Protein AF-A0A257ANI4-F1 (afdb_monomer_lite)

Secondary structure (DSSP, 8-state):
-EEEEEEESHHHHHTTHHHHHHHHHHSTTT--EEEEEE-SHHHHHHHHHTT-TTTSB--S---HHHHHHHHHHTT--EEEEEE--SSHHHHHHHHHHHHHHHHHTTSS-----------------------S-EEEEEETTTTEEEEEE--TT-HHHHHHHHHHTTTSEEEE----HHHHHHS-SEEEETTTTEEEEEEEEE-TT-EEEETTEEEEEE-SSEEEEEEEETTEEEEEETEEE-SGGGGG--S--TTT--EEEESSS--S--S--PPP-------PPEEEEEESSSTTHHHHHH-GGGS-PPP--S-----------------PPEEEEEEEESHHHHHHHHHHHTTTT-EEEEEE-S-----STT-SS--HHHHTTTSPTT-EEEEESTT-HHHHHHHHHHHTSTTSSEEEES--SHHHHHHHHHHHHHHHHHHHGGGEEEEEEPPPPP-

Structure (mmCIF, N/CA/C/O backbone):
data_AF-A0A257ANI4-F1
#
_entry.id   AF-A0A257ANI4-F1
#
loop_
_atom_site.group_PDB
_atom_site.id
_atom_site.type_symbol
_atom_site.label_atom_id
_atom_site.label_alt_id
_atom_site.label_comp_id
_atom_site.label_asym_id
_atom_site.label_entity_id
_atom_site.label_seq_id
_atom_site.pdbx_PDB_ins_code
_atom_site.Cartn_x
_atom_site.Cartn_y
_atom_site.Cartn_z
_atom_site.occupancy
_atom_site.B_iso_or_equiv
_atom_site.auth_seq_id
_atom_site.auth_comp_id
_atom_site.auth_asym_id
_atom_site.auth_atom_id
_atom_site.pdbx_PDB_model_num
ATOM 1 N N . MET A 1 1 ? -2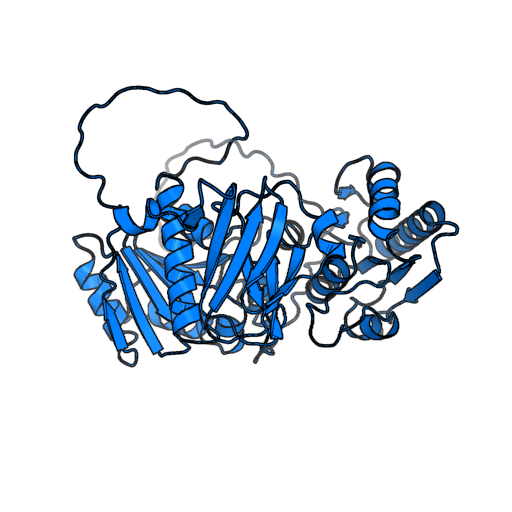5.212 0.833 18.156 1.00 87.12 1 MET A N 1
ATOM 2 C CA . MET A 1 1 ? -24.152 1.699 17.596 1.00 87.12 1 MET A CA 1
ATOM 3 C C . MET A 1 1 ? -23.435 0.948 16.481 1.00 87.12 1 MET A C 1
ATOM 5 O O . MET A 1 1 ? -23.117 -0.224 16.690 1.00 87.12 1 MET A O 1
ATOM 9 N N . LYS A 1 2 ? -23.215 1.581 15.323 1.00 94.19 2 LYS A N 1
ATOM 10 C CA . LYS A 1 2 ? -22.312 1.065 14.283 1.00 94.19 2 LYS A CA 1
ATOM 11 C C . LYS A 1 2 ? -20.918 1.662 14.488 1.00 94.19 2 LYS A C 1
ATOM 13 O O . LYS A 1 2 ? -20.825 2.837 14.819 1.00 94.19 2 LYS A O 1
ATOM 18 N N . ILE A 1 3 ? -19.869 0.866 14.307 1.00 96.38 3 ILE A N 1
ATOM 19 C CA . ILE A 1 3 ? -18.472 1.313 14.362 1.00 96.38 3 ILE A CA 1
ATOM 20 C C . ILE A 1 3 ? -17.779 0.914 13.061 1.00 96.38 3 ILE A C 1
ATOM 22 O O . ILE A 1 3 ? -17.865 -0.242 12.638 1.00 96.38 3 ILE A O 1
ATOM 26 N N . GLY A 1 4 ? -17.082 1.872 12.456 1.00 97.94 4 GLY A N 1
ATOM 27 C CA . GLY A 1 4 ? -16.210 1.649 11.309 1.00 97.94 4 GLY A CA 1
ATOM 28 C C . GLY A 1 4 ? -14.803 1.337 11.797 1.00 97.94 4 GLY A C 1
ATOM 29 O O . GLY A 1 4 ? -14.231 2.103 12.564 1.00 97.94 4 GLY A O 1
ATOM 30 N N . VAL A 1 5 ? -14.232 0.216 11.379 1.00 98.44 5 VAL A N 1
ATOM 31 C CA . VAL A 1 5 ? -12.865 -0.175 11.729 1.00 98.44 5 VAL A CA 1
ATOM 32 C C . VAL A 1 5 ? -11.988 -0.030 10.493 1.00 98.44 5 VAL A C 1
ATOM 34 O O . VAL A 1 5 ? -12.150 -0.754 9.513 1.00 98.44 5 VAL A O 1
ATOM 37 N N . VAL A 1 6 ? -11.050 0.913 10.539 1.00 98.31 6 VAL A N 1
ATOM 38 C CA . VAL A 1 6 ? -10.050 1.104 9.484 1.00 98.31 6 VAL A CA 1
ATOM 39 C C . VAL A 1 6 ? -8.815 0.305 9.866 1.00 98.31 6 VAL A C 1
ATOM 41 O O . VAL A 1 6 ? -8.126 0.652 10.822 1.00 98.31 6 VAL A O 1
ATOM 44 N N . ILE A 1 7 ? -8.521 -0.762 9.131 1.00 97.75 7 ILE A N 1
ATOM 45 C CA . ILE A 1 7 ? -7.279 -1.520 9.308 1.00 97.75 7 ILE A CA 1
ATOM 46 C C . ILE A 1 7 ? -6.177 -0.857 8.480 1.00 97.75 7 ILE A C 1
ATOM 48 O O . ILE A 1 7 ? -6.404 -0.499 7.321 1.00 97.75 7 ILE A O 1
ATOM 52 N N . HIS A 1 8 ? -4.977 -0.714 9.045 1.00 94.50 8 HIS A N 1
ATOM 53 C CA . HIS A 1 8 ? -3.820 -0.214 8.305 1.00 94.50 8 HIS A CA 1
ATOM 54 C C . HIS A 1 8 ? -2.559 -1.056 8.507 1.00 94.50 8 HIS A C 1
ATOM 56 O O . HIS A 1 8 ? -2.099 -1.262 9.632 1.00 94.50 8 HIS A O 1
ATOM 62 N N . GLY A 1 9 ? -1.936 -1.400 7.378 1.00 90.94 9 GLY A N 1
ATOM 63 C CA . GLY A 1 9 ? -0.648 -2.085 7.302 1.00 90.94 9 GLY A CA 1
ATOM 64 C C . GLY A 1 9 ? -0.774 -3.612 7.348 1.00 90.94 9 GLY A C 1
ATOM 65 O O . GLY A 1 9 ? -1.723 -4.139 7.930 1.00 90.94 9 GLY A O 1
ATOM 66 N N . PRO A 1 10 ? 0.159 -4.345 6.719 1.00 93.31 10 PRO A N 1
ATOM 67 C CA . PRO A 1 10 ? 0.179 -5.801 6.786 1.00 93.31 10 PRO A CA 1
ATOM 68 C C . PRO A 1 10 ? 0.513 -6.328 8.186 1.00 93.31 10 PRO A C 1
ATOM 70 O O . PRO A 1 10 ? 0.032 -7.395 8.547 1.00 93.31 10 PRO A O 1
ATOM 73 N N . GLU A 1 11 ? 1.275 -5.592 8.999 1.00 94.25 11 GLU A N 1
ATOM 74 C CA . GLU A 1 11 ? 1.777 -6.073 10.292 1.00 94.25 11 GLU A CA 1
ATOM 75 C C . GLU A 1 11 ? 0.647 -6.409 11.268 1.00 94.25 11 GLU A C 1
ATOM 77 O O . GLU A 1 11 ? 0.645 -7.473 11.878 1.00 94.25 11 GLU A O 1
ATOM 82 N N . VAL A 1 12 ? -0.360 -5.541 11.380 1.00 95.44 12 VAL A N 1
ATOM 83 C CA . VAL A 1 12 ? -1.501 -5.775 12.282 1.00 95.44 12 VAL A CA 1
ATOM 84 C C . VAL A 1 12 ? -2.361 -6.960 11.826 1.00 95.44 12 VAL A C 1
ATOM 86 O O . VAL A 1 12 ? -3.032 -7.603 12.629 1.00 95.44 12 VAL A O 1
ATOM 89 N N . VAL A 1 13 ? -2.337 -7.279 10.531 1.00 96.44 13 VAL A N 1
ATOM 90 C CA . VAL A 1 13 ? -3.031 -8.443 9.975 1.00 96.44 13 VAL A CA 1
ATOM 91 C C . VAL A 1 13 ? -2.219 -9.713 10.219 1.00 96.44 13 VAL A C 1
ATOM 93 O O . VAL A 1 13 ? -2.754 -10.696 10.727 1.00 96.44 13 VAL A O 1
ATOM 96 N N . ASP A 1 14 ? -0.924 -9.677 9.909 1.00 94.62 14 ASP A N 1
ATOM 97 C CA . ASP A 1 14 ? -0.015 -10.819 10.006 1.00 94.62 14 ASP A CA 1
ATOM 98 C C . ASP A 1 14 ? 0.161 -11.312 11.437 1.00 94.62 14 ASP A C 1
ATOM 100 O O . ASP A 1 14 ? 0.230 -12.522 11.657 1.00 94.62 14 ASP A O 1
ATOM 104 N N . GLU A 1 15 ? 0.170 -10.400 12.409 1.00 94.38 15 GLU A N 1
ATOM 105 C CA . GLU A 1 15 ? 0.254 -10.739 13.830 1.00 94.38 15 GLU A CA 1
ATOM 106 C C . GLU A 1 15 ? -1.068 -11.307 14.394 1.00 94.38 15 GLU A C 1
ATOM 108 O O . GLU A 1 15 ? -1.072 -11.897 15.479 1.00 94.38 15 GLU A O 1
ATOM 113 N N . GLY A 1 16 ? -2.174 -11.221 13.641 1.00 94.75 16 GLY A N 1
ATOM 114 C CA . GLY A 1 16 ? -3.516 -11.682 14.033 1.00 94.75 16 GLY A CA 1
ATOM 115 C C . GLY A 1 16 ? -4.348 -10.645 14.800 1.00 94.75 16 GLY A C 1
ATOM 116 O O . GLY A 1 16 ? -5.478 -10.916 15.202 1.00 94.75 16 GLY A O 1
ATOM 117 N N . GLU A 1 17 ? -3.813 -9.443 14.976 1.00 96.62 17 GLU A N 1
ATOM 118 C CA . GLU A 1 17 ? -4.368 -8.388 15.829 1.00 96.62 17 GLU A CA 1
ATOM 119 C C . GLU A 1 17 ? -5.583 -7.703 15.208 1.00 96.62 17 GLU A C 1
ATOM 121 O O . GLU A 1 17 ? -6.531 -7.361 15.909 1.00 96.62 17 GLU A O 1
ATOM 126 N N . ALA A 1 18 ? -5.599 -7.547 13.883 1.00 97.06 18 ALA A N 1
ATOM 127 C CA . ALA A 1 18 ? -6.754 -7.021 13.162 1.00 97.06 18 ALA A CA 1
ATOM 128 C C . ALA A 1 18 ? -7.984 -7.924 13.347 1.00 97.06 18 ALA A C 1
ATOM 130 O O . ALA A 1 18 ? -9.082 -7.439 13.621 1.00 97.06 18 ALA A O 1
ATOM 131 N N . GLU A 1 19 ? -7.799 -9.244 13.234 1.00 96.00 19 GLU A N 1
ATOM 132 C CA . GLU A 1 19 ? -8.868 -10.219 13.461 1.00 96.00 19 GLU A CA 1
ATOM 133 C C . GLU A 1 19 ? -9.328 -10.199 14.924 1.00 96.00 19 GLU A C 1
ATOM 135 O O . GLU A 1 19 ? -10.533 -10.160 15.188 1.00 96.00 19 GLU A O 1
ATOM 140 N N . GLU A 1 20 ? -8.381 -10.191 15.867 1.00 96.12 20 GLU A N 1
ATOM 141 C CA . GLU A 1 20 ? -8.670 -10.098 17.299 1.00 96.12 20 GLU A CA 1
ATOM 142 C C . GLU A 1 20 ? -9.489 -8.843 17.624 1.00 96.12 20 GLU A C 1
ATOM 144 O O . GLU A 1 20 ? -10.546 -8.944 18.252 1.00 96.12 20 GLU A O 1
ATOM 149 N N . ALA A 1 21 ? -9.050 -7.673 17.154 1.00 97.00 21 ALA A N 1
ATOM 150 C CA . ALA A 1 21 ? -9.703 -6.399 17.423 1.00 97.00 21 ALA A CA 1
ATOM 151 C C . ALA A 1 21 ? -11.147 -6.382 16.906 1.00 97.00 21 ALA A C 1
ATOM 153 O O . ALA A 1 21 ? -12.070 -6.039 17.649 1.00 97.00 21 ALA A O 1
ATOM 154 N N . VAL A 1 22 ? -11.368 -6.812 15.657 1.00 97.00 22 VAL A N 1
ATOM 155 C CA . VAL A 1 22 ? -12.717 -6.867 15.076 1.00 97.00 22 VAL A CA 1
ATOM 156 C C . VAL A 1 22 ? -13.600 -7.861 15.836 1.00 97.00 22 VAL A C 1
ATOM 158 O O . VAL A 1 22 ? -14.755 -7.545 16.124 1.00 97.00 22 VAL A O 1
ATOM 161 N N . LYS A 1 23 ? -13.084 -9.040 16.215 1.00 95.19 23 LYS A N 1
ATOM 162 C CA . LYS A 1 23 ? -13.849 -10.029 16.998 1.00 95.19 23 LYS A CA 1
ATOM 163 C C . LYS A 1 23 ? -14.215 -9.514 18.387 1.00 95.19 23 LYS A C 1
ATOM 165 O O . LYS A 1 23 ? -15.366 -9.662 18.789 1.00 95.19 23 LYS A O 1
ATOM 170 N N . ARG A 1 24 ? -13.277 -8.886 19.101 1.00 96.06 24 ARG A N 1
ATOM 171 C CA . ARG A 1 24 ? -13.524 -8.307 20.433 1.00 96.06 24 ARG A CA 1
ATOM 172 C C . ARG A 1 24 ? -14.559 -7.188 20.374 1.00 96.06 24 ARG A C 1
ATOM 174 O O . ARG A 1 24 ? -15.433 -7.143 21.230 1.00 96.06 24 ARG A O 1
ATOM 181 N N . LEU A 1 25 ? -14.527 -6.346 19.339 1.00 95.31 25 LEU A N 1
ATOM 182 C CA . LEU A 1 25 ? -15.537 -5.302 19.132 1.00 95.31 25 LEU A CA 1
ATOM 183 C C . LEU A 1 25 ? -16.918 -5.864 18.744 1.00 95.31 25 LEU A C 1
ATOM 185 O O . LEU A 1 25 ? -17.931 -5.297 19.146 1.00 95.31 25 LEU A O 1
ATOM 189 N N . LYS A 1 26 ? -16.980 -6.976 17.996 1.00 94.00 26 LYS A N 1
ATOM 190 C CA . LYS A 1 26 ? -18.242 -7.658 17.639 1.00 94.00 26 LYS A CA 1
ATOM 191 C C . LYS A 1 26 ? -18.825 -8.516 18.764 1.00 94.00 26 LYS A C 1
ATOM 193 O O . LYS A 1 26 ? -19.991 -8.896 18.678 1.00 94.00 26 LYS A O 1
ATOM 198 N N . ALA A 1 27 ? -18.033 -8.872 19.776 1.00 90.75 27 ALA A N 1
ATOM 199 C CA . ALA A 1 27 ? -18.471 -9.758 20.847 1.00 90.75 27 ALA A CA 1
ATOM 200 C C . ALA A 1 27 ? -19.735 -9.218 21.540 1.00 90.75 27 ALA A C 1
ATOM 202 O O . ALA A 1 27 ? -19.917 -8.009 21.688 1.00 90.75 27 ALA A O 1
ATOM 203 N N . ALA A 1 28 ? -20.622 -10.117 21.976 1.00 70.12 28 ALA A N 1
ATOM 204 C CA . ALA A 1 28 ? -21.934 -9.741 22.512 1.00 70.12 28 ALA A CA 1
ATOM 205 C C . ALA A 1 28 ? -21.840 -8.769 23.705 1.00 70.12 28 ALA A C 1
ATOM 207 O O . ALA A 1 28 ? -22.649 -7.853 23.830 1.00 70.12 28 ALA A O 1
ATOM 208 N N . ASN A 1 29 ? -20.807 -8.918 24.538 1.00 76.31 29 ASN A N 1
ATOM 209 C CA . ASN A 1 29 ? -20.515 -8.019 25.656 1.00 76.31 29 ASN A CA 1
ATOM 210 C C . ASN A 1 29 ? -20.021 -6.625 25.218 1.00 76.31 29 ASN A C 1
ATOM 212 O O . ASN A 1 29 ? -20.180 -5.661 25.965 1.00 76.31 29 ASN A O 1
ATOM 216 N N . ALA A 1 30 ? -19.438 -6.506 24.025 1.00 76.06 30 ALA A N 1
ATOM 217 C CA . ALA A 1 30 ? -19.028 -5.241 23.433 1.00 76.06 30 ALA A CA 1
ATOM 218 C C . ALA A 1 30 ? -20.204 -4.530 22.757 1.00 76.06 30 ALA A C 1
ATOM 220 O O . ALA A 1 30 ? -20.251 -3.305 22.792 1.00 76.06 30 ALA A O 1
ATOM 221 N N . GLY A 1 31 ? -21.183 -5.269 22.218 1.00 82.69 31 GLY A N 1
ATOM 222 C CA . GLY A 1 31 ? -22.485 -4.757 21.766 1.00 82.69 31 GLY A CA 1
ATOM 223 C C . GLY A 1 31 ? -22.423 -3.745 20.613 1.00 82.69 31 GLY A C 1
ATOM 224 O O . GLY A 1 31 ? -23.260 -2.837 20.549 1.00 82.69 31 GLY A O 1
ATOM 225 N N . PHE A 1 32 ? -21.426 -3.866 19.731 1.00 92.00 32 PHE A N 1
ATOM 226 C CA . PHE A 1 32 ? -21.254 -3.015 18.552 1.00 92.00 32 PHE A CA 1
ATOM 227 C C . PHE A 1 32 ? -21.567 -3.772 17.259 1.00 92.00 32 PHE A C 1
ATOM 229 O O . PHE A 1 32 ? -21.210 -4.937 17.099 1.00 92.00 32 PHE A O 1
ATOM 236 N N . LYS A 1 33 ? -22.181 -3.080 16.292 1.00 94.38 33 LYS A N 1
ATOM 237 C CA . LYS A 1 33 ? -22.231 -3.542 14.898 1.00 94.38 33 LYS A CA 1
ATOM 238 C C . LYS A 1 33 ? -20.976 -3.025 14.196 1.00 94.38 33 LYS A C 1
ATOM 240 O O . LYS A 1 33 ? -20.804 -1.815 14.099 1.00 94.38 33 LYS A O 1
ATOM 245 N N . VAL A 1 34 ? -20.091 -3.916 13.757 1.00 96.62 34 VAL A N 1
ATOM 246 C CA . VAL A 1 34 ? -18.763 -3.536 13.246 1.00 96.62 34 VAL A CA 1
ATOM 247 C C . VAL A 1 34 ? -18.651 -3.804 11.754 1.00 96.62 34 VAL A C 1
ATOM 249 O O . VAL A 1 34 ? -18.843 -4.940 11.312 1.00 96.62 34 VAL A O 1
ATOM 252 N N . GLU A 1 35 ? -18.245 -2.779 11.016 1.00 97.69 35 GLU A N 1
ATOM 253 C CA . GLU A 1 35 ? -17.817 -2.883 9.625 1.00 97.69 35 GLU A CA 1
ATOM 254 C C . GLU A 1 35 ? -16.323 -2.578 9.551 1.00 97.69 35 GLU A C 1
ATOM 256 O O . GLU A 1 35 ? -15.892 -1.525 10.008 1.00 97.69 35 GLU A O 1
ATOM 261 N N . ALA A 1 36 ? -15.525 -3.497 9.009 1.00 97.88 36 ALA A N 1
ATOM 262 C CA . ALA A 1 36 ? -14.082 -3.325 8.897 1.00 97.88 36 ALA A CA 1
ATOM 263 C C . ALA A 1 36 ? -13.671 -3.231 7.430 1.00 97.88 36 ALA A C 1
ATOM 265 O O . ALA A 1 36 ? -14.131 -4.023 6.611 1.00 97.88 36 ALA A O 1
ATOM 266 N N . ALA A 1 37 ? -12.787 -2.291 7.116 1.00 96.88 37 ALA A N 1
ATOM 267 C CA . ALA A 1 37 ? -12.239 -2.101 5.782 1.00 96.88 37 ALA A CA 1
ATOM 268 C C . ALA A 1 37 ? -10.753 -1.745 5.866 1.00 96.88 37 ALA A C 1
ATOM 270 O O . ALA A 1 37 ? -10.290 -1.182 6.863 1.00 96.88 37 ALA A O 1
ATOM 271 N N . LEU A 1 38 ? -9.998 -2.079 4.823 1.00 93.94 38 LEU A N 1
ATOM 272 C CA . LEU A 1 38 ? -8.565 -1.809 4.754 1.00 93.94 38 LEU A CA 1
ATOM 273 C C . LEU A 1 38 ? -8.223 -0.965 3.527 1.00 93.94 38 LEU A C 1
ATOM 275 O O . LEU A 1 38 ? -8.583 -1.304 2.399 1.00 93.94 38 LEU A O 1
ATOM 279 N N . GLY A 1 39 ? -7.457 0.103 3.763 1.00 85.06 39 GLY A N 1
ATOM 280 C CA . GLY A 1 39 ? -6.842 0.913 2.714 1.00 85.06 39 GLY A CA 1
ATOM 281 C C . GLY A 1 39 ? -5.362 0.573 2.512 1.00 85.06 39 GLY A C 1
ATOM 282 O O . GLY A 1 39 ? -4.628 0.390 3.483 1.00 85.06 39 GLY A O 1
ATOM 283 N N . GLY A 1 40 ? -4.915 0.527 1.254 1.00 85.19 40 GLY A N 1
ATOM 284 C CA . GLY A 1 40 ? -3.520 0.262 0.874 1.00 85.19 40 GLY A CA 1
ATOM 285 C C . GLY A 1 40 ? -3.219 -1.183 0.452 1.00 85.19 40 GLY A C 1
ATOM 286 O O . GLY A 1 40 ? -3.647 -2.149 1.075 1.00 85.19 40 GLY A O 1
ATOM 287 N N . ILE A 1 41 ? -2.433 -1.326 -0.614 1.00 85.81 41 ILE A N 1
ATOM 288 C CA . ILE A 1 41 ? -2.205 -2.588 -1.338 1.00 85.81 41 ILE A CA 1
ATOM 289 C C . ILE A 1 41 ? -1.588 -3.681 -0.453 1.00 85.81 41 ILE A C 1
ATOM 291 O O . ILE A 1 41 ? -2.069 -4.810 -0.430 1.00 85.81 41 ILE A O 1
ATOM 295 N N . THR A 1 42 ? -0.553 -3.355 0.318 1.00 88.25 42 THR A N 1
ATOM 296 C CA . THR A 1 42 ? 0.216 -4.348 1.088 1.00 88.25 42 THR A CA 1
ATOM 297 C C . THR A 1 42 ? -0.605 -4.984 2.208 1.00 88.25 42 THR A C 1
ATOM 299 O O . THR A 1 42 ? -0.533 -6.194 2.426 1.00 88.25 42 THR A O 1
ATOM 302 N N . GLY A 1 43 ? -1.449 -4.196 2.876 1.00 91.81 43 GLY A N 1
ATOM 303 C CA . GLY A 1 43 ? -2.393 -4.707 3.865 1.00 91.81 43 GLY A CA 1
ATOM 304 C C . GLY A 1 43 ? -3.481 -5.580 3.233 1.00 91.81 43 GLY A C 1
ATOM 305 O O . GLY A 1 43 ? -3.833 -6.611 3.804 1.00 91.81 43 GLY A O 1
ATOM 306 N N . LYS A 1 44 ? -3.964 -5.249 2.024 1.00 91.44 44 LYS A N 1
ATOM 307 C CA . LYS A 1 44 ? -4.945 -6.089 1.312 1.00 91.44 44 LYS A CA 1
ATOM 308 C C . LYS A 1 44 ? -4.354 -7.460 0.992 1.00 91.44 44 LYS A C 1
ATOM 310 O O . LYS A 1 44 ? -5.020 -8.475 1.183 1.00 91.44 44 LYS A O 1
ATOM 315 N N . THR A 1 45 ? -3.083 -7.501 0.592 1.00 90.25 45 THR A N 1
ATOM 316 C CA . THR A 1 45 ? -2.337 -8.750 0.392 1.00 90.25 45 THR A CA 1
ATOM 317 C C . THR A 1 45 ? -2.278 -9.583 1.669 1.00 90.25 45 THR A C 1
ATOM 319 O O . THR A 1 45 ? -2.522 -10.788 1.622 1.00 90.25 45 THR A O 1
ATOM 322 N N . ALA A 1 46 ? -2.031 -8.954 2.822 1.00 93.06 46 ALA A N 1
ATOM 323 C CA . ALA A 1 46 ? -2.051 -9.649 4.107 1.00 93.06 46 ALA A CA 1
ATOM 324 C C . ALA A 1 46 ? -3.447 -10.186 4.470 1.00 93.06 46 ALA A C 1
ATOM 326 O O . ALA A 1 46 ? -3.559 -11.300 4.973 1.00 93.06 46 ALA A O 1
ATOM 327 N N . VAL A 1 47 ? -4.523 -9.455 4.153 1.00 93.06 47 VAL A N 1
ATOM 328 C CA . VAL A 1 47 ? -5.909 -9.923 4.361 1.00 93.06 47 VAL A CA 1
ATOM 329 C C . VAL A 1 47 ? -6.223 -11.157 3.513 1.00 93.06 47 VAL A C 1
ATOM 331 O O . VAL A 1 47 ? -6.859 -12.089 4.012 1.00 93.06 47 VAL A O 1
ATOM 334 N N . VAL A 1 48 ? -5.772 -11.187 2.254 1.00 90.31 48 VAL A N 1
ATOM 335 C CA . VAL A 1 48 ? -5.899 -12.366 1.379 1.00 90.31 48 VAL A CA 1
ATOM 336 C C . VAL A 1 48 ? -5.125 -13.541 1.965 1.00 90.31 48 VAL A C 1
ATOM 338 O O . VAL A 1 48 ? -5.697 -14.617 2.135 1.00 90.31 48 VAL A O 1
ATOM 341 N N . ASP A 1 49 ? -3.864 -13.322 2.346 1.00 89.62 49 ASP A N 1
ATOM 342 C CA . ASP A 1 49 ? -3.035 -14.360 2.960 1.00 89.62 49 ASP A CA 1
ATOM 343 C C . ASP A 1 49 ? -3.649 -14.906 4.241 1.00 89.62 49 ASP A C 1
ATOM 345 O O . ASP A 1 49 ? -3.607 -16.108 4.448 1.00 89.62 49 ASP A O 1
ATOM 349 N N . ALA A 1 50 ? -4.248 -14.067 5.082 1.00 91.19 50 ALA A N 1
ATOM 350 C CA . ALA A 1 50 ? -4.864 -14.495 6.333 1.00 91.19 50 ALA A CA 1
ATOM 351 C C . ALA A 1 50 ? -6.268 -15.110 6.148 1.00 91.19 50 ALA A C 1
ATOM 353 O O . ALA A 1 50 ? -6.847 -15.615 7.108 1.00 91.19 50 ALA A O 1
ATOM 354 N N . GLY A 1 51 ? -6.837 -15.081 4.935 1.00 90.06 51 GLY A N 1
ATOM 355 C CA . GLY A 1 51 ? -8.207 -15.538 4.674 1.00 90.06 51 GLY A CA 1
ATOM 356 C C . GLY A 1 51 ? -9.285 -14.656 5.319 1.00 90.06 51 GLY A C 1
ATOM 357 O O . GLY A 1 51 ? -10.391 -15.123 5.588 1.00 90.06 51 GLY A O 1
ATOM 358 N N . LEU A 1 52 ? -8.985 -13.379 5.573 1.00 92.56 52 LEU A N 1
ATOM 359 C CA . LEU A 1 52 ? -9.844 -12.459 6.332 1.00 92.56 52 LEU A CA 1
ATOM 360 C C . LEU A 1 52 ? -10.786 -11.619 5.459 1.00 92.56 52 LEU A C 1
ATOM 362 O O . LEU A 1 52 ? -11.451 -10.723 5.969 1.00 92.56 52 LEU A O 1
ATOM 366 N N . ARG A 1 53 ? -10.902 -11.917 4.161 1.00 90.00 53 ARG A N 1
ATOM 367 C CA . ARG A 1 53 ? -11.718 -11.142 3.199 1.00 90.00 53 ARG A CA 1
ATOM 368 C C . ARG A 1 53 ? -13.209 -11.077 3.554 1.00 90.00 53 ARG A C 1
ATOM 370 O O . ARG A 1 53 ? -13.892 -10.145 3.161 1.00 90.00 53 ARG A O 1
ATOM 377 N N . ARG A 1 54 ? -13.718 -12.058 4.311 1.00 89.56 54 ARG A N 1
ATOM 378 C CA . ARG A 1 54 ? -15.101 -12.058 4.833 1.00 89.56 54 ARG A CA 1
ATOM 379 C C . ARG A 1 54 ? -15.285 -11.167 6.062 1.00 89.56 54 ARG A C 1
ATOM 381 O O . ARG A 1 54 ? -16.411 -10.854 6.429 1.00 89.56 54 ARG A O 1
ATOM 388 N N . LEU A 1 55 ? -14.189 -10.827 6.735 1.00 92.88 55 LEU A N 1
ATOM 389 C CA . LEU A 1 55 ? -14.184 -10.018 7.949 1.00 92.88 55 LEU A CA 1
ATOM 390 C C . LEU A 1 55 ? -13.804 -8.562 7.665 1.00 92.88 55 LEU A C 1
ATOM 392 O O . LEU A 1 55 ? -14.347 -7.673 8.316 1.00 92.88 55 LEU A O 1
ATOM 396 N N . ILE A 1 56 ? -12.876 -8.344 6.730 1.00 95.06 56 ILE A N 1
ATOM 397 C CA . ILE A 1 56 ? -12.292 -7.049 6.373 1.00 95.06 56 ILE A CA 1
ATOM 398 C C . ILE A 1 56 ? -12.519 -6.814 4.877 1.00 95.06 56 ILE A C 1
ATOM 400 O O . ILE A 1 56 ? -11.998 -7.560 4.045 1.00 95.06 56 ILE A O 1
ATOM 404 N N . ASP A 1 57 ? -13.269 -5.766 4.542 1.00 92.62 57 ASP A N 1
ATOM 405 C CA . ASP A 1 57 ? -13.516 -5.358 3.161 1.00 92.62 57 ASP A CA 1
ATOM 406 C C . ASP A 1 57 ? -12.240 -4.786 2.524 1.00 92.62 57 ASP A C 1
ATOM 408 O O . ASP A 1 57 ? -11.606 -3.862 3.042 1.00 92.62 57 ASP A O 1
ATOM 412 N N . ILE A 1 58 ? -11.868 -5.360 1.381 1.00 90.88 58 ILE A N 1
ATOM 413 C CA . ILE A 1 58 ? -10.716 -4.964 0.561 1.00 90.88 58 ILE A CA 1
ATOM 414 C C . ILE A 1 58 ? -11.103 -4.699 -0.901 1.00 90.88 58 ILE A C 1
ATOM 416 O O . ILE A 1 58 ? -10.225 -4.610 -1.761 1.00 90.88 58 ILE A O 1
ATOM 420 N N . SER A 1 59 ? -12.404 -4.615 -1.194 1.00 84.19 59 SER A N 1
ATOM 421 C CA . SER A 1 59 ? -12.936 -4.495 -2.558 1.00 84.19 59 SER A CA 1
ATOM 422 C C . SER A 1 59 ? -12.664 -3.132 -3.200 1.00 84.19 59 SER A C 1
ATOM 424 O O . SER A 1 59 ? -12.510 -3.044 -4.416 1.00 84.19 59 SER A O 1
ATOM 426 N N . LYS A 1 60 ? -12.563 -2.066 -2.397 1.00 84.38 60 LYS A N 1
ATOM 427 C CA . LYS A 1 60 ? -12.357 -0.690 -2.875 1.00 84.38 60 LYS A CA 1
ATOM 428 C C . LYS A 1 60 ? -10.879 -0.308 -2.874 1.00 84.38 60 LYS A C 1
ATOM 430 O O . LYS A 1 60 ? -10.153 -0.667 -1.946 1.00 84.38 60 LYS A O 1
ATOM 435 N N . ASP A 1 61 ? -10.420 0.464 -3.861 1.00 84.12 61 ASP A N 1
ATOM 436 C CA . ASP A 1 61 ? -9.122 1.157 -3.787 1.00 84.12 61 ASP A CA 1
ATOM 437 C C . ASP A 1 61 ? -9.275 2.504 -3.113 1.00 84.12 61 ASP A C 1
ATOM 439 O O . ASP A 1 61 ? -9.575 3.507 -3.745 1.00 84.12 61 ASP A O 1
ATOM 443 N N . LEU A 1 62 ? -9.119 2.500 -1.795 1.00 88.06 62 LEU A N 1
ATOM 444 C CA . LEU A 1 62 ? -9.187 3.705 -0.992 1.00 88.06 62 LEU A CA 1
ATOM 445 C C . LEU A 1 62 ? -7.917 3.815 -0.158 1.00 88.06 62 LEU A C 1
ATOM 447 O O . LEU A 1 62 ? -7.425 2.835 0.416 1.00 88.06 62 LEU A O 1
ATOM 451 N N . ARG A 1 63 ? -7.403 5.035 -0.045 1.00 89.38 63 ARG A N 1
ATOM 452 C CA . ARG A 1 63 ? -6.443 5.413 0.989 1.00 89.38 63 ARG A CA 1
ATOM 453 C C . ARG A 1 63 ? -7.132 5.323 2.355 1.00 89.38 63 ARG A C 1
ATOM 455 O O . ARG A 1 63 ? -8.350 5.464 2.447 1.00 89.38 63 ARG A O 1
ATOM 462 N N . PRO A 1 64 ? -6.396 5.159 3.462 1.00 92.75 64 PRO A N 1
ATOM 463 C CA . PRO A 1 64 ? -7.019 5.008 4.779 1.00 92.75 64 PRO A CA 1
ATOM 464 C C . PRO A 1 64 ? -7.938 6.180 5.164 1.00 92.75 64 PRO A C 1
ATOM 466 O O . PRO A 1 64 ? -9.017 5.957 5.699 1.00 92.75 64 PRO A O 1
ATOM 469 N N . SER A 1 65 ? -7.576 7.421 4.818 1.00 92.69 65 SER A N 1
ATOM 470 C CA . SER A 1 65 ? -8.437 8.598 5.027 1.00 92.69 65 SER A CA 1
ATOM 471 C C . SER A 1 65 ? -9.688 8.610 4.141 1.00 92.69 65 SER A C 1
ATOM 473 O O . SER A 1 65 ? -10.689 9.228 4.494 1.00 92.69 65 SER A O 1
ATOM 475 N N . GLU A 1 66 ? -9.659 7.939 2.993 1.00 93.25 66 GLU A N 1
ATOM 476 C CA . GLU A 1 66 ? -10.821 7.749 2.119 1.00 93.25 66 GLU A CA 1
ATOM 477 C C . GLU A 1 66 ? -11.734 6.643 2.639 1.00 93.25 66 GLU A C 1
ATOM 479 O O . GLU A 1 66 ? -12.946 6.786 2.550 1.00 93.25 66 GLU A O 1
ATOM 484 N N . VAL A 1 67 ? -11.184 5.602 3.274 1.00 95.12 67 VAL A N 1
ATOM 485 C CA . VAL A 1 67 ? -11.987 4.611 4.008 1.00 95.12 67 VAL A CA 1
ATOM 486 C C . VAL A 1 67 ? -12.756 5.284 5.151 1.00 95.12 67 VAL A C 1
ATOM 488 O O . VAL A 1 67 ? -13.947 5.034 5.316 1.00 95.12 67 VAL A O 1
ATOM 491 N N . VAL A 1 68 ? -12.116 6.196 5.900 1.00 95.62 68 VAL A N 1
ATOM 492 C CA . VAL A 1 68 ? -12.813 7.012 6.917 1.00 95.62 68 VAL A CA 1
ATOM 493 C C . VAL A 1 68 ? -13.958 7.809 6.278 1.00 95.62 68 VAL A C 1
ATOM 495 O O . VAL A 1 68 ? -15.069 7.805 6.801 1.00 95.62 68 VAL A O 1
ATOM 498 N N . ARG A 1 69 ? -13.721 8.463 5.130 1.00 93.00 69 ARG A N 1
ATOM 499 C CA . ARG A 1 69 ? -14.762 9.219 4.408 1.00 93.00 69 ARG A CA 1
ATOM 500 C C . ARG A 1 69 ? -15.909 8.332 3.933 1.00 93.00 69 ARG A C 1
ATOM 502 O O . ARG A 1 69 ? -17.060 8.724 4.089 1.00 93.00 69 ARG A O 1
ATOM 509 N N . ASP A 1 70 ? -15.609 7.150 3.405 1.00 93.88 70 ASP A N 1
ATOM 510 C CA . ASP A 1 70 ? -16.615 6.178 2.975 1.00 93.88 70 ASP A CA 1
ATOM 511 C C . ASP A 1 70 ? -17.506 5.734 4.141 1.00 93.88 70 ASP A C 1
ATOM 513 O O . ASP A 1 70 ? -18.727 5.708 4.001 1.00 93.88 70 ASP A O 1
ATOM 517 N N . PHE A 1 71 ? -16.927 5.460 5.315 1.00 95.31 71 PHE A N 1
ATOM 518 C CA . PHE A 1 71 ? -17.708 5.156 6.517 1.00 95.31 71 PHE A CA 1
ATOM 519 C C . PHE A 1 71 ? -18.651 6.303 6.889 1.00 95.31 71 PHE A C 1
ATOM 521 O O . PHE A 1 71 ? -19.853 6.083 7.057 1.00 95.31 71 PHE A O 1
ATOM 528 N N . VAL A 1 72 ? -18.134 7.531 6.947 1.00 93.44 72 VAL A N 1
ATOM 529 C CA . VAL A 1 72 ? -18.920 8.716 7.317 1.00 93.44 72 VAL A CA 1
ATOM 530 C C . VAL A 1 72 ? -20.044 8.976 6.313 1.00 93.44 72 VAL A C 1
ATOM 532 O O . VAL A 1 72 ? -21.175 9.236 6.720 1.00 93.44 72 VAL A O 1
ATOM 535 N N . ALA A 1 73 ? -19.772 8.842 5.012 1.00 91.62 73 ALA A N 1
ATOM 536 C CA . ALA A 1 73 ? -20.775 8.984 3.956 1.00 91.62 73 ALA A CA 1
ATOM 537 C C . ALA A 1 73 ? -21.910 7.951 4.077 1.00 91.62 73 ALA A C 1
ATOM 539 O O . ALA A 1 73 ? -23.047 8.235 3.712 1.00 91.62 73 ALA A O 1
ATOM 540 N N . ARG A 1 74 ? -21.625 6.774 4.647 1.00 92.62 74 ARG A N 1
ATOM 541 C CA . ARG A 1 74 ? -22.605 5.708 4.921 1.00 92.62 74 ARG A CA 1
ATOM 542 C C . ARG A 1 74 ? -23.246 5.805 6.313 1.00 92.62 74 ARG A C 1
ATOM 544 O O . ARG A 1 74 ? -23.926 4.871 6.739 1.00 92.62 74 ARG A O 1
ATOM 551 N N . GLY A 1 75 ? -23.039 6.914 7.027 1.00 92.38 75 GLY A N 1
ATOM 552 C CA . GLY A 1 75 ? -23.614 7.162 8.353 1.00 92.38 75 GLY A CA 1
ATOM 553 C C . GLY A 1 75 ? -22.901 6.443 9.502 1.00 92.38 75 GLY A C 1
ATOM 554 O O . GLY A 1 75 ? -23.497 6.245 10.558 1.00 92.38 75 GLY A O 1
ATOM 555 N N . ILE A 1 76 ? -21.650 6.021 9.306 1.00 95.12 76 ILE A N 1
ATOM 556 C CA . ILE A 1 76 ? -20.803 5.419 10.341 1.00 95.12 76 ILE A CA 1
ATOM 557 C C . ILE A 1 76 ? -19.776 6.467 10.767 1.00 95.12 76 ILE A C 1
ATOM 559 O O . ILE A 1 76 ? -18.719 6.617 10.159 1.00 95.12 76 ILE A O 1
ATOM 563 N N . ASP A 1 77 ? -20.122 7.225 11.801 1.00 92.75 77 ASP A N 1
ATOM 564 C CA . ASP A 1 77 ? -19.364 8.385 12.262 1.00 92.75 77 ASP A CA 1
ATOM 565 C C . ASP A 1 77 ? -18.464 8.107 13.480 1.00 92.75 77 ASP A C 1
ATOM 567 O O . ASP A 1 77 ? -17.623 8.940 13.817 1.00 92.75 77 ASP A O 1
ATOM 571 N N . PHE A 1 78 ? -18.558 6.920 14.087 1.00 96.69 78 PHE A N 1
ATOM 572 C CA . PHE A 1 78 ? -17.589 6.423 15.066 1.00 96.69 78 PHE A CA 1
ATOM 573 C C . PHE A 1 78 ? -16.591 5.478 14.389 1.00 96.69 78 PHE A C 1
ATOM 575 O O . PHE A 1 78 ? -16.933 4.351 14.014 1.00 96.69 78 PHE A O 1
ATOM 582 N N . VAL A 1 79 ? -15.349 5.935 14.237 1.00 97.62 79 VAL A N 1
ATOM 583 C CA . VAL A 1 79 ? -14.293 5.234 13.505 1.00 97.62 79 VAL A CA 1
ATOM 584 C C . VAL A 1 79 ? -13.127 4.874 14.424 1.00 97.62 79 VAL A C 1
ATOM 586 O O . VAL A 1 79 ? -12.657 5.682 15.224 1.00 97.62 79 VAL A O 1
ATOM 589 N N . VAL A 1 80 ? -12.638 3.644 14.285 1.00 98.19 80 VAL A N 1
ATOM 590 C CA . VAL A 1 80 ? -11.489 3.111 15.016 1.00 98.19 80 VAL A CA 1
ATOM 591 C C . VAL A 1 80 ? -10.418 2.699 14.014 1.00 98.19 80 VAL A C 1
ATOM 593 O O . VAL A 1 80 ? -10.599 1.751 13.251 1.00 98.19 80 VAL A O 1
ATOM 596 N N . LEU A 1 81 ? -9.290 3.400 14.012 1.00 98.38 81 LEU A N 1
ATOM 597 C CA . LEU A 1 81 ? -8.082 2.974 13.316 1.00 98.38 81 LEU A CA 1
ATOM 598 C C . LEU A 1 81 ? -7.419 1.842 14.106 1.00 98.38 81 LEU A C 1
ATOM 600 O O . LEU A 1 81 ? -7.188 1.974 15.301 1.00 98.38 81 LEU A O 1
ATOM 604 N N . VAL A 1 82 ? -7.088 0.742 13.441 1.00 98.38 82 VAL A N 1
ATOM 605 C CA . VAL A 1 82 ? -6.376 -0.400 14.022 1.00 98.38 82 VAL A CA 1
ATOM 606 C C . VAL A 1 82 ? -5.092 -0.608 13.235 1.00 98.38 82 VAL A C 1
ATOM 608 O O . VAL A 1 82 ? -5.125 -0.886 12.033 1.00 98.38 82 VAL A O 1
ATOM 611 N N . ASN A 1 83 ? -3.952 -0.452 13.903 1.00 97.06 83 ASN A N 1
ATOM 612 C CA . ASN A 1 83 ? -2.649 -0.571 13.261 1.00 97.06 83 ASN A CA 1
ATOM 613 C C . ASN A 1 83 ? -1.569 -1.076 14.228 1.00 97.06 83 ASN A C 1
ATOM 615 O O . ASN A 1 83 ? -1.663 -0.916 15.444 1.00 97.06 83 ASN A O 1
ATOM 619 N N . ARG A 1 84 ? -0.490 -1.606 13.650 1.00 95.31 84 ARG A N 1
ATOM 620 C CA . ARG A 1 84 ? 0.772 -1.918 14.326 1.00 95.31 84 ARG A CA 1
ATOM 621 C C . ARG A 1 84 ? 1.889 -1.215 13.580 1.00 95.31 84 ARG A C 1
ATOM 623 O O . ARG A 1 84 ? 2.247 -1.606 12.472 1.00 95.31 84 ARG A O 1
ATOM 630 N N . ALA A 1 85 ? 2.412 -0.147 14.165 1.00 92.06 85 ALA A N 1
ATOM 631 C CA . ALA A 1 85 ? 3.515 0.576 13.556 1.00 92.06 85 ALA A CA 1
ATOM 632 C C . ALA A 1 85 ? 4.879 -0.027 13.930 1.00 92.06 85 ALA A C 1
ATOM 634 O O . ALA A 1 85 ? 4.989 -0.961 14.721 1.00 92.06 85 ALA A O 1
ATOM 635 N N . LYS A 1 86 ? 5.937 0.517 13.324 1.00 89.19 86 LYS A N 1
ATOM 636 C CA . LYS A 1 86 ? 7.343 0.185 13.627 1.00 89.19 86 LYS A CA 1
ATOM 637 C C . LYS A 1 86 ? 7.711 0.633 15.039 1.00 89.19 86 LYS A C 1
ATOM 639 O O . LYS A 1 86 ? 8.440 -0.040 15.753 1.00 89.19 86 LYS A O 1
ATOM 644 N N . THR A 1 87 ? 7.217 1.814 15.382 1.00 90.38 87 THR A N 1
ATOM 645 C CA . THR A 1 87 ? 7.473 2.533 16.621 1.00 90.38 87 THR A CA 1
ATOM 646 C C . THR A 1 87 ? 6.207 3.274 17.021 1.00 90.38 87 THR A C 1
ATOM 648 O O . THR A 1 87 ? 5.397 3.640 16.164 1.00 90.38 87 THR A O 1
ATOM 651 N N . SER A 1 88 ? 6.077 3.588 18.307 1.00 90.31 88 SER A N 1
ATOM 652 C CA . SER A 1 88 ? 4.998 4.434 18.819 1.00 90.31 88 SER A CA 1
ATOM 653 C C . SER A 1 88 ? 4.887 5.779 18.085 1.00 90.31 88 SER A C 1
ATOM 655 O O . SER A 1 88 ? 3.776 6.234 17.811 1.00 90.31 88 SER A O 1
ATOM 657 N N . GLU A 1 89 ? 6.017 6.396 17.724 1.00 90.69 89 GLU A N 1
ATOM 658 C CA . GLU A 1 89 ? 6.042 7.665 16.986 1.00 90.69 89 GLU A CA 1
ATOM 659 C C . GLU A 1 89 ? 5.459 7.505 15.578 1.00 90.69 89 GLU A C 1
ATOM 661 O O . GLU A 1 89 ? 4.537 8.221 15.205 1.00 90.69 89 GLU A O 1
ATOM 666 N N . SER A 1 90 ? 5.929 6.520 14.803 1.00 90.88 90 SER A N 1
ATOM 667 C CA . SER A 1 90 ? 5.391 6.275 13.454 1.00 90.88 90 SER A CA 1
ATOM 668 C C . SER A 1 90 ? 3.899 5.912 13.473 1.00 90.88 90 SER A C 1
ATOM 670 O O . SER A 1 90 ? 3.157 6.310 12.574 1.00 90.88 90 SER A O 1
ATOM 672 N N . GLY A 1 91 ? 3.435 5.218 14.519 1.00 93.25 91 GLY A N 1
ATOM 673 C CA . GLY A 1 91 ? 2.015 4.934 14.730 1.00 93.25 91 GLY A CA 1
ATOM 674 C C . GLY A 1 91 ? 1.195 6.192 14.998 1.00 93.25 91 GLY A C 1
ATOM 675 O O . GLY A 1 91 ? 0.137 6.361 14.396 1.00 93.25 91 GLY A O 1
ATOM 676 N N . PHE A 1 92 ? 1.702 7.102 15.832 1.00 93.31 92 PHE A N 1
ATOM 677 C CA . PHE A 1 92 ? 1.068 8.399 16.068 1.00 93.31 92 PHE A CA 1
ATOM 678 C C . PHE A 1 92 ? 0.975 9.222 14.769 1.00 93.31 92 PHE A C 1
ATOM 680 O O . PHE A 1 92 ? -0.104 9.689 14.412 1.00 93.31 92 PHE A O 1
ATOM 687 N N . ARG A 1 93 ? 2.068 9.312 13.995 1.00 91.69 93 ARG A N 1
ATOM 688 C CA . ARG A 1 93 ? 2.108 10.043 12.709 1.00 91.69 93 ARG A CA 1
ATOM 689 C C . ARG A 1 93 ? 1.133 9.513 11.671 1.00 91.69 93 ARG A C 1
ATOM 691 O O . ARG A 1 93 ? 0.584 10.289 10.891 1.00 91.69 93 ARG A O 1
ATOM 698 N N . LEU A 1 94 ? 0.912 8.201 11.650 1.00 92.56 94 LEU A N 1
ATOM 699 C CA . LEU A 1 94 ? -0.086 7.593 10.779 1.00 92.56 94 LEU A CA 1
ATOM 700 C C . LEU A 1 94 ? -1.495 8.102 11.116 1.00 92.56 94 LEU A C 1
ATOM 702 O O . LEU A 1 94 ? -2.206 8.542 10.213 1.00 92.56 94 LEU A O 1
ATOM 706 N N . GLY A 1 95 ? -1.885 8.064 12.395 1.00 94.00 95 GLY A N 1
ATOM 707 C CA . GLY A 1 95 ? -3.179 8.578 12.853 1.00 94.00 95 GLY A CA 1
ATOM 708 C C . GLY A 1 95 ? -3.352 10.064 12.537 1.00 94.00 95 GLY A C 1
ATOM 709 O O . GLY A 1 95 ? -4.351 10.442 11.921 1.00 94.00 95 GLY A O 1
ATOM 710 N N . GLU A 1 96 ? -2.328 10.869 12.848 1.00 91.44 96 GLU A N 1
ATOM 711 C CA . GLU A 1 96 ? -2.274 12.306 12.548 1.00 91.44 96 GLU A CA 1
ATOM 712 C C . GLU A 1 96 ? -2.507 12.561 11.052 1.00 91.44 96 GLU A C 1
ATOM 714 O O . GLU A 1 96 ? -3.377 13.341 10.666 1.00 91.44 96 GLU A O 1
ATOM 719 N N . GLY A 1 97 ? -1.756 11.868 10.190 1.00 90.25 97 GLY A N 1
ATOM 720 C CA . GLY A 1 97 ? -1.818 12.041 8.742 1.00 90.25 97 GLY A CA 1
ATOM 721 C C . GLY A 1 97 ? -3.163 11.629 8.142 1.00 90.25 97 GLY A C 1
ATOM 722 O O . GLY A 1 97 ? -3.686 12.327 7.270 1.00 90.25 97 GLY A O 1
ATOM 723 N N . ILE A 1 98 ? -3.751 10.525 8.614 1.00 91.81 98 ILE A N 1
ATOM 724 C CA . ILE A 1 98 ? -5.079 10.067 8.177 1.00 91.81 98 ILE A CA 1
ATOM 725 C C . ILE A 1 98 ? -6.134 11.119 8.516 1.00 91.81 98 ILE A C 1
ATOM 727 O O . ILE A 1 98 ? -6.905 11.521 7.640 1.00 91.81 98 ILE A O 1
ATOM 731 N N . LEU A 1 99 ? -6.139 11.584 9.764 1.00 90.50 99 LEU A N 1
ATOM 732 C CA . LEU A 1 99 ? -7.137 12.523 10.253 1.00 90.50 99 LEU A CA 1
ATOM 733 C C . LEU A 1 99 ? -6.958 13.923 9.639 1.00 90.50 99 LEU A C 1
ATOM 735 O O . LEU A 1 99 ? -7.937 14.551 9.235 1.00 90.50 99 LEU A O 1
ATOM 739 N N . ARG A 1 100 ? -5.712 14.374 9.450 1.00 88.50 100 ARG A N 1
ATOM 740 C CA . ARG A 1 100 ? -5.385 15.616 8.730 1.00 88.50 100 ARG A CA 1
ATOM 741 C C . ARG A 1 100 ? -5.932 15.584 7.307 1.00 88.50 100 ARG A C 1
ATOM 743 O O . ARG A 1 100 ? -6.607 16.519 6.889 1.00 88.50 100 ARG A O 1
ATOM 750 N N . ASN A 1 101 ? -5.678 14.501 6.570 1.00 87.69 101 ASN A N 1
ATOM 751 C CA . ASN A 1 101 ? -6.170 14.343 5.197 1.00 87.69 101 ASN A CA 1
ATOM 752 C C . ASN A 1 101 ? -7.706 14.286 5.129 1.00 87.69 101 ASN A C 1
ATOM 754 O O . ASN A 1 101 ? -8.303 14.790 4.176 1.00 87.69 101 ASN A O 1
ATOM 758 N N . PHE A 1 102 ? -8.346 13.681 6.134 1.00 88.25 102 PHE A N 1
ATOM 759 C CA . PHE A 1 102 ? -9.802 13.666 6.258 1.00 88.25 102 PHE A CA 1
ATOM 760 C C . PHE A 1 102 ? -10.374 15.088 6.417 1.00 88.25 102 PHE A C 1
ATOM 762 O O . PHE A 1 102 ? -11.329 15.441 5.725 1.00 88.25 102 PHE A O 1
ATOM 769 N N . PHE A 1 103 ? -9.772 15.933 7.262 1.00 85.56 103 PHE A N 1
ATOM 770 C CA . PHE A 1 103 ? -10.248 17.307 7.476 1.00 85.56 103 PHE A CA 1
ATOM 771 C C . PHE A 1 103 ? -9.893 18.276 6.346 1.00 85.56 103 PHE A C 1
ATOM 773 O O . PHE A 1 103 ? -10.731 19.093 5.970 1.00 85.56 103 PHE A O 1
ATOM 780 N N . ALA A 1 104 ? -8.696 18.169 5.764 1.00 79.19 104 ALA A N 1
ATOM 781 C CA . ALA A 1 104 ? -8.238 19.067 4.700 1.00 79.19 104 ALA A CA 1
ATOM 782 C C . ALA A 1 104 ? -9.106 19.001 3.429 1.00 79.19 104 ALA A C 1
ATOM 784 O O . ALA A 1 104 ? -9.165 19.960 2.668 1.00 79.19 104 ALA A O 1
ATOM 785 N N . THR A 1 105 ? -9.799 17.881 3.201 1.00 67.81 105 THR A N 1
ATOM 786 C CA . THR A 1 105 ? -10.679 17.673 2.038 1.00 67.81 105 THR A CA 1
ATOM 787 C C . THR A 1 105 ? -12.147 18.028 2.308 1.00 67.81 105 THR A C 1
ATOM 789 O O . THR A 1 105 ? -13.022 17.674 1.525 1.00 67.81 105 THR A O 1
ATOM 792 N N . GLY A 1 106 ? -12.435 18.750 3.398 1.00 60.88 106 GLY A N 1
ATOM 793 C CA . GLY A 1 106 ? -13.748 19.354 3.635 1.00 60.88 106 GLY A CA 1
ATOM 794 C C . GLY A 1 106 ? -14.797 18.453 4.287 1.00 60.88 106 GLY A C 1
ATOM 795 O O . GLY A 1 106 ? -15.968 18.818 4.258 1.00 60.88 106 GLY A O 1
ATOM 796 N N . GLY A 1 107 ? -14.425 17.308 4.882 1.00 52.66 107 GLY A N 1
ATOM 797 C CA . GLY A 1 107 ? -15.266 16.529 5.815 1.00 52.66 107 GLY A CA 1
ATOM 798 C C . GLY A 1 107 ? -16.697 16.183 5.361 1.00 52.66 107 GLY A C 1
ATOM 799 O O . GLY A 1 107 ? -17.533 15.828 6.192 1.00 52.66 107 GLY A O 1
ATOM 800 N N . THR A 1 108 ? -16.999 16.299 4.070 1.00 40.31 108 THR A N 1
ATOM 801 C CA . THR A 1 108 ? -18.330 16.152 3.478 1.00 40.31 108 THR A CA 1
ATOM 802 C C . THR A 1 108 ? -18.197 15.283 2.232 1.00 40.31 108 THR A C 1
ATOM 804 O O . THR A 1 108 ? -17.257 15.426 1.453 1.00 40.31 108 THR A O 1
ATOM 807 N N . GLY A 1 109 ? -19.074 14.286 2.108 1.00 35.16 109 GLY A N 1
ATOM 808 C CA . GLY A 1 109 ? -19.002 13.219 1.107 1.00 35.16 109 GLY A CA 1
ATOM 809 C C . GLY A 1 109 ? -19.312 13.674 -0.319 1.00 35.16 109 GLY A C 1
ATOM 810 O O . GLY A 1 109 ? -20.345 13.301 -0.861 1.00 35.16 109 GLY A O 1
ATOM 811 N N . GLY A 1 110 ? -18.418 14.450 -0.930 1.00 28.47 110 GLY A N 1
ATOM 812 C CA . GLY A 1 110 ? -18.430 14.745 -2.361 1.00 28.47 110 GLY A CA 1
ATOM 813 C C . GLY A 1 110 ? -17.445 13.850 -3.111 1.00 28.47 110 GLY A C 1
ATOM 814 O O . GLY A 1 110 ? -16.249 13.855 -2.823 1.00 28.47 110 GLY A O 1
ATOM 815 N N . THR A 1 111 ? -17.946 13.072 -4.066 1.00 31.23 111 THR A N 1
ATOM 816 C CA . THR A 1 111 ? -17.148 12.324 -5.045 1.00 31.23 111 THR A CA 1
ATOM 817 C C . THR A 1 111 ? -16.237 13.273 -5.824 1.00 31.23 111 THR A C 1
ATOM 819 O O . THR A 1 111 ? -16.698 14.295 -6.329 1.00 31.23 111 THR A O 1
ATOM 822 N N . GLY A 1 112 ? -14.949 12.935 -5.922 1.00 29.78 112 GLY A N 1
ATOM 823 C CA . GLY A 1 112 ? -13.966 13.709 -6.674 1.00 29.78 112 GLY A CA 1
ATOM 824 C C . GLY A 1 112 ? -14.320 13.789 -8.159 1.00 29.78 112 GLY A C 1
ATOM 825 O O . GLY A 1 112 ? -14.307 12.778 -8.854 1.00 29.78 112 GLY A O 1
ATOM 826 N N . GLY A 1 113 ? -14.614 15.002 -8.624 1.00 27.56 113 GLY A N 1
ATOM 827 C CA . GLY A 1 113 ? -14.573 15.390 -10.028 1.00 27.56 113 GLY A CA 1
ATOM 828 C C . GLY A 1 113 ? -13.302 16.195 -10.290 1.00 27.56 113 GLY A C 1
ATOM 829 O O . GLY A 1 113 ? -12.931 17.072 -9.511 1.00 27.56 113 GLY A O 1
ATOM 830 N N . THR A 1 114 ? -12.613 15.855 -11.369 1.00 32.53 114 THR A N 1
ATOM 831 C CA . THR A 1 114 ? -11.408 16.512 -11.882 1.00 32.53 114 THR A CA 1
ATOM 832 C C . THR A 1 114 ? -11.643 17.980 -12.254 1.00 32.53 114 THR A C 1
ATOM 834 O O . THR A 1 114 ? -12.580 18.263 -12.990 1.00 32.53 114 THR A O 1
ATOM 837 N N . GLY A 1 115 ? -10.713 18.856 -11.851 1.00 29.70 115 GLY A N 1
ATOM 838 C CA . GLY A 1 115 ? -10.342 20.099 -12.549 1.00 29.70 115 GLY A CA 1
ATOM 839 C C . GLY A 1 115 ? -11.329 21.274 -12.507 1.00 29.70 115 GLY A C 1
ATOM 840 O O . GLY A 1 115 ? -12.430 21.201 -13.034 1.00 29.70 115 GLY A O 1
ATOM 841 N N . GLY A 1 116 ? -10.891 22.419 -11.976 1.00 24.92 116 GLY A N 1
ATOM 842 C CA . GLY A 1 116 ? -11.614 23.685 -12.129 1.00 24.92 116 GLY A CA 1
ATOM 843 C C . GLY A 1 116 ? -11.069 24.802 -11.245 1.00 24.92 116 GLY A C 1
ATOM 844 O O . GLY A 1 116 ? -10.870 24.618 -10.053 1.00 24.92 116 GLY A O 1
ATOM 845 N N . THR A 1 117 ? -10.779 25.937 -11.865 1.00 28.45 117 THR A N 1
ATOM 846 C CA . THR A 1 117 ? -9.987 27.081 -11.396 1.00 28.45 117 THR A CA 1
ATOM 847 C C . THR A 1 117 ? -10.629 27.948 -10.309 1.00 28.45 117 THR A C 1
ATOM 849 O O . THR A 1 117 ? -11.835 27.926 -10.093 1.00 28.45 117 THR A O 1
ATOM 852 N N . GLY A 1 118 ? -9.768 28.743 -9.661 1.00 31.97 118 GLY A N 1
ATOM 853 C CA . GLY A 1 118 ? -10.040 29.636 -8.534 1.00 31.97 118 GLY A CA 1
ATOM 854 C C . GLY A 1 118 ? -11.242 30.579 -8.648 1.00 31.97 118 GLY A C 1
ATOM 855 O O . GLY A 1 118 ? -11.601 31.056 -9.720 1.00 31.97 118 GLY A O 1
ATOM 856 N N . GLY A 1 119 ? -11.778 30.911 -7.474 1.00 25.14 119 GLY A N 1
ATOM 857 C CA . GLY A 1 119 ? -12.729 31.992 -7.249 1.00 25.14 119 GLY A CA 1
ATOM 858 C C . GLY A 1 119 ? -12.652 32.446 -5.792 1.00 25.14 119 GLY A C 1
ATOM 859 O O . GLY A 1 119 ? -12.924 31.674 -4.877 1.00 25.14 119 GLY A O 1
ATOM 860 N N . THR A 1 120 ? -12.228 33.688 -5.577 1.00 35.38 120 THR A N 1
ATOM 861 C CA . THR A 1 120 ? -12.271 34.391 -4.290 1.00 35.38 120 THR A CA 1
ATOM 862 C C . THR A 1 120 ? -13.690 34.879 -4.011 1.00 35.38 120 THR A C 1
ATOM 864 O O . THR A 1 120 ? -14.259 35.571 -4.853 1.00 35.38 120 THR A O 1
ATOM 867 N N . GLY A 1 121 ? -14.232 34.606 -2.822 1.00 27.86 121 GLY A N 1
ATOM 868 C CA . GLY A 1 121 ? -15.500 35.192 -2.391 1.00 27.86 121 GLY A CA 1
ATOM 869 C C . GLY A 1 121 ? -15.809 34.975 -0.910 1.00 27.86 121 GLY A C 1
ATOM 870 O O . GLY A 1 121 ? -16.050 33.851 -0.497 1.00 27.86 121 GLY A O 1
ATOM 871 N N . GLY A 1 122 ? -15.804 36.079 -0.154 1.00 25.48 122 GLY A N 1
ATOM 872 C CA . GLY A 1 122 ? -16.876 36.466 0.774 1.00 25.48 122 GLY A CA 1
ATOM 873 C C . GLY A 1 122 ? -17.161 35.615 2.015 1.00 25.48 122 GLY A C 1
ATOM 874 O O . GLY A 1 122 ? -17.729 34.537 1.941 1.00 25.48 122 GLY A O 1
ATOM 875 N N . THR A 1 123 ? -16.868 36.209 3.169 1.00 40.41 123 THR A N 1
ATOM 876 C CA . THR A 1 123 ? -17.335 35.879 4.523 1.00 40.41 123 THR A CA 1
ATOM 877 C C . THR A 1 123 ? -18.858 35.833 4.665 1.00 40.41 123 THR A C 1
ATOM 879 O O . THR A 1 123 ? -19.483 36.840 4.360 1.00 40.41 123 THR A O 1
ATOM 882 N N . GLU A 1 124 ? -19.409 34.792 5.301 1.00 28.48 124 GLU A N 1
ATOM 883 C CA . GLU A 1 124 ? -20.581 34.891 6.193 1.00 28.48 124 GLU A CA 1
ATOM 884 C C . GLU A 1 124 ? -20.487 33.843 7.318 1.00 28.48 124 GLU A C 1
ATOM 886 O O . GLU A 1 124 ? -20.029 32.717 7.119 1.00 28.48 124 GLU A O 1
ATOM 891 N N . GLY A 1 125 ? -20.853 34.256 8.534 1.00 33.28 125 GLY A N 1
ATOM 892 C CA . GLY A 1 125 ? -20.758 33.455 9.749 1.00 33.28 125 GLY A CA 1
ATOM 893 C C . GLY A 1 125 ? -21.790 32.328 9.823 1.00 33.28 125 GLY A C 1
ATOM 894 O O . GLY A 1 125 ? -22.945 32.482 9.444 1.00 33.28 125 GLY A O 1
ATOM 895 N N . GLY A 1 126 ? -21.375 31.203 10.398 1.00 25.77 126 GLY A N 1
ATOM 896 C CA . GLY A 1 126 ? -22.234 30.072 10.727 1.00 25.77 126 GLY A CA 1
ATOM 897 C C . GLY A 1 126 ? -21.490 29.144 11.679 1.00 25.77 126 GLY A C 1
ATOM 898 O O . GLY A 1 126 ? -20.292 28.933 11.516 1.00 25.77 126 GLY A O 1
ATOM 899 N N . ALA A 1 127 ? -22.184 28.667 12.711 1.00 30.03 127 ALA A N 1
ATOM 900 C CA . ALA A 1 127 ? -21.677 27.860 13.817 1.00 30.03 127 ALA A CA 1
ATOM 901 C C . ALA A 1 127 ? -20.526 26.909 13.442 1.00 30.03 127 ALA A C 1
ATOM 903 O O . ALA A 1 127 ? -20.598 26.177 12.455 1.00 30.03 127 ALA A O 1
ATOM 904 N N . THR A 1 128 ? -19.484 26.901 14.276 1.00 36.06 128 THR A N 1
ATOM 905 C CA . THR A 1 128 ? -18.342 25.986 14.210 1.00 36.06 128 THR A CA 1
ATOM 906 C C . THR A 1 128 ? -18.811 24.570 13.883 1.00 36.06 128 THR A C 1
ATOM 908 O O . THR A 1 128 ? -19.426 23.893 14.708 1.00 36.06 128 THR A O 1
ATOM 911 N N . ALA A 1 129 ? -18.533 24.118 12.656 1.00 37.91 129 ALA A N 1
ATOM 912 C CA . ALA A 1 129 ? -18.786 22.757 12.208 1.00 37.91 129 ALA A CA 1
ATOM 913 C C . ALA A 1 129 ? -17.879 21.806 13.004 1.00 37.91 129 ALA A C 1
ATOM 915 O O . ALA A 1 129 ? -16.794 21.410 12.580 1.00 37.91 129 ALA A O 1
ATOM 916 N N . THR A 1 130 ? -18.305 21.488 14.222 1.00 47.66 130 THR A N 1
ATOM 917 C CA . THR A 1 130 ? -17.731 20.446 15.062 1.00 47.66 130 THR A CA 1
ATOM 918 C C . THR A 1 130 ? -17.672 19.180 14.218 1.00 47.66 130 THR A C 1
ATOM 920 O O . THR A 1 130 ? -18.692 18.751 13.681 1.00 47.66 130 THR A O 1
ATOM 923 N N . ALA A 1 131 ? -16.476 18.604 14.009 1.00 56.09 131 ALA A N 1
ATOM 924 C CA . ALA A 1 131 ? -16.403 17.432 13.136 1.00 56.09 131 ALA A CA 1
ATOM 925 C C . ALA A 1 131 ? -17.372 16.369 13.641 1.00 56.09 131 ALA A C 1
ATOM 927 O O . ALA A 1 131 ? -17.310 15.999 14.817 1.00 56.09 131 ALA A O 1
ATOM 928 N N . LYS A 1 132 ? -18.242 15.916 12.741 1.00 77.62 132 LYS A N 1
ATOM 929 C CA . LYS A 1 132 ? -19.351 15.000 13.005 1.00 77.62 132 LYS A CA 1
ATOM 930 C C . LYS A 1 132 ? -18.893 13.581 13.344 1.00 77.62 132 LYS A C 1
ATOM 932 O O . LYS A 1 132 ? -19.715 12.687 13.290 1.00 77.62 132 LYS A O 1
ATOM 937 N N . ILE A 1 133 ? -17.614 13.376 13.658 1.00 91.06 133 ILE A N 1
ATOM 938 C CA . ILE A 1 133 ? -17.000 12.061 13.816 1.00 91.06 133 ILE A CA 1
ATOM 939 C C . ILE A 1 133 ? -16.346 11.913 15.185 1.00 91.06 133 ILE A C 1
ATOM 941 O O . ILE A 1 133 ? -15.829 12.890 15.735 1.00 91.06 133 ILE A O 1
ATOM 945 N N . SER A 1 134 ? -16.302 10.677 15.663 1.00 94.44 134 SER A N 1
ATOM 946 C CA . SER A 1 134 ? -15.370 10.202 16.682 1.00 94.44 134 SER A CA 1
ATOM 947 C C . SER A 1 134 ? -14.297 9.357 15.999 1.00 94.44 134 SER A C 1
ATOM 949 O O . SER A 1 134 ? -14.614 8.483 15.195 1.00 94.44 134 SER A O 1
ATOM 951 N N . PHE A 1 135 ? -13.028 9.625 16.292 1.00 95.38 135 PHE A N 1
ATOM 952 C CA . PHE A 1 135 ? -11.886 8.919 15.722 1.00 95.38 135 PHE A CA 1
ATOM 953 C C . PHE A 1 135 ? -10.928 8.496 16.835 1.00 95.38 135 PHE A C 1
ATOM 955 O O . PHE A 1 135 ? -10.289 9.329 17.487 1.00 95.38 135 PHE A O 1
ATOM 962 N N . LEU A 1 136 ? -10.839 7.188 17.053 1.00 96.81 136 LEU A N 1
ATOM 963 C CA . LEU A 1 136 ? -9.907 6.564 17.988 1.00 96.81 136 LEU A CA 1
ATOM 964 C C . LEU A 1 136 ? -8.898 5.722 17.213 1.00 96.81 136 LEU A C 1
ATOM 966 O O . LEU A 1 136 ? -9.186 5.233 16.125 1.00 96.81 136 LEU A O 1
ATOM 970 N N . GLN A 1 137 ? -7.727 5.505 17.796 1.00 97.94 137 GLN A N 1
ATOM 971 C CA . GLN A 1 137 ? -6.712 4.628 17.232 1.00 97.94 137 GLN A CA 1
ATOM 972 C C . GLN A 1 137 ? -6.255 3.599 18.264 1.00 97.94 137 GLN A C 1
ATOM 974 O O . GLN A 1 137 ? -5.767 3.963 19.330 1.00 97.94 137 GLN A O 1
ATOM 979 N N . LEU A 1 138 ? -6.383 2.321 17.916 1.00 98.06 138 LEU A N 1
ATOM 980 C CA . LEU A 1 138 ? -5.785 1.183 18.604 1.00 98.06 138 LEU A CA 1
ATOM 981 C C . LEU A 1 138 ? -4.414 0.904 17.979 1.00 98.06 138 LEU A C 1
ATOM 983 O O . LEU A 1 138 ? -4.311 0.281 16.919 1.00 98.06 138 LEU A O 1
ATOM 987 N N . GLU A 1 139 ? -3.365 1.396 18.634 1.00 97.44 139 GLU A N 1
ATOM 988 C CA . GLU A 1 139 ? -1.978 1.245 18.197 1.00 97.44 139 GLU A CA 1
ATOM 989 C C . GLU A 1 139 ? -1.330 0.084 18.966 1.00 97.44 139 GLU A C 1
ATOM 991 O O . GLU A 1 139 ? -1.039 0.181 20.162 1.00 97.44 139 GLU A O 1
ATOM 996 N N . PHE A 1 140 ? -1.140 -1.044 18.283 1.00 96.88 140 PHE A N 1
ATOM 997 C CA . PHE A 1 140 ? -0.706 -2.304 18.890 1.00 96.88 140 PHE A CA 1
ATOM 998 C C . PHE A 1 140 ? 0.798 -2.362 19.203 1.00 96.88 140 PHE A C 1
ATOM 1000 O O . PHE A 1 140 ? 1.198 -3.177 20.040 1.00 96.88 140 PHE A O 1
ATOM 1007 N N . CYS A 1 141 ? 1.644 -1.524 18.584 1.00 94.38 141 CYS A N 1
ATOM 1008 C CA . CYS A 1 141 ? 3.080 -1.487 18.894 1.00 94.38 141 CYS A CA 1
ATOM 1009 C C . CYS A 1 141 ? 3.312 -1.073 20.352 1.00 94.38 141 CYS A C 1
ATOM 1011 O O . CYS A 1 141 ? 3.970 -1.794 21.100 1.00 94.38 141 CYS A O 1
ATOM 1013 N N . GLY A 1 142 ? 2.711 0.044 20.766 1.00 94.31 142 GLY A N 1
ATOM 1014 C CA . GLY A 1 142 ? 2.782 0.552 22.135 1.00 94.31 142 GLY A CA 1
ATOM 1015 C C . GLY A 1 142 ? 1.633 0.113 23.048 1.00 94.31 142 GLY A C 1
ATOM 1016 O O . GLY A 1 142 ? 1.623 0.519 24.207 1.00 94.31 142 GLY A O 1
ATOM 1017 N N . ARG A 1 143 ? 0.656 -0.657 22.540 1.00 96.25 143 ARG A N 1
ATOM 1018 C CA . ARG A 1 143 ? -0.625 -0.962 23.213 1.00 96.25 143 ARG A CA 1
ATOM 1019 C C . ARG A 1 143 ? -1.311 0.297 23.744 1.00 96.25 143 ARG A C 1
ATOM 1021 O O . ARG A 1 143 ? -1.552 0.445 24.943 1.00 96.25 143 ARG A O 1
ATOM 1028 N N . ARG A 1 144 ? -1.607 1.229 22.839 1.00 96.81 144 ARG A N 1
ATOM 1029 C CA . ARG A 1 144 ? -2.217 2.524 23.169 1.00 96.81 144 ARG A CA 1
ATOM 1030 C C . ARG A 1 144 ? -3.562 2.719 22.489 1.00 96.81 144 ARG A C 1
ATOM 1032 O O . ARG A 1 144 ? -3.742 2.321 21.341 1.00 96.81 144 ARG A O 1
ATOM 1039 N N . ILE A 1 145 ? -4.476 3.376 23.193 1.00 97.81 145 ILE A N 1
ATOM 1040 C CA . ILE A 1 145 ? -5.705 3.939 22.638 1.00 97.81 145 ILE A CA 1
ATOM 1041 C C . ILE A 1 145 ? -5.495 5.446 22.534 1.00 97.81 145 ILE A C 1
ATOM 1043 O O . ILE A 1 145 ? -5.578 6.142 23.545 1.00 97.81 145 ILE A O 1
ATOM 1047 N N . LEU A 1 146 ? -5.221 5.944 21.330 1.00 96.75 146 LEU A N 1
ATOM 1048 C CA . LEU A 1 146 ? -5.133 7.381 21.079 1.00 96.75 146 LEU A CA 1
ATOM 1049 C C . LEU A 1 146 ? -6.533 7.907 20.764 1.00 96.75 146 LEU A C 1
ATOM 1051 O O . LEU A 1 146 ? -7.155 7.505 19.775 1.00 96.75 146 LEU A O 1
ATOM 1055 N N . ARG A 1 147 ? -7.040 8.796 21.613 1.00 94.62 147 ARG A N 1
ATOM 1056 C CA . ARG A 1 147 ? -8.300 9.506 21.384 1.00 94.62 147 ARG A CA 1
ATOM 1057 C C . ARG A 1 147 ? -7.987 10.806 20.667 1.00 94.62 147 ARG A C 1
ATOM 1059 O O . ARG A 1 147 ? -7.623 11.797 21.288 1.00 94.62 147 ARG A O 1
ATOM 1066 N N . TRP A 1 148 ? -8.086 10.765 19.343 1.00 93.25 148 TRP A N 1
ATOM 1067 C CA . TRP A 1 148 ? -7.835 11.939 18.513 1.00 93.25 148 TRP A CA 1
ATOM 1068 C C . TRP A 1 148 ? -8.984 12.929 18.598 1.00 93.25 148 TRP A C 1
ATOM 1070 O O . TRP A 1 148 ? -8.788 14.126 18.760 1.00 93.25 148 TRP A O 1
ATOM 1080 N N . VAL A 1 149 ? -10.201 12.416 18.440 1.00 91.44 149 VAL A N 1
ATOM 1081 C CA . VAL A 1 149 ? -11.422 13.208 18.444 1.00 91.44 149 VAL A CA 1
ATOM 1082 C C . VAL A 1 149 ? -12.539 12.359 19.020 1.00 91.44 149 VAL A C 1
ATOM 1084 O O . VAL A 1 149 ? -12.768 11.245 18.556 1.00 91.44 149 VAL A O 1
ATOM 1087 N N . VAL A 1 150 ? -13.302 12.925 19.950 1.00 90.94 150 VAL A N 1
ATOM 1088 C CA . VAL A 1 150 ? -14.565 12.348 20.417 1.00 90.94 150 VAL A CA 1
ATOM 1089 C C . VAL A 1 150 ? -15.668 13.381 20.202 1.00 90.94 150 VAL A C 1
ATOM 1091 O O . VAL A 1 150 ? -15.540 14.540 20.600 1.00 90.94 150 VAL A O 1
ATOM 1094 N N . LYS A 1 151 ? -16.722 12.987 19.492 1.00 89.56 151 LYS A N 1
ATOM 1095 C CA . LYS A 1 151 ? -17.930 13.791 19.296 1.00 89.56 151 LYS A CA 1
ATOM 1096 C C . LYS A 1 151 ? -18.755 13.786 20.595 1.00 89.56 151 LYS A C 1
ATOM 1098 O O . LYS A 1 151 ? -18.845 12.737 21.232 1.00 89.56 151 LYS A O 1
ATOM 1103 N N . PRO A 1 152 ? -19.394 14.911 20.969 1.00 88.38 152 PRO A N 1
ATOM 1104 C CA . PRO A 1 152 ? -20.294 14.937 22.119 1.00 88.38 152 PRO A CA 1
ATOM 1105 C C . PRO A 1 152 ? -21.371 13.850 22.023 1.00 88.38 152 PRO A C 1
ATOM 1107 O O . PRO A 1 152 ? -22.032 13.726 20.988 1.00 88.38 152 PRO A O 1
ATOM 1110 N N . GLY A 1 153 ? -21.551 13.081 23.096 1.00 89.06 153 GLY A N 1
ATOM 1111 C CA . GLY A 1 153 ? -22.498 11.965 23.176 1.00 89.06 153 GLY A CA 1
ATOM 1112 C C . GLY A 1 153 ? -21.873 10.583 22.956 1.00 89.06 153 GLY A C 1
ATOM 1113 O O . GLY A 1 153 ? -22.508 9.577 23.276 1.00 89.06 153 GLY A O 1
ATOM 1114 N N . ASP A 1 154 ? -20.630 10.507 22.470 1.00 93.38 154 ASP A N 1
ATOM 1115 C CA . ASP A 1 154 ? -19.922 9.239 22.250 1.00 93.38 154 ASP A CA 1
ATOM 1116 C C . ASP A 1 154 ? -19.060 8.801 23.454 1.00 93.38 154 ASP A C 1
ATOM 1118 O O . ASP A 1 154 ? -18.355 7.788 23.391 1.00 93.38 154 ASP A O 1
ATOM 1122 N N . GLU A 1 155 ? -19.115 9.508 24.586 1.00 92.81 155 GLU A N 1
ATOM 1123 C CA . GLU A 1 155 ? -18.276 9.236 25.761 1.00 92.81 155 GLU A CA 1
ATOM 1124 C C . GLU A 1 155 ? -18.489 7.818 26.312 1.00 92.81 155 GLU A C 1
ATOM 1126 O O . GLU A 1 155 ? -17.533 7.145 26.704 1.00 92.81 155 GLU A O 1
ATOM 1131 N N . GLU A 1 156 ? -19.732 7.330 26.309 1.00 92.62 156 GLU A N 1
ATOM 1132 C CA . GLU A 1 156 ? -20.047 5.971 26.760 1.00 92.62 156 GLU A CA 1
ATOM 1133 C C . GLU A 1 156 ? -19.553 4.905 25.769 1.00 92.62 156 GLU A C 1
ATOM 1135 O O . GLU A 1 156 ? -19.091 3.835 26.172 1.00 92.62 156 GLU A O 1
ATOM 1140 N N . VAL A 1 157 ? -19.563 5.209 24.467 1.00 93.25 157 VAL A N 1
ATOM 1141 C CA . VAL A 1 157 ? -18.987 4.336 23.432 1.00 93.25 157 VAL A CA 1
ATOM 1142 C C . VAL A 1 157 ? -17.476 4.215 23.641 1.00 93.25 157 VAL A C 1
ATOM 1144 O O . VAL A 1 157 ? -16.945 3.101 23.658 1.00 93.25 157 VAL A O 1
ATOM 1147 N N . CYS A 1 158 ? -16.798 5.335 23.906 1.00 93.12 158 CYS A N 1
ATOM 1148 C CA . CYS A 1 158 ? -15.375 5.372 24.240 1.00 93.12 158 CYS A CA 1
ATOM 1149 C C . CYS A 1 158 ? -15.050 4.567 25.505 1.00 93.12 158 CYS A C 1
ATOM 1151 O O . CYS A 1 158 ? -14.102 3.781 25.493 1.00 93.12 158 CYS A O 1
ATOM 1153 N N . LYS A 1 159 ? -15.834 4.707 26.584 1.00 93.25 159 LYS A N 1
ATOM 1154 C CA . LYS A 1 159 ? -15.645 3.921 27.821 1.00 93.25 159 LYS A CA 1
ATOM 1155 C C . LYS A 1 159 ? -15.791 2.424 27.573 1.00 93.25 159 LYS A C 1
ATOM 1157 O O . LYS A 1 159 ? -14.950 1.646 28.024 1.00 93.25 159 LYS A O 1
ATOM 1162 N N . ARG A 1 160 ? -16.822 2.016 26.828 1.00 94.00 160 ARG A N 1
ATOM 1163 C CA . ARG A 1 160 ? -17.035 0.612 26.451 1.00 94.00 160 ARG A CA 1
ATOM 1164 C C . ARG A 1 160 ? -15.873 0.072 25.626 1.00 94.00 160 ARG A C 1
ATOM 1166 O O . ARG A 1 160 ? -15.363 -0.993 25.955 1.00 94.00 160 ARG A O 1
ATOM 1173 N N . LEU A 1 161 ? -15.410 0.811 24.617 1.00 94.69 161 LEU A N 1
ATOM 1174 C CA . LEU A 1 161 ? -14.253 0.422 23.806 1.00 94.69 161 LEU A CA 1
ATOM 1175 C C . LEU A 1 161 ? -12.983 0.304 24.659 1.00 94.69 161 LEU A C 1
ATOM 1177 O O . LEU A 1 161 ? -12.284 -0.702 24.574 1.00 94.69 161 LEU A O 1
ATOM 1181 N N . THR A 1 162 ? -12.715 1.271 25.540 1.00 94.94 162 THR A N 1
ATOM 1182 C CA . THR A 1 162 ? -11.588 1.200 26.481 1.00 94.94 162 THR A CA 1
ATOM 1183 C C . THR A 1 162 ? -11.696 -0.007 27.415 1.00 94.94 162 THR A C 1
ATOM 1185 O O . THR A 1 162 ? -10.687 -0.640 27.689 1.00 94.94 162 THR A O 1
ATOM 1188 N N . ARG A 1 163 ? -12.898 -0.384 27.869 1.00 94.81 163 ARG A N 1
ATOM 1189 C CA . ARG A 1 163 ? -13.094 -1.605 28.667 1.00 94.81 163 ARG A CA 1
ATOM 1190 C C . ARG A 1 163 ? -12.829 -2.874 27.858 1.00 94.81 163 ARG A C 1
ATOM 1192 O O . ARG A 1 163 ? -12.275 -3.823 28.402 1.00 94.81 163 ARG A O 1
ATOM 1199 N N . VAL A 1 164 ? -13.223 -2.899 26.582 1.00 95.88 164 VAL A N 1
ATOM 1200 C CA . VAL A 1 164 ? -12.937 -4.026 25.679 1.00 95.88 164 VAL A CA 1
ATOM 1201 C C . VAL A 1 164 ? -11.432 -4.231 25.539 1.00 95.88 164 VAL A C 1
ATOM 1203 O O . VAL A 1 164 ? -11.014 -5.382 25.520 1.00 95.88 164 VAL A O 1
ATOM 1206 N N . PHE A 1 165 ? -10.643 -3.155 25.503 1.00 96.69 165 PHE A N 1
ATOM 1207 C CA . PHE A 1 165 ? -9.177 -3.164 25.406 1.00 96.69 165 PHE A CA 1
ATOM 1208 C C . PHE A 1 165 ? -8.521 -2.600 26.676 1.00 96.69 165 PHE A C 1
ATOM 1210 O O . PHE A 1 165 ? -7.672 -1.713 26.606 1.00 96.69 165 PHE A O 1
ATOM 1217 N N . SER A 1 166 ? -8.934 -3.080 27.854 1.00 96.00 166 SER A N 1
ATOM 1218 C CA . SER A 1 166 ? -8.482 -2.545 29.151 1.00 96.00 166 SER A CA 1
ATOM 1219 C C . SER A 1 166 ? -6.975 -2.669 29.390 1.00 96.00 166 SER A C 1
ATOM 1221 O O . SER A 1 166 ? -6.420 -1.986 30.244 1.00 96.00 166 SER A O 1
ATOM 1223 N N . GLU A 1 167 ? -6.312 -3.553 28.648 1.00 96.75 167 GLU A N 1
ATOM 1224 C CA . GLU A 1 167 ? -4.864 -3.733 28.665 1.00 96.75 167 GLU A CA 1
ATOM 1225 C C . GLU A 1 167 ? -4.093 -2.664 27.872 1.00 96.75 167 GLU A C 1
ATOM 1227 O O . GLU A 1 167 ? -2.861 -2.662 27.897 1.00 96.75 167 GLU A O 1
ATOM 1232 N N . PHE A 1 168 ? -4.789 -1.770 27.161 1.00 97.56 168 PHE A N 1
ATOM 1233 C CA . PHE A 1 168 ? -4.183 -0.671 26.417 1.00 97.56 168 PHE A CA 1
ATOM 1234 C C . PHE A 1 168 ? -4.185 0.612 27.251 1.00 97.56 168 PHE A C 1
ATOM 1236 O O . PHE A 1 168 ? -5.173 0.968 27.896 1.00 97.56 168 PHE A O 1
ATOM 1243 N N . ARG A 1 169 ? -3.086 1.366 27.180 1.00 97.06 169 ARG A N 1
ATOM 1244 C CA . ARG A 1 169 ? -2.989 2.691 27.798 1.00 97.06 169 ARG A CA 1
ATOM 1245 C C . ARG A 1 169 ? -3.801 3.701 26.992 1.00 97.06 169 ARG A C 1
ATOM 1247 O O . ARG A 1 169 ? -3.579 3.855 25.796 1.00 97.06 169 ARG A O 1
ATOM 1254 N N . VAL A 1 170 ? -4.700 4.428 27.644 1.00 96.75 170 VAL A N 1
ATOM 1255 C CA . VAL A 1 170 ? -5.442 5.526 27.009 1.00 96.75 170 VAL A CA 1
ATOM 1256 C C . VAL A 1 170 ? -4.605 6.803 27.024 1.00 96.75 170 VAL A C 1
ATOM 1258 O O . VAL A 1 170 ? -4.056 7.169 28.064 1.00 96.75 170 VAL A O 1
ATOM 1261 N N . GLU A 1 171 ? -4.530 7.486 25.884 1.00 94.50 171 GLU A N 1
ATOM 1262 C CA . GLU A 1 171 ? -3.883 8.791 25.731 1.00 94.50 171 GLU A CA 1
ATOM 1263 C C . GLU A 1 171 ? -4.841 9.743 25.000 1.00 94.50 171 GLU A C 1
ATOM 1265 O O . GLU A 1 171 ? -5.379 9.415 23.939 1.00 94.50 171 GLU A O 1
ATOM 1270 N N . GLU A 1 172 ? -5.063 10.919 25.583 1.00 89.88 172 GLU A N 1
ATOM 1271 C CA . GLU A 1 172 ? -5.824 12.001 24.954 1.00 89.88 172 GLU A CA 1
ATOM 1272 C C . GLU A 1 172 ? -4.881 12.819 24.066 1.00 89.88 172 GLU A C 1
ATOM 1274 O O . GLU A 1 172 ? -3.800 13.222 24.508 1.00 89.88 172 GLU A O 1
ATOM 1279 N N . VAL A 1 173 ? -5.272 13.065 22.815 1.00 87.38 173 VAL A N 1
ATOM 1280 C CA . VAL A 1 173 ? -4.483 13.891 21.894 1.00 87.38 173 VAL A CA 1
ATOM 1281 C C . VAL A 1 173 ? -4.989 15.328 21.982 1.00 87.38 173 VAL A C 1
ATOM 1283 O O . VAL A 1 173 ? -6.142 15.608 21.677 1.00 87.38 173 VAL A O 1
ATOM 1286 N N . ALA A 1 174 ? -4.123 16.245 22.416 1.00 72.12 174 ALA A N 1
ATOM 1287 C CA . ALA A 1 174 ? -4.496 17.630 22.716 1.00 72.12 174 ALA A CA 1
ATOM 1288 C C . ALA A 1 174 ? -4.760 18.517 21.478 1.00 72.12 174 ALA A C 1
ATOM 1290 O O . ALA A 1 174 ? -5.131 19.677 21.636 1.00 72.12 174 ALA A O 1
ATOM 1291 N N . GLU A 1 175 ? -4.550 18.013 20.260 1.00 68.44 175 GLU A N 1
ATOM 1292 C CA . GLU A 1 175 ? -4.653 18.810 19.033 1.00 68.44 175 GLU A CA 1
ATOM 1293 C C . GLU A 1 175 ? -6.109 18.970 18.577 1.00 68.44 175 GLU A C 1
ATOM 1295 O O . GLU A 1 175 ? -6.867 18.003 18.465 1.00 68.44 175 GLU A O 1
ATOM 1300 N N . SER A 1 176 ? -6.514 20.204 18.268 1.00 62.41 176 SER A N 1
ATOM 1301 C CA . SER A 1 176 ? -7.864 20.466 17.776 1.00 62.41 176 SER A CA 1
ATOM 1302 C C . SER A 1 176 ? -8.023 20.096 16.294 1.00 62.41 176 SER A C 1
ATOM 1304 O O . SER A 1 176 ? -7.093 20.150 15.488 1.00 62.41 176 SER A O 1
ATOM 1306 N N . LYS A 1 177 ? -9.262 19.779 15.896 1.00 65.06 177 LYS A N 1
ATOM 1307 C CA . LYS A 1 177 ? -9.651 19.464 14.504 1.00 65.06 177 LYS A CA 1
ATOM 1308 C C . LYS A 1 177 ? -9.176 20.523 13.500 1.00 65.06 177 LYS A C 1
ATOM 1310 O O . LYS A 1 177 ? -8.714 20.185 12.412 1.00 65.06 177 LYS A O 1
ATOM 1315 N N . HIS A 1 178 ? -9.319 21.798 13.874 1.00 62.59 178 HIS A N 1
ATOM 1316 C CA . HIS A 1 178 ? -8.948 22.939 13.039 1.00 62.59 178 HIS A CA 1
ATOM 1317 C C . HIS A 1 178 ? -7.428 23.038 12.880 1.00 62.59 178 HIS A C 1
ATOM 1319 O O . HIS A 1 178 ? -6.946 23.257 11.771 1.00 62.59 178 HIS A O 1
ATOM 1325 N N . GLU A 1 179 ? -6.666 22.822 13.954 1.00 68.56 179 GLU A N 1
ATOM 1326 C CA . GLU A 1 179 ? -5.198 22.821 13.909 1.00 68.56 179 GLU A CA 1
ATOM 1327 C C . GLU A 1 179 ? -4.657 21.690 13.034 1.00 68.56 179 GLU A C 1
ATOM 1329 O O . GLU A 1 179 ? -3.761 21.925 12.225 1.00 68.56 179 GLU A O 1
ATOM 1334 N N . LEU A 1 180 ? -5.237 20.488 13.119 1.00 73.00 180 LEU A N 1
ATOM 1335 C CA . LEU A 1 180 ? -4.767 19.345 12.335 1.00 73.00 180 LEU A CA 1
ATOM 1336 C C . LEU A 1 180 ? -4.896 19.576 10.823 1.00 73.00 180 LEU A C 1
ATOM 1338 O O . LEU A 1 180 ? -3.966 19.277 10.079 1.00 73.00 180 LEU A O 1
ATOM 1342 N N . GLY A 1 181 ? -6.046 20.087 10.369 1.00 66.31 181 GLY A N 1
ATOM 1343 C CA . GLY A 1 181 ? -6.360 20.255 8.945 1.00 66.31 181 GLY A CA 1
ATOM 1344 C C . GLY A 1 181 ? -5.756 21.504 8.290 1.00 66.31 181 GLY A C 1
ATOM 1345 O O . GLY A 1 181 ? -5.524 21.488 7.084 1.00 66.31 181 GLY A O 1
ATOM 1346 N N . SER A 1 182 ? -5.498 22.568 9.061 1.00 68.31 182 SER A N 1
ATOM 1347 C CA . SER A 1 182 ? -5.010 23.861 8.545 1.00 68.31 182 SER A CA 1
ATOM 1348 C C . SER A 1 182 ? -3.495 24.059 8.663 1.00 68.31 182 SER A C 1
ATOM 1350 O O . SER A 1 182 ? -2.930 24.926 7.995 1.00 68.31 182 SER A O 1
ATOM 1352 N N . ARG A 1 183 ? -2.810 23.266 9.497 1.00 78.00 183 ARG A N 1
ATOM 1353 C CA . ARG A 1 183 ? -1.366 23.398 9.703 1.00 78.00 183 ARG A CA 1
ATOM 1354 C C . ARG A 1 183 ? -0.596 22.938 8.468 1.00 78.00 183 ARG A C 1
ATOM 1356 O O . ARG A 1 183 ? -0.675 21.774 8.075 1.00 78.00 183 ARG A O 1
ATOM 1363 N N . SER A 1 184 ? 0.221 23.840 7.931 1.00 82.69 184 SER A N 1
ATOM 1364 C CA . SER A 1 184 ? 1.170 23.536 6.857 1.00 82.69 184 SER A CA 1
ATOM 1365 C C . SER A 1 184 ? 2.067 22.353 7.239 1.00 82.69 184 SER A C 1
ATOM 1367 O O . SER A 1 184 ? 2.587 22.293 8.359 1.00 82.69 184 SER A O 1
ATOM 1369 N N . ARG A 1 185 ? 2.253 21.401 6.321 1.00 86.56 185 ARG A N 1
ATOM 1370 C CA . ARG A 1 185 ? 3.272 20.338 6.424 1.00 86.56 185 ARG A CA 1
ATOM 1371 C C . ARG A 1 185 ? 4.655 20.871 6.102 1.00 86.56 185 ARG A C 1
ATOM 1373 O O . ARG A 1 185 ? 5.647 20.278 6.525 1.00 86.56 185 ARG A O 1
ATOM 1380 N N . CYS A 1 186 ? 4.709 21.967 5.352 1.00 91.50 186 CYS A N 1
ATOM 1381 C CA . CYS A 1 186 ? 5.952 22.538 4.888 1.00 91.50 186 CYS A CA 1
ATOM 1382 C C . CYS A 1 186 ? 6.325 23.821 5.627 1.00 91.50 186 CYS A C 1
ATOM 1384 O O . CYS A 1 186 ? 5.483 24.675 5.916 1.00 91.50 186 CYS A O 1
ATOM 1386 N N . ARG A 1 187 ? 7.628 24.006 5.833 1.00 93.81 187 ARG A N 1
ATOM 1387 C CA . ARG A 1 187 ? 8.235 25.316 6.078 1.00 93.81 187 ARG A CA 1
ATOM 1388 C C . ARG A 1 187 ? 8.756 25.849 4.746 1.00 93.81 187 ARG A C 1
ATOM 1390 O O . ARG A 1 187 ? 9.415 25.112 4.022 1.00 93.81 187 ARG A O 1
ATOM 1397 N N . ARG A 1 188 ? 8.493 27.115 4.426 1.00 94.44 188 ARG A N 1
ATOM 1398 C CA . ARG A 1 188 ? 8.993 27.766 3.204 1.00 94.44 188 ARG A CA 1
ATOM 1399 C C . ARG A 1 188 ? 9.965 28.877 3.568 1.00 94.44 188 ARG A C 1
ATOM 1401 O O . ARG A 1 188 ? 9.669 29.674 4.455 1.00 94.44 188 ARG A O 1
ATOM 1408 N N . ASP A 1 189 ? 11.102 28.927 2.889 1.00 93.06 189 ASP A N 1
ATOM 1409 C CA . ASP A 1 189 ? 12.031 30.050 2.961 1.00 93.06 189 ASP A CA 1
ATOM 1410 C C . ASP A 1 189 ? 11.816 30.958 1.746 1.00 93.06 189 ASP A C 1
ATOM 1412 O O . ASP A 1 189 ? 12.140 30.606 0.613 1.00 93.06 189 ASP A O 1
ATOM 1416 N N . ALA A 1 190 ? 11.257 32.143 1.994 1.00 87.75 190 ALA A N 1
ATOM 1417 C CA . ALA A 1 190 ? 10.934 33.111 0.951 1.00 87.75 190 ALA A CA 1
ATOM 1418 C C . ALA A 1 190 ? 12.173 33.678 0.236 1.00 87.75 190 ALA A C 1
ATOM 1420 O O . ALA A 1 190 ? 12.049 34.142 -0.893 1.00 87.75 190 ALA A O 1
ATOM 1421 N N . ARG A 1 191 ? 13.359 33.661 0.867 1.00 89.56 191 ARG A N 1
ATOM 1422 C CA . ARG A 1 191 ? 14.584 34.213 0.264 1.00 89.56 191 ARG A CA 1
ATOM 1423 C C . ARG A 1 191 ? 15.230 33.239 -0.712 1.00 89.56 191 ARG A C 1
ATOM 1425 O O . ARG A 1 191 ? 15.695 33.654 -1.766 1.00 89.56 191 ARG A O 1
ATOM 1432 N N . SER A 1 192 ? 15.274 31.959 -0.350 1.00 90.69 192 SER A N 1
ATOM 1433 C CA . SER A 1 192 ? 15.890 30.911 -1.170 1.00 90.69 192 SER A CA 1
ATOM 1434 C C . SER A 1 192 ? 14.905 30.205 -2.109 1.00 90.69 192 SER A C 1
ATOM 1436 O O . SER A 1 192 ? 15.334 29.518 -3.034 1.00 90.69 192 SER A O 1
ATOM 1438 N N . GLY A 1 193 ? 13.595 30.356 -1.882 1.00 93.00 193 GLY A N 1
ATOM 1439 C CA . GLY A 1 193 ? 12.552 29.615 -2.596 1.00 93.00 193 GLY A CA 1
ATOM 1440 C C . GLY A 1 193 ? 12.456 28.142 -2.183 1.00 93.00 193 GLY A C 1
ATOM 1441 O O . GLY A 1 193 ? 11.763 27.367 -2.843 1.00 93.00 193 GLY A O 1
ATOM 1442 N N . LEU A 1 194 ? 13.153 27.740 -1.113 1.00 96.56 194 LEU A N 1
ATOM 1443 C CA . LEU A 1 194 ? 13.190 26.359 -0.644 1.00 96.56 194 LEU A CA 1
ATOM 1444 C C . LEU A 1 194 ? 11.952 26.009 0.185 1.00 96.56 194 LEU A C 1
ATOM 1446 O O . LEU A 1 194 ? 11.494 26.770 1.043 1.00 96.56 194 LEU A O 1
ATOM 1450 N N . VAL A 1 195 ? 11.438 24.807 -0.049 1.00 97.00 195 VAL A N 1
ATOM 1451 C CA . VAL A 1 195 ? 10.317 24.202 0.667 1.00 97.00 195 VAL A CA 1
ATOM 1452 C C . VAL A 1 195 ? 10.830 22.980 1.417 1.00 97.00 195 VAL A C 1
ATOM 1454 O O . VAL A 1 195 ? 11.451 22.104 0.825 1.00 97.00 195 VAL A O 1
ATOM 1457 N N . TYR A 1 196 ? 10.557 22.915 2.716 1.00 96.94 196 TYR A N 1
ATOM 1458 C CA . TYR A 1 196 ? 11.023 21.865 3.615 1.00 96.94 196 TYR A CA 1
ATOM 1459 C C . TYR A 1 196 ? 9.835 21.090 4.171 1.00 96.94 196 TYR A C 1
ATOM 1461 O O . TYR A 1 196 ? 8.987 21.700 4.825 1.00 96.94 196 TYR A O 1
ATOM 1469 N N . ARG A 1 197 ? 9.801 19.767 3.998 1.00 95.69 197 ARG A N 1
ATOM 1470 C CA . ARG A 1 197 ? 8.826 18.883 4.655 1.00 95.69 197 ARG A CA 1
ATOM 1471 C C . ARG A 1 197 ? 9.545 17.863 5.523 1.00 95.69 197 ARG A C 1
ATOM 1473 O O . ARG A 1 197 ? 10.237 16.982 5.018 1.00 95.69 197 ARG A O 1
ATOM 1480 N N . GLU A 1 198 ? 9.363 17.984 6.832 1.00 94.62 198 GLU A N 1
ATOM 1481 C CA . GLU A 1 198 ? 9.900 17.029 7.798 1.00 94.62 198 GLU A CA 1
ATOM 1482 C C . GLU A 1 198 ? 9.043 15.755 7.815 1.00 94.62 198 GLU A C 1
ATOM 1484 O O . GLU A 1 198 ? 7.811 15.803 7.854 1.00 94.62 198 GLU A O 1
ATOM 1489 N N . ILE A 1 199 ? 9.707 14.604 7.798 1.00 92.88 199 ILE A N 1
ATOM 1490 C CA . ILE A 1 199 ? 9.114 13.278 7.935 1.00 92.88 199 ILE A CA 1
ATOM 1491 C C . ILE A 1 199 ? 9.635 12.692 9.241 1.00 92.88 199 ILE A C 1
ATOM 1493 O O . ILE A 1 199 ? 10.844 12.606 9.436 1.00 92.88 199 ILE A O 1
ATOM 1497 N N . ARG A 1 200 ? 8.732 12.266 10.125 1.00 91.19 200 ARG A N 1
ATOM 1498 C CA . ARG A 1 200 ? 9.069 11.704 11.440 1.00 91.19 200 ARG A CA 1
ATOM 1499 C C . ARG A 1 200 ? 8.680 10.237 11.570 1.00 91.19 200 ARG A C 1
ATOM 1501 O O . ARG A 1 200 ? 7.867 9.728 10.804 1.00 91.19 200 ARG A O 1
ATOM 1508 N N . GLY A 1 201 ? 9.246 9.570 12.574 1.00 88.19 201 GLY A N 1
ATOM 1509 C CA . GLY A 1 201 ? 9.084 8.131 12.791 1.00 88.19 201 GLY A CA 1
ATOM 1510 C C . GLY A 1 201 ? 9.879 7.285 11.792 1.00 88.19 201 GLY A C 1
ATOM 1511 O O . GLY A 1 201 ? 9.510 6.139 11.537 1.00 88.19 201 GLY A O 1
ATOM 1512 N N . VAL A 1 202 ? 10.938 7.859 11.216 1.00 90.69 202 VAL A N 1
ATOM 1513 C CA . VAL A 1 202 ? 11.799 7.219 10.213 1.00 90.69 202 VAL A CA 1
ATOM 1514 C C . VAL A 1 202 ? 12.925 6.446 10.900 1.00 90.69 202 VAL A C 1
ATOM 1516 O O . VAL A 1 202 ? 13.390 6.836 11.972 1.00 90.69 202 VAL A O 1
ATOM 1519 N N . SER A 1 203 ? 13.347 5.329 10.311 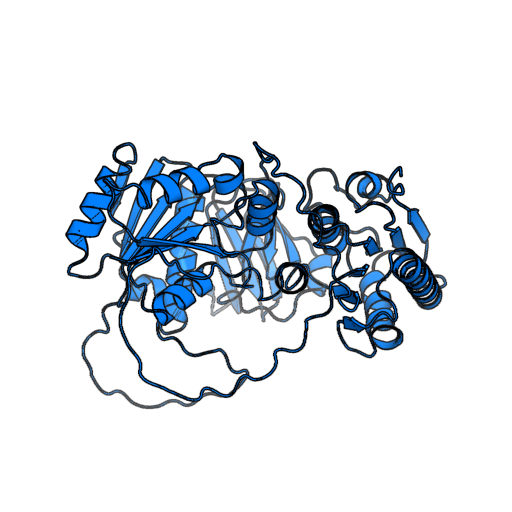1.00 91.38 203 SER A N 1
ATOM 1520 C CA . SER A 1 203 ? 14.508 4.552 10.771 1.00 91.38 203 SER A CA 1
ATOM 1521 C C . SER A 1 203 ? 15.637 4.575 9.732 1.00 91.38 203 SER A C 1
ATOM 1523 O O . SER A 1 203 ? 15.342 4.663 8.539 1.00 91.38 203 SER A O 1
ATOM 1525 N N . PRO A 1 204 ? 16.915 4.472 10.143 1.00 92.50 204 PRO A N 1
ATOM 1526 C CA . PRO A 1 204 ? 18.025 4.371 9.199 1.00 92.50 204 PRO A CA 1
ATOM 1527 C C . PRO A 1 204 ? 17.857 3.174 8.254 1.00 92.50 204 PRO A C 1
ATOM 1529 O O . PRO A 1 204 ? 17.402 2.106 8.668 1.00 92.50 204 PRO A O 1
ATOM 1532 N N . GLY A 1 205 ? 18.225 3.357 6.988 1.00 90.81 205 GLY A N 1
ATOM 1533 C CA . GLY A 1 205 ? 18.080 2.363 5.924 1.00 90.81 205 GLY A CA 1
ATOM 1534 C C . GLY A 1 205 ? 16.676 2.275 5.318 1.00 90.81 205 GLY A C 1
ATOM 1535 O O . GLY A 1 205 ? 16.467 1.499 4.389 1.00 90.81 205 GLY A O 1
ATOM 1536 N N . GLU A 1 206 ? 15.695 3.041 5.805 1.00 92.50 206 GLU A N 1
ATOM 1537 C CA . GLU A 1 206 ? 14.380 3.096 5.163 1.00 92.50 206 GLU A CA 1
ATOM 1538 C C . GLU A 1 206 ? 14.421 3.887 3.866 1.00 92.50 206 GLU A C 1
ATOM 1540 O O . GLU A 1 206 ? 14.941 4.998 3.817 1.00 92.50 206 GLU A O 1
ATOM 1545 N N . LYS A 1 207 ? 13.781 3.354 2.831 1.00 92.94 207 LYS A N 1
ATOM 1546 C CA . LYS A 1 207 ? 13.527 4.089 1.599 1.00 92.94 207 LYS A CA 1
ATOM 1547 C C . LYS A 1 207 ? 12.499 5.163 1.846 1.00 92.94 207 LYS A C 1
ATOM 1549 O O . LYS A 1 207 ? 11.537 4.957 2.589 1.00 92.94 207 LYS A O 1
ATOM 1554 N N . ILE A 1 208 ? 12.702 6.288 1.189 1.00 93.94 208 ILE A N 1
ATOM 1555 C CA . ILE A 1 208 ? 11.816 7.436 1.188 1.00 93.94 208 ILE A CA 1
ATOM 1556 C C . ILE A 1 208 ? 11.114 7.423 -0.161 1.00 93.94 208 ILE A C 1
ATOM 1558 O O . ILE A 1 208 ? 11.759 7.520 -1.201 1.00 93.94 208 ILE A O 1
ATOM 1562 N N . VAL A 1 209 ? 9.796 7.258 -0.131 1.00 91.19 209 VAL A N 1
ATOM 1563 C CA . VAL A 1 209 ? 8.963 7.102 -1.322 1.00 91.19 209 VAL A CA 1
ATOM 1564 C C . VAL A 1 209 ? 8.043 8.309 -1.439 1.00 91.19 209 VAL A C 1
ATOM 1566 O O . VAL A 1 209 ? 7.295 8.591 -0.498 1.00 91.19 209 VAL A O 1
ATOM 1569 N N . VAL A 1 210 ? 8.091 9.001 -2.575 1.00 90.50 210 VAL A N 1
ATOM 1570 C CA . VAL A 1 210 ? 7.243 10.155 -2.912 1.00 90.50 210 VAL A CA 1
ATOM 1571 C C . VAL A 1 210 ? 6.394 9.771 -4.118 1.00 90.50 210 VAL A C 1
ATOM 1573 O O . VAL A 1 210 ? 6.937 9.405 -5.152 1.00 90.50 210 VAL A O 1
ATOM 1576 N N . ASP A 1 211 ? 5.071 9.750 -3.941 1.00 84.38 211 ASP A N 1
ATOM 1577 C CA . ASP A 1 211 ? 4.075 9.380 -4.966 1.00 84.38 211 ASP A CA 1
ATOM 1578 C C . ASP A 1 211 ? 4.396 8.099 -5.752 1.00 84.38 211 ASP A C 1
ATOM 1580 O O . ASP A 1 211 ? 4.097 7.964 -6.932 1.00 84.38 211 ASP A O 1
ATOM 1584 N N . GLY A 1 212 ? 4.982 7.123 -5.056 1.00 80.44 212 GLY A N 1
ATOM 1585 C CA . GLY A 1 212 ? 5.325 5.813 -5.613 1.00 80.44 212 GLY A CA 1
ATOM 1586 C C . GLY A 1 212 ? 6.775 5.672 -6.074 1.00 80.44 212 GLY A C 1
ATOM 1587 O O . GLY A 1 212 ? 7.217 4.543 -6.242 1.00 80.44 212 GLY A O 1
ATOM 1588 N N . VAL A 1 213 ? 7.535 6.765 -6.177 1.00 85.38 213 VAL A N 1
ATOM 1589 C CA . VAL A 1 213 ? 8.944 6.755 -6.601 1.00 85.38 213 VAL A CA 1
ATOM 1590 C C . VAL A 1 213 ? 9.874 6.774 -5.391 1.00 85.38 213 VAL A C 1
ATOM 1592 O O . VAL A 1 213 ? 9.688 7.575 -4.469 1.00 85.38 213 VAL A O 1
ATOM 1595 N N . VAL A 1 214 ? 10.893 5.912 -5.372 1.00 90.56 214 VAL A N 1
ATOM 1596 C CA . VAL A 1 214 ? 11.925 5.931 -4.328 1.00 90.56 214 VAL A CA 1
ATOM 1597 C C . VAL A 1 214 ? 12.906 7.068 -4.608 1.00 90.56 214 VAL A C 1
ATOM 1599 O O . VAL A 1 214 ? 13.701 7.021 -5.539 1.00 90.56 214 VAL A O 1
ATOM 1602 N N . VAL A 1 215 ? 12.867 8.105 -3.775 1.00 93.44 215 VAL A N 1
ATOM 1603 C CA . VAL A 1 215 ? 13.687 9.317 -3.957 1.00 93.44 215 VAL A CA 1
ATOM 1604 C C . VAL A 1 215 ? 14.961 9.316 -3.128 1.00 93.44 215 VAL A C 1
ATOM 1606 O O . VAL A 1 215 ? 15.811 10.193 -3.274 1.00 93.44 215 VAL A O 1
ATOM 1609 N N . GLY A 1 216 ? 15.094 8.371 -2.204 1.00 93.94 216 GLY A N 1
ATOM 1610 C CA . GLY A 1 216 ? 16.243 8.324 -1.322 1.00 93.94 216 GLY A CA 1
ATOM 1611 C C . GLY A 1 216 ? 16.135 7.298 -0.215 1.00 93.94 216 GLY A C 1
ATOM 1612 O O . GLY A 1 216 ? 15.156 6.562 -0.103 1.00 93.94 216 GLY A O 1
ATOM 1613 N N . VAL A 1 217 ? 17.152 7.291 0.637 1.00 94.75 217 VAL A N 1
ATOM 1614 C CA . VAL A 1 217 ? 17.261 6.409 1.799 1.00 94.75 217 VAL A CA 1
ATOM 1615 C C . VAL A 1 217 ? 17.548 7.252 3.032 1.00 94.75 217 VAL A C 1
ATOM 1617 O O . VAL A 1 217 ? 18.383 8.152 3.005 1.00 94.75 217 VAL A O 1
ATOM 1620 N N . ALA A 1 218 ? 16.846 6.988 4.125 1.00 95.50 218 ALA A N 1
ATOM 1621 C CA . ALA A 1 218 ? 17.088 7.636 5.399 1.00 95.50 218 ALA A CA 1
ATOM 1622 C C . ALA A 1 218 ? 18.418 7.165 5.996 1.00 95.50 218 ALA A C 1
ATOM 1624 O O . ALA A 1 218 ? 18.661 5.968 6.140 1.00 95.50 218 ALA A O 1
ATOM 1625 N N . SER A 1 219 ? 19.256 8.110 6.401 1.00 93.88 219 SER A N 1
ATOM 1626 C CA . SER A 1 219 ? 20.559 7.843 7.021 1.00 93.88 219 SER A CA 1
ATOM 1627 C C . SER A 1 219 ? 20.514 8.056 8.534 1.00 93.88 219 SER A C 1
ATOM 1629 O O . SER A 1 219 ? 21.368 7.556 9.260 1.00 93.88 219 SER A O 1
ATOM 1631 N N . GLN A 1 220 ? 19.508 8.785 9.021 1.00 90.06 220 GLN A N 1
ATOM 1632 C CA . GLN A 1 220 ? 19.308 9.109 10.429 1.00 90.06 220 GLN A CA 1
ATOM 1633 C C . GLN A 1 220 ? 18.010 8.511 10.976 1.00 90.06 220 GLN A C 1
ATOM 1635 O O . GLN A 1 220 ? 17.065 8.210 10.247 1.00 90.06 220 GLN A O 1
ATOM 1640 N N . ALA A 1 221 ? 17.984 8.327 12.295 1.00 86.50 221 ALA A N 1
ATOM 1641 C CA . ALA A 1 221 ? 16.800 7.889 13.013 1.00 86.50 221 ALA A CA 1
ATOM 1642 C C . ALA A 1 221 ? 15.880 9.070 13.345 1.00 86.50 221 ALA A C 1
ATOM 1644 O O . ALA A 1 221 ? 16.311 10.217 13.451 1.00 86.50 221 ALA A O 1
ATOM 1645 N N . ASN A 1 222 ? 14.616 8.748 13.605 1.00 86.19 222 ASN A N 1
ATOM 1646 C CA . ASN A 1 222 ? 13.535 9.626 14.046 1.00 86.19 222 ASN A CA 1
ATOM 1647 C C . ASN A 1 222 ? 13.007 10.596 12.994 1.00 86.19 222 ASN A C 1
ATOM 1649 O O . ASN A 1 222 ? 11.787 10.651 12.840 1.00 86.19 222 ASN A O 1
ATOM 1653 N N . ALA A 1 223 ? 13.857 11.342 12.288 1.00 92.75 223 ALA A N 1
ATOM 1654 C CA . ALA A 1 223 ? 13.396 12.325 11.314 1.00 92.75 223 ALA A CA 1
ATOM 1655 C C . ALA A 1 223 ? 14.351 12.515 10.132 1.00 92.75 223 ALA A C 1
ATOM 1657 O O . ALA A 1 223 ? 15.567 12.442 10.280 1.00 92.75 223 ALA A O 1
ATOM 1658 N N . VAL A 1 224 ? 13.771 12.819 8.973 1.00 96.00 224 VAL A N 1
ATOM 1659 C CA . VAL A 1 224 ? 14.464 13.300 7.768 1.00 96.00 224 VAL A CA 1
ATOM 1660 C C . VAL A 1 224 ? 13.660 14.456 7.175 1.00 96.00 224 VAL A C 1
ATOM 1662 O O . VAL A 1 224 ? 12.460 14.563 7.426 1.00 96.00 224 VAL A O 1
ATOM 1665 N N . THR A 1 225 ? 14.281 15.336 6.392 1.00 97.12 225 THR A N 1
ATOM 1666 C CA . THR A 1 225 ? 13.575 16.470 5.769 1.00 97.12 225 THR A CA 1
ATOM 1667 C C . THR A 1 225 ? 13.771 16.475 4.265 1.00 97.12 225 THR A C 1
ATOM 1669 O O . THR A 1 225 ? 14.901 16.556 3.792 1.00 97.12 225 THR A O 1
ATOM 1672 N N . LEU A 1 226 ? 12.665 16.438 3.522 1.00 97.25 226 LEU A N 1
ATOM 1673 C CA . LEU A 1 226 ? 12.664 16.681 2.083 1.00 97.25 226 LEU A CA 1
ATOM 1674 C C . LEU A 1 226 ? 12.829 18.171 1.822 1.00 97.25 226 LEU A C 1
ATOM 1676 O O . LEU A 1 226 ? 12.115 18.977 2.425 1.00 97.25 226 LEU A O 1
ATOM 1680 N N . VAL A 1 227 ? 13.726 18.520 0.907 1.00 97.31 227 VAL A N 1
ATOM 1681 C CA . VAL A 1 227 ? 13.951 19.895 0.469 1.00 97.31 227 VAL A CA 1
ATOM 1682 C C . VAL A 1 227 ? 13.665 19.979 -1.020 1.00 97.31 227 VAL A C 1
ATOM 1684 O O . VAL A 1 227 ? 14.306 19.293 -1.816 1.00 97.31 227 VAL A O 1
ATOM 1687 N N . ALA A 1 228 ? 12.711 20.823 -1.403 1.00 96.50 228 ALA A N 1
ATOM 1688 C CA . ALA A 1 228 ? 12.378 21.079 -2.797 1.00 96.50 228 ALA A CA 1
ATOM 1689 C C . ALA A 1 228 ? 12.561 22.550 -3.170 1.00 96.50 228 ALA A C 1
ATOM 1691 O O . ALA A 1 228 ? 12.386 23.447 -2.343 1.00 96.50 228 ALA A O 1
ATOM 1692 N N . ARG A 1 229 ? 12.869 22.789 -4.443 1.00 95.19 229 ARG A N 1
ATOM 1693 C CA . ARG A 1 229 ? 12.938 24.107 -5.073 1.00 95.19 229 ARG A CA 1
ATOM 1694 C C . ARG A 1 229 ? 12.207 24.051 -6.403 1.00 95.19 229 ARG A C 1
ATOM 1696 O O . ARG A 1 229 ? 12.454 23.133 -7.175 1.00 95.19 229 ARG A O 1
ATOM 1703 N N . GLU A 1 230 ? 11.328 25.017 -6.668 1.00 92.69 230 GLU A N 1
ATOM 1704 C CA . GLU A 1 230 ? 10.628 25.129 -7.965 1.00 92.69 230 GL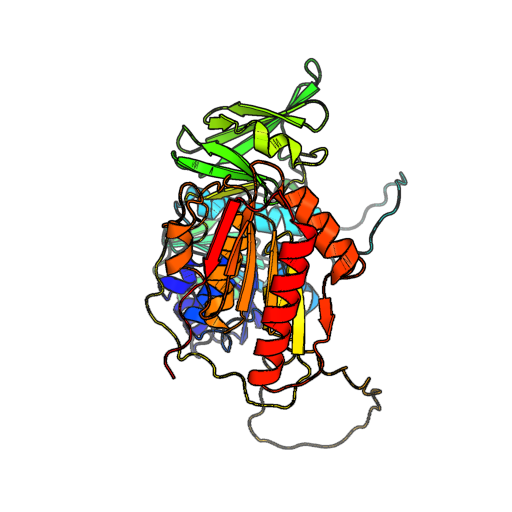U A CA 1
ATOM 1705 C C . GLU A 1 230 ? 9.946 23.807 -8.385 1.00 92.69 230 GLU A C 1
ATOM 1707 O O . GLU A 1 230 ? 9.987 23.385 -9.537 1.00 92.69 230 GLU A O 1
ATOM 1712 N N . GLY A 1 231 ? 9.357 23.113 -7.406 1.00 91.00 231 GLY A N 1
ATOM 1713 C CA . GLY A 1 231 ? 8.692 21.827 -7.607 1.00 91.00 231 GLY A CA 1
ATOM 1714 C C . GLY A 1 231 ? 9.626 20.653 -7.915 1.00 91.00 231 GLY A C 1
ATOM 1715 O O . GLY A 1 231 ? 9.171 19.631 -8.408 1.00 91.00 231 GLY A O 1
ATOM 1716 N N . ARG A 1 232 ? 10.927 20.753 -7.642 1.00 94.06 232 ARG A N 1
ATOM 1717 C CA . ARG A 1 232 ? 11.872 19.634 -7.761 1.00 94.06 232 ARG A CA 1
ATOM 1718 C C . ARG A 1 232 ? 12.509 19.328 -6.423 1.00 94.06 232 ARG A C 1
ATOM 1720 O O . ARG A 1 232 ? 12.923 20.246 -5.718 1.00 94.06 232 ARG A O 1
ATOM 1727 N N . LEU A 1 233 ? 12.609 18.049 -6.079 1.00 95.88 233 LEU A N 1
ATOM 1728 C CA . LEU A 1 233 ? 13.357 17.617 -4.905 1.00 95.88 233 LEU A CA 1
ATOM 1729 C C . LEU A 1 233 ? 14.853 17.832 -5.166 1.00 95.88 233 LEU A C 1
ATOM 1731 O O . LEU A 1 233 ? 15.381 17.359 -6.168 1.00 95.88 233 LEU A O 1
ATOM 1735 N N . VAL A 1 234 ? 15.524 18.567 -4.282 1.00 95.56 234 VAL A N 1
ATOM 1736 C CA . VAL A 1 234 ? 16.945 18.923 -4.433 1.00 95.56 234 VAL A CA 1
ATOM 1737 C C . VAL A 1 234 ? 17.828 18.281 -3.370 1.00 95.56 234 VAL A C 1
ATOM 1739 O O . VAL A 1 234 ? 19.014 18.073 -3.611 1.00 95.56 234 VAL A O 1
ATOM 1742 N N . GLU A 1 235 ? 17.269 17.950 -2.204 1.00 96.38 235 GLU A N 1
ATOM 1743 C CA . GLU A 1 235 ? 18.027 17.394 -1.083 1.00 96.38 235 GLU A CA 1
ATOM 1744 C C . GLU A 1 235 ? 17.122 16.611 -0.119 1.00 96.38 235 GLU A C 1
ATOM 1746 O O . GLU A 1 235 ? 15.917 16.862 -0.011 1.00 96.38 235 GLU A O 1
ATOM 1751 N N . ILE A 1 236 ? 17.727 15.671 0.612 1.00 97.31 236 ILE A N 1
ATOM 1752 C CA . ILE A 1 236 ? 17.127 15.002 1.768 1.00 97.31 236 ILE A CA 1
ATOM 1753 C C . ILE A 1 236 ? 18.066 15.187 2.962 1.00 97.31 236 ILE A C 1
ATOM 1755 O O . ILE A 1 236 ? 19.099 14.528 3.060 1.00 97.31 236 ILE A O 1
ATOM 1759 N N . LEU A 1 237 ? 17.698 16.057 3.901 1.00 97.06 237 LEU A N 1
ATOM 1760 C CA . LEU A 1 237 ? 18.457 16.230 5.139 1.00 97.06 237 LEU A CA 1
ATOM 1761 C C . LEU A 1 237 ? 18.238 15.015 6.045 1.00 97.06 237 LEU A C 1
ATOM 1763 O O . LEU A 1 237 ? 17.097 14.612 6.284 1.00 97.06 237 LEU A O 1
ATOM 1767 N N . GLY A 1 238 ? 19.329 14.443 6.556 1.00 95.50 238 GLY A N 1
ATOM 1768 C CA . GLY A 1 238 ? 19.291 13.196 7.325 1.00 95.50 238 GLY A CA 1
ATOM 1769 C C . GLY A 1 238 ? 19.119 11.940 6.461 1.00 95.50 238 GLY A C 1
ATOM 1770 O O . GLY A 1 238 ? 18.859 10.863 6.997 1.00 95.50 238 GLY A O 1
ATOM 1771 N N . GLY A 1 239 ? 19.276 12.056 5.139 1.00 95.62 239 GLY A N 1
ATOM 1772 C CA . GLY A 1 239 ? 19.207 10.946 4.193 1.00 95.62 239 GLY A CA 1
ATOM 1773 C C . GLY A 1 239 ? 20.139 11.119 2.997 1.00 95.62 239 GLY A C 1
ATOM 1774 O O . GLY A 1 239 ? 20.914 12.068 2.908 1.00 95.62 239 GLY A O 1
ATOM 1775 N N . THR A 1 240 ? 20.054 10.175 2.071 1.00 95.31 240 THR A N 1
ATOM 1776 C CA . THR A 1 240 ? 20.769 10.176 0.797 1.00 95.31 240 THR A CA 1
ATOM 1777 C C . THR A 1 240 ? 19.751 10.209 -0.332 1.00 95.31 240 THR A C 1
ATOM 1779 O O . THR A 1 240 ? 18.852 9.376 -0.380 1.00 95.31 240 THR A O 1
ATOM 1782 N N . LEU A 1 241 ? 19.889 11.187 -1.225 1.00 94.69 241 LEU A N 1
ATOM 1783 C CA . LEU A 1 241 ? 19.037 11.375 -2.399 1.00 94.69 241 LEU A CA 1
ATOM 1784 C C . LEU A 1 241 ? 19.456 10.415 -3.527 1.00 94.69 241 LEU A C 1
ATOM 1786 O O . LEU A 1 241 ? 20.644 10.322 -3.840 1.00 94.69 241 LEU A O 1
ATOM 1790 N N . ILE A 1 242 ? 18.489 9.756 -4.165 1.00 90.81 242 ILE A N 1
ATOM 1791 C CA . ILE A 1 242 ? 18.692 8.933 -5.366 1.00 90.81 242 ILE A CA 1
ATOM 1792 C C . ILE A 1 242 ? 18.341 9.790 -6.580 1.00 90.81 242 ILE A C 1
ATOM 1794 O O . ILE A 1 242 ? 17.178 10.103 -6.807 1.00 90.81 242 ILE A O 1
ATOM 1798 N N . LYS A 1 243 ? 19.360 10.225 -7.329 1.00 88.00 243 LYS A N 1
ATOM 1799 C CA . LYS A 1 243 ? 19.203 11.264 -8.360 1.00 88.00 243 LYS A CA 1
ATOM 1800 C C . LYS A 1 243 ? 18.476 10.796 -9.621 1.00 88.00 243 LYS A C 1
ATOM 1802 O O . LYS A 1 243 ? 17.641 11.544 -10.109 1.00 88.00 243 LYS A O 1
ATOM 1807 N N . HIS A 1 244 ? 18.780 9.601 -10.131 1.00 82.12 244 HIS A N 1
ATOM 1808 C CA . HIS A 1 244 ? 18.209 9.113 -11.396 1.00 82.12 244 HIS A CA 1
ATOM 1809 C C . HIS A 1 244 ? 16.683 8.941 -11.304 1.00 82.12 244 HIS A C 1
ATOM 1811 O O . HIS A 1 244 ? 15.956 9.332 -12.207 1.00 82.12 244 HIS A O 1
ATOM 1817 N N . ASN A 1 245 ? 16.166 8.504 -10.150 1.00 83.12 245 ASN A N 1
ATOM 1818 C CA . ASN A 1 245 ? 14.724 8.380 -9.926 1.00 83.12 245 ASN A CA 1
ATOM 1819 C C . ASN A 1 245 ? 13.973 9.721 -9.899 1.00 83.12 245 ASN A C 1
ATOM 1821 O O . ASN A 1 245 ? 12.753 9.741 -10.035 1.00 83.12 245 ASN A O 1
ATOM 1825 N N . LEU A 1 246 ? 14.659 10.859 -9.743 1.00 86.06 246 LEU A N 1
ATOM 1826 C CA . LEU A 1 246 ? 13.994 12.166 -9.734 1.00 86.06 246 LEU A CA 1
ATOM 1827 C C . LEU A 1 246 ? 13.468 12.564 -11.114 1.00 86.06 246 LEU A C 1
ATOM 1829 O O . LEU A 1 246 ? 12.559 13.384 -11.191 1.00 86.06 246 LEU A O 1
ATOM 1833 N N . GLU A 1 247 ? 14.010 11.983 -12.185 1.00 81.69 247 GLU A N 1
ATOM 1834 C CA . GLU A 1 247 ? 13.539 12.212 -13.555 1.00 81.69 247 GLU A CA 1
ATOM 1835 C C . GLU A 1 247 ? 12.147 11.607 -13.784 1.00 81.69 247 GLU A C 1
ATOM 1837 O O . GLU A 1 247 ? 11.370 12.129 -14.583 1.00 81.69 247 GLU A O 1
ATOM 1842 N N . LYS A 1 248 ? 11.796 10.573 -13.006 1.00 78.88 248 LYS A N 1
ATOM 1843 C CA . LYS A 1 248 ? 10.481 9.915 -13.012 1.00 78.88 248 LYS A CA 1
ATOM 1844 C C . LYS A 1 248 ? 9.400 10.756 -12.315 1.00 78.88 248 LYS A C 1
ATOM 1846 O O . LYS A 1 248 ? 8.212 10.455 -12.433 1.00 78.88 248 LYS A O 1
ATOM 1851 N N . LEU A 1 249 ? 9.781 11.798 -11.568 1.00 82.94 249 LEU A N 1
ATOM 1852 C CA . LEU A 1 249 ? 8.841 12.612 -10.801 1.00 82.94 249 LEU A CA 1
ATOM 1853 C C . LEU A 1 249 ? 8.327 13.824 -11.591 1.00 82.94 249 LEU A C 1
ATOM 1855 O O . LEU A 1 249 ? 9.119 14.592 -12.145 1.00 82.94 249 LEU A O 1
ATOM 1859 N N . PRO A 1 250 ? 7.003 14.075 -11.579 1.00 85.94 250 PRO A N 1
ATOM 1860 C CA . PRO A 1 250 ? 6.461 15.342 -12.046 1.00 85.94 250 PRO A CA 1
ATOM 1861 C C . PRO A 1 250 ? 6.864 16.491 -11.104 1.00 85.94 250 PRO A C 1
ATOM 1863 O O . PRO A 1 250 ? 7.509 16.301 -10.072 1.00 85.94 250 PRO A O 1
ATOM 1866 N N . SER A 1 251 ? 6.457 17.715 -11.451 1.00 91.62 251 SER A N 1
ATOM 1867 C CA . SER A 1 251 ? 6.616 18.858 -10.548 1.00 91.62 251 SER A CA 1
ATOM 1868 C C . SER A 1 251 ? 5.871 18.611 -9.231 1.00 91.62 251 SER A C 1
ATOM 1870 O O . SER A 1 251 ? 4.675 18.330 -9.241 1.00 91.62 251 SER A O 1
ATOM 1872 N N . LEU A 1 252 ? 6.594 18.723 -8.119 1.00 91.25 252 LEU A N 1
ATOM 1873 C CA . LEU A 1 252 ? 6.152 18.379 -6.774 1.00 91.25 252 LEU A CA 1
ATOM 1874 C C . LEU A 1 252 ? 5.532 19.572 -6.043 1.00 91.25 252 LEU A C 1
ATOM 1876 O O . LEU A 1 252 ? 6.152 20.632 -5.907 1.00 91.25 252 LEU A O 1
ATOM 1880 N N . ASP A 1 253 ? 4.382 19.350 -5.420 1.00 92.00 253 ASP A N 1
ATOM 1881 C CA . ASP A 1 253 ? 3.901 20.142 -4.292 1.00 92.00 253 ASP A CA 1
ATOM 1882 C C . ASP A 1 253 ? 4.092 19.345 -3.000 1.00 92.00 253 ASP A C 1
ATOM 1884 O O . ASP A 1 253 ? 3.209 18.602 -2.558 1.00 92.00 253 ASP A O 1
ATOM 1888 N N . LEU A 1 254 ? 5.246 19.538 -2.344 1.00 91.50 254 LEU A N 1
ATOM 1889 C CA . LEU A 1 254 ? 5.564 18.853 -1.087 1.00 91.50 254 LEU A CA 1
ATOM 1890 C C . LEU A 1 254 ? 4.490 19.036 -0.005 1.00 91.50 254 LEU A C 1
ATOM 1892 O O . LEU A 1 254 ? 4.465 18.245 0.931 1.00 91.50 254 LEU A O 1
ATOM 1896 N N . GLU A 1 255 ? 3.596 20.022 -0.087 1.00 89.19 255 GLU A N 1
ATOM 1897 C CA . GLU A 1 255 ? 2.485 20.154 0.861 1.00 89.19 255 GLU A CA 1
ATOM 1898 C C . GLU A 1 255 ? 1.459 19.017 0.724 1.00 89.19 255 GLU A C 1
ATOM 1900 O O . GLU A 1 255 ? 0.842 18.597 1.711 1.00 89.19 255 GLU A O 1
ATOM 1905 N N . ARG A 1 256 ? 1.296 18.497 -0.494 1.00 87.06 256 ARG A N 1
ATOM 1906 C CA . ARG A 1 256 ? 0.243 17.552 -0.878 1.00 87.06 256 ARG A CA 1
ATOM 1907 C C . ARG A 1 256 ? 0.758 16.151 -1.156 1.00 87.06 256 ARG A C 1
ATOM 1909 O O . ARG A 1 256 ? 0.006 15.207 -0.910 1.00 87.06 256 ARG A O 1
ATOM 1916 N N . GLU A 1 257 ? 2.021 16.016 -1.556 1.00 88.38 257 GLU A N 1
ATOM 1917 C CA . GLU A 1 257 ? 2.545 14.721 -1.989 1.00 88.38 257 GLU A CA 1
ATOM 1918 C C . GLU A 1 257 ? 2.429 13.624 -0.933 1.00 88.38 257 GLU A C 1
ATOM 1920 O O . GLU A 1 257 ? 2.555 13.834 0.291 1.00 88.38 257 GLU A O 1
ATOM 1925 N N . MET A 1 258 ? 2.177 12.410 -1.411 1.00 85.69 258 MET A N 1
ATOM 1926 C CA . MET A 1 258 ? 2.160 11.232 -0.571 1.00 85.69 258 MET A CA 1
ATOM 1927 C C . MET A 1 258 ? 3.597 10.816 -0.294 1.00 85.69 258 MET A C 1
ATOM 1929 O O . MET A 1 258 ? 4.315 10.360 -1.175 1.00 85.69 258 MET A O 1
ATOM 1933 N N . VAL A 1 259 ? 3.989 10.910 0.972 1.00 89.19 259 VAL A N 1
ATOM 1934 C CA . VAL A 1 259 ? 5.333 10.545 1.411 1.00 89.19 259 VAL A CA 1
ATOM 1935 C C . VAL A 1 259 ? 5.247 9.365 2.365 1.00 89.19 259 VAL A C 1
ATOM 1937 O O . VAL A 1 259 ? 4.531 9.425 3.369 1.00 89.19 259 VAL A O 1
ATOM 1940 N N . LYS A 1 260 ? 5.966 8.288 2.048 1.00 87.56 260 LYS A N 1
ATOM 1941 C CA . LYS A 1 260 ? 6.051 7.064 2.853 1.00 87.56 260 LYS A CA 1
ATOM 1942 C C . LYS A 1 260 ? 7.511 6.747 3.150 1.00 87.56 260 LYS A C 1
ATOM 1944 O O . LYS A 1 260 ? 8.385 7.058 2.347 1.00 87.56 260 LYS A O 1
ATOM 1949 N N . THR A 1 261 ? 7.762 6.076 4.273 1.00 88.56 261 THR A N 1
ATOM 1950 C CA . THR A 1 261 ? 9.063 5.447 4.524 1.00 88.56 261 THR A CA 1
ATOM 1951 C C . THR A 1 261 ? 8.910 3.968 4.828 1.00 88.56 261 THR A C 1
ATOM 1953 O O . THR A 1 261 ? 8.025 3.574 5.598 1.00 88.56 261 THR A O 1
ATOM 1956 N N . ALA A 1 262 ? 9.763 3.141 4.230 1.00 82.69 262 ALA A N 1
ATOM 1957 C CA . ALA A 1 262 ? 9.745 1.695 4.422 1.00 82.69 262 ALA A CA 1
ATOM 1958 C C . ALA A 1 262 ? 11.099 1.073 4.063 1.00 82.69 262 ALA A C 1
ATOM 1960 O O . ALA A 1 262 ? 11.703 1.450 3.068 1.00 82.69 262 ALA A O 1
ATOM 1961 N N . SER A 1 263 ? 11.568 0.087 4.828 1.00 78.62 263 SER A N 1
ATOM 1962 C CA . SER A 1 263 ? 12.709 -0.745 4.402 1.00 78.62 263 SER A CA 1
ATOM 1963 C C . SER A 1 263 ? 12.300 -1.717 3.289 1.00 78.62 263 SER A C 1
ATOM 1965 O O . SER A 1 263 ? 13.020 -1.896 2.315 1.00 78.62 263 SER A O 1
ATOM 1967 N N . VAL A 1 264 ? 11.110 -2.304 3.433 1.00 80.31 264 VAL A N 1
ATOM 1968 C CA . VAL A 1 264 ? 10.439 -3.195 2.477 1.00 80.31 264 VAL A CA 1
ATOM 1969 C C . VAL A 1 264 ? 8.930 -2.977 2.580 1.00 80.31 264 VAL A C 1
ATOM 1971 O O . VAL A 1 264 ? 8.437 -2.525 3.619 1.00 80.31 264 VAL A O 1
ATOM 1974 N N . ILE A 1 265 ? 8.176 -3.328 1.540 1.00 78.81 265 ILE A N 1
ATOM 1975 C CA . ILE A 1 265 ? 6.721 -3.103 1.487 1.00 78.81 265 ILE A CA 1
ATOM 1976 C C . ILE A 1 265 ? 5.917 -3.935 2.504 1.00 78.81 265 ILE A C 1
ATOM 1978 O O . ILE A 1 265 ? 4.786 -3.578 2.844 1.00 78.81 265 ILE A O 1
ATOM 1982 N N . ARG A 1 266 ? 6.492 -5.033 3.013 1.00 83.69 266 ARG A N 1
ATOM 1983 C CA . ARG A 1 266 ? 5.916 -5.883 4.063 1.00 83.69 266 ARG A CA 1
ATOM 1984 C C . ARG A 1 266 ? 7.034 -6.523 4.881 1.00 83.69 266 ARG A C 1
ATOM 1986 O O . ARG A 1 266 ? 7.808 -7.313 4.358 1.00 83.69 266 ARG A O 1
ATOM 1993 N N . ARG A 1 267 ? 7.119 -6.163 6.163 1.00 80.94 267 ARG A N 1
ATOM 1994 C CA . ARG A 1 267 ? 8.203 -6.583 7.075 1.00 80.94 267 ARG A CA 1
ATOM 1995 C C . ARG A 1 267 ? 7.909 -7.883 7.821 1.00 80.94 267 ARG A C 1
ATOM 1997 O O . ARG A 1 267 ? 8.799 -8.468 8.427 1.00 80.94 267 ARG A O 1
ATOM 2004 N N . THR A 1 268 ? 6.653 -8.309 7.807 1.00 80.00 268 THR A N 1
ATOM 2005 C CA . THR A 1 268 ? 6.151 -9.479 8.525 1.00 80.00 268 THR A CA 1
ATOM 2006 C C . THR A 1 268 ? 5.879 -10.630 7.571 1.00 80.00 268 THR A C 1
ATOM 2008 O O . THR A 1 268 ? 5.588 -10.440 6.390 1.00 80.00 268 THR A O 1
ATOM 2011 N N . ARG A 1 269 ? 5.956 -11.855 8.096 1.00 81.56 269 ARG A N 1
ATOM 2012 C CA . ARG A 1 269 ? 5.482 -13.049 7.393 1.00 81.56 269 ARG A CA 1
ATOM 2013 C C . ARG A 1 269 ? 4.105 -13.421 7.949 1.00 81.56 269 ARG A C 1
ATOM 2015 O O . ARG A 1 269 ? 3.953 -13.435 9.169 1.00 81.56 269 ARG A O 1
ATOM 2022 N N . PRO A 1 270 ? 3.118 -13.754 7.101 1.00 78.88 270 PRO A N 1
ATOM 2023 C CA . PRO A 1 270 ? 1.789 -14.120 7.580 1.00 78.88 270 PRO A CA 1
ATOM 2024 C C . PRO A 1 270 ? 1.851 -15.347 8.498 1.00 78.88 270 PRO A C 1
ATOM 2026 O O . PRO A 1 270 ? 2.327 -16.407 8.085 1.00 78.88 270 PRO A O 1
ATOM 2029 N N . ARG A 1 271 ? 1.339 -15.219 9.734 1.00 72.12 271 ARG A N 1
ATOM 2030 C CA . ARG A 1 271 ? 1.283 -16.316 10.725 1.00 72.12 271 ARG A CA 1
ATOM 2031 C C . ARG A 1 271 ? 0.396 -17.477 10.285 1.00 72.12 271 ARG A C 1
ATOM 2033 O O . ARG A 1 271 ? 0.582 -18.610 10.722 1.00 72.12 271 ARG A O 1
ATOM 2040 N N . ARG A 1 272 ? -0.604 -17.193 9.452 1.00 67.06 272 ARG A N 1
ATOM 2041 C CA . ARG A 1 272 ? -1.537 -18.171 8.895 1.00 67.06 272 ARG A CA 1
ATOM 2042 C C . ARG A 1 272 ? -1.718 -17.883 7.417 1.00 67.06 272 ARG A C 1
ATOM 2044 O O . ARG A 1 272 ? -1.871 -16.730 7.031 1.00 67.06 272 ARG A O 1
ATOM 2051 N N . ARG A 1 273 ? -1.713 -18.945 6.614 1.00 67.88 273 ARG A N 1
ATOM 2052 C CA . ARG A 1 273 ? -2.142 -18.901 5.218 1.00 67.88 273 ARG A CA 1
ATOM 2053 C C . ARG A 1 273 ? -3.558 -19.457 5.150 1.00 67.88 273 ARG A C 1
ATOM 2055 O O . ARG A 1 273 ? -3.779 -20.623 5.476 1.00 67.88 273 ARG A O 1
ATOM 2062 N N . GLY A 1 274 ? -4.516 -18.627 4.764 1.00 61.62 274 GLY A N 1
ATOM 2063 C CA . GLY A 1 274 ? -5.845 -19.053 4.370 1.00 61.62 274 GLY A CA 1
ATOM 2064 C C . GLY A 1 274 ? -5.745 -20.065 3.230 1.00 61.62 274 GLY A C 1
ATOM 2065 O O . GLY A 1 274 ? -4.763 -20.097 2.481 1.00 61.62 274 GLY A O 1
ATOM 2066 N N . LYS A 1 275 ? -6.760 -20.925 3.092 1.00 56.28 275 LYS A N 1
ATOM 2067 C CA . LYS A 1 275 ? -6.867 -21.768 1.896 1.00 56.28 275 LYS A CA 1
ATOM 2068 C C . LYS A 1 275 ? -6.874 -20.849 0.675 1.00 56.28 275 LYS A C 1
ATOM 2070 O O . LYS A 1 275 ? -7.642 -19.889 0.663 1.00 56.28 275 LYS A O 1
ATOM 2075 N N . LYS A 1 276 ? -6.059 -21.169 -0.342 1.00 53.78 276 LYS A N 1
ATOM 2076 C CA . LYS A 1 276 ? -6.175 -20.539 -1.663 1.00 53.78 276 LYS A CA 1
ATOM 2077 C C . LYS A 1 276 ? -7.640 -20.638 -2.079 1.00 53.78 276 LYS A C 1
ATOM 2079 O O . LYS A 1 276 ? -8.170 -21.747 -2.192 1.00 53.78 276 LYS A O 1
ATOM 2084 N N . GLU A 1 277 ? -8.302 -19.499 -2.238 1.00 50.44 277 GLU A N 1
ATOM 2085 C CA . GLU A 1 277 ? -9.622 -19.480 -2.847 1.00 50.44 277 GLU A CA 1
ATOM 2086 C C . GLU A 1 277 ? -9.416 -19.945 -4.284 1.00 50.44 277 GLU A C 1
ATOM 2088 O O . GLU A 1 277 ? -8.767 -19.268 -5.077 1.00 50.44 277 GLU A O 1
ATOM 2093 N N . LYS A 1 278 ? -9.898 -21.149 -4.608 1.00 43.75 278 LYS A N 1
ATOM 2094 C CA . LYS A 1 278 ? -10.020 -21.538 -6.009 1.00 43.75 278 LYS A CA 1
ATOM 2095 C C . LYS A 1 278 ? -10.973 -20.528 -6.638 1.00 43.75 278 LYS A C 1
ATOM 2097 O O . LYS A 1 278 ? -12.070 -20.332 -6.102 1.00 43.75 278 LYS A O 1
ATOM 2102 N N . SER A 1 279 ? -10.560 -19.889 -7.732 1.00 47.88 279 SER A N 1
ATOM 2103 C CA . SER A 1 279 ? -11.496 -19.154 -8.574 1.00 47.88 279 SER A CA 1
ATOM 2104 C C . SER A 1 279 ? -12.665 -20.099 -8.847 1.00 47.88 279 SER A C 1
ATOM 2106 O O . SER A 1 279 ? -12.483 -21.262 -9.222 1.00 47.88 279 SER A O 1
ATOM 2108 N N . LYS A 1 280 ? -13.885 -19.665 -8.516 1.00 43.59 280 LYS A N 1
ATOM 2109 C CA . LYS A 1 280 ? -15.069 -20.430 -8.902 1.00 43.59 280 LYS A CA 1
ATOM 2110 C C . LYS A 1 280 ? -15.013 -20.490 -10.424 1.00 43.59 280 LYS A C 1
ATOM 2112 O O . LYS A 1 280 ? -15.060 -19.435 -11.048 1.00 43.59 280 LYS A O 1
ATOM 2117 N N . GLY A 1 281 ? -14.853 -21.690 -10.984 1.00 41.78 281 GLY A N 1
ATOM 2118 C CA . GLY A 1 281 ? -14.781 -21.948 -12.422 1.00 41.78 281 GLY A CA 1
ATOM 2119 C C . GLY A 1 281 ? -16.096 -21.609 -13.119 1.00 41.78 281 GLY A C 1
ATOM 2120 O O . GLY A 1 281 ? -16.849 -22.494 -13.509 1.00 41.78 281 GLY A O 1
ATOM 2121 N N . GLY A 1 282 ? -16.404 -20.319 -13.201 1.00 51.38 282 GLY A N 1
ATOM 2122 C CA . GLY A 1 282 ? -17.436 -19.763 -14.056 1.00 51.38 282 GLY A CA 1
ATOM 2123 C C . GLY A 1 282 ? -16.833 -19.406 -15.409 1.00 51.38 282 GLY A C 1
ATOM 2124 O O . GLY A 1 282 ? -15.646 -19.097 -15.504 1.00 51.38 282 GLY A O 1
ATOM 2125 N N . LYS A 1 283 ? -17.661 -19.421 -16.455 1.00 60.03 283 LYS A N 1
ATOM 2126 C CA . LYS A 1 283 ? -17.321 -18.962 -17.810 1.00 60.03 283 LYS A CA 1
ATOM 2127 C C . LYS A 1 283 ? -17.196 -17.430 -17.862 1.00 60.03 283 LYS A C 1
ATOM 2129 O O . LYS A 1 283 ? -17.882 -16.783 -18.644 1.00 60.03 283 LYS A O 1
ATOM 2134 N N . ARG A 1 284 ? -16.369 -16.835 -17.000 1.00 73.31 284 ARG A N 1
ATOM 2135 C CA . ARG A 1 284 ? -16.096 -15.398 -17.053 1.00 73.31 284 ARG A CA 1
ATOM 2136 C C . ARG A 1 284 ? -15.140 -15.128 -18.201 1.00 73.31 284 ARG A C 1
ATOM 2138 O O . ARG A 1 284 ? -14.142 -15.835 -18.351 1.00 73.31 284 ARG A O 1
ATOM 2145 N N . LYS A 1 285 ? -15.439 -14.083 -18.971 1.00 85.31 285 LYS A N 1
ATOM 2146 C CA . LYS A 1 285 ? -14.507 -13.501 -19.944 1.00 85.31 285 LYS A CA 1
ATOM 2147 C C . LYS A 1 285 ? -13.158 -13.253 -19.273 1.00 85.31 285 LYS A C 1
ATOM 2149 O O . LYS A 1 285 ? -13.115 -12.862 -18.103 1.00 85.31 285 LYS A O 1
ATOM 2154 N N . LYS A 1 286 ? -12.068 -13.486 -19.997 1.00 89.94 286 LYS A N 1
ATOM 2155 C CA . LYS A 1 286 ? -10.707 -13.253 -19.509 1.00 89.94 286 LYS A CA 1
ATOM 2156 C C . LYS A 1 286 ? -10.189 -11.928 -20.052 1.00 89.94 286 LYS A C 1
ATOM 2158 O O . LYS A 1 286 ? -10.606 -11.481 -21.116 1.00 89.94 286 LYS A O 1
ATOM 2163 N N . LYS A 1 287 ? -9.283 -11.285 -19.321 1.00 93.44 287 LYS A N 1
ATOM 2164 C CA . LYS A 1 287 ? -8.602 -10.071 -19.783 1.00 93.44 287 LYS A CA 1
ATOM 2165 C C . LYS A 1 287 ? -7.121 -10.071 -19.434 1.00 93.44 287 LYS A C 1
ATOM 2167 O O . LYS A 1 287 ? -6.710 -10.691 -18.447 1.00 93.44 287 LYS A O 1
ATOM 2172 N N . ALA A 1 288 ? -6.339 -9.347 -20.228 1.00 95.38 288 ALA A N 1
ATOM 2173 C CA . ALA A 1 288 ? -4.997 -8.931 -19.855 1.00 95.38 288 ALA A CA 1
ATOM 2174 C C . ALA A 1 288 ? -5.025 -7.479 -19.372 1.00 95.38 288 ALA A C 1
ATOM 2176 O O . ALA A 1 288 ? -5.723 -6.647 -19.952 1.00 95.38 288 ALA A O 1
ATOM 2177 N N . CYS A 1 289 ? -4.267 -7.174 -18.322 1.00 96.00 289 CYS A N 1
ATOM 2178 C CA . CYS A 1 289 ? -4.160 -5.828 -17.765 1.00 96.00 289 CYS A CA 1
ATOM 2179 C C . CYS A 1 289 ? -2.719 -5.327 -17.830 1.00 96.00 289 CYS A C 1
ATOM 2181 O O . CYS A 1 289 ? -1.786 -6.083 -17.570 1.00 96.00 289 CYS A O 1
ATOM 2183 N N . PHE A 1 290 ? -2.554 -4.049 -18.135 1.00 96.31 290 PHE A N 1
ATOM 2184 C CA . PHE A 1 290 ? -1.275 -3.360 -18.196 1.00 96.31 290 PHE A CA 1
ATOM 2185 C C . PHE A 1 290 ? -1.095 -2.463 -16.964 1.00 96.31 290 PHE A C 1
ATOM 2187 O O . PHE A 1 290 ? -2.027 -1.759 -16.563 1.00 96.31 290 PHE A O 1
ATOM 2194 N N . PHE A 1 291 ? 0.095 -2.481 -16.364 1.00 93.81 291 PHE A N 1
ATOM 2195 C CA . PHE A 1 291 ? 0.395 -1.780 -15.116 1.00 93.81 291 PHE A CA 1
ATOM 2196 C C . PHE A 1 291 ? 1.752 -1.065 -15.179 1.00 93.81 291 PHE A C 1
ATOM 2198 O O . PHE A 1 291 ? 2.798 -1.710 -15.228 1.00 93.81 291 PHE A O 1
ATOM 2205 N N . TYR A 1 292 ? 1.724 0.268 -15.097 1.00 89.69 292 TYR A N 1
ATOM 2206 C CA . TYR A 1 292 ? 2.907 1.089 -14.780 1.00 89.69 292 TYR A CA 1
ATOM 2207 C C . TYR A 1 292 ? 3.144 1.216 -13.277 1.00 89.69 292 TYR A C 1
ATOM 2209 O O . TYR A 1 292 ? 4.262 1.427 -12.822 1.00 89.69 292 TYR A O 1
ATOM 2217 N N . THR A 1 293 ? 2.074 1.099 -12.498 1.00 85.94 293 THR A N 1
ATOM 2218 C CA . THR A 1 293 ? 2.111 1.159 -11.043 1.00 85.94 293 THR A CA 1
ATOM 2219 C C . THR A 1 293 ? 1.290 0.009 -10.483 1.00 85.94 293 THR A C 1
ATOM 2221 O O . THR A 1 293 ? 0.484 -0.618 -11.173 1.00 85.94 293 THR A O 1
ATOM 2224 N N . VAL A 1 294 ? 1.487 -0.277 -9.202 1.00 85.56 294 VAL A N 1
ATOM 2225 C CA . VAL A 1 294 ? 0.737 -1.326 -8.499 1.00 85.56 294 VAL A CA 1
ATOM 2226 C C . VAL A 1 294 ? -0.643 -0.869 -8.021 1.00 85.56 294 VAL A C 1
ATOM 2228 O O . VAL A 1 294 ? -1.433 -1.677 -7.522 1.00 85.56 294 VAL A O 1
ATOM 2231 N N . GLU A 1 295 ? -0.938 0.425 -8.156 1.00 81.19 295 GLU A N 1
ATOM 2232 C CA . GLU A 1 295 ? -2.263 0.977 -7.884 1.00 81.19 295 GLU A CA 1
ATOM 2233 C C . GLU A 1 295 ? -3.284 0.377 -8.867 1.00 81.19 295 GLU A C 1
ATOM 2235 O O . GLU A 1 295 ? -2.960 0.049 -10.007 1.00 81.19 295 GLU A O 1
ATOM 2240 N N . GLY A 1 296 ? -4.513 0.116 -8.417 1.00 80.06 296 GLY A N 1
ATOM 2241 C CA . GLY A 1 296 ? -5.536 -0.505 -9.266 1.00 80.06 296 GLY A CA 1
ATOM 2242 C C . GLY A 1 296 ? -5.442 -2.029 -9.453 1.00 80.06 296 GLY A C 1
ATOM 2243 O O . GLY A 1 296 ? -6.402 -2.621 -9.951 1.00 80.06 296 GLY A O 1
ATOM 2244 N N . ILE A 1 297 ? -4.381 -2.710 -8.986 1.00 86.69 297 ILE A N 1
ATOM 2245 C CA . ILE A 1 297 ? -4.296 -4.187 -9.045 1.00 86.69 297 ILE A CA 1
ATOM 2246 C C . ILE A 1 297 ? -5.470 -4.843 -8.296 1.00 86.69 297 ILE A C 1
ATOM 2248 O O . ILE A 1 297 ? -6.192 -5.669 -8.851 1.00 86.69 297 ILE A O 1
ATOM 2252 N N . PHE A 1 298 ? -5.699 -4.476 -7.030 1.00 84.62 298 PHE A N 1
ATOM 2253 C CA . PHE A 1 298 ? -6.737 -5.112 -6.205 1.00 84.62 298 PHE A CA 1
ATOM 2254 C C . PHE A 1 298 ? -8.165 -4.927 -6.740 1.00 84.62 298 PHE A C 1
ATOM 2256 O O . PHE A 1 298 ? -8.874 -5.928 -6.832 1.00 84.62 298 PHE A O 1
ATOM 2263 N N . PRO A 1 299 ? -8.609 -3.713 -7.112 1.00 81.31 299 PRO A N 1
ATOM 2264 C CA . PRO A 1 299 ? -9.924 -3.518 -7.725 1.00 81.31 299 PRO A CA 1
ATOM 2265 C C . PRO A 1 299 ? -10.188 -4.458 -8.904 1.00 81.31 299 PRO A C 1
ATOM 2267 O O . PRO A 1 299 ? -11.257 -5.060 -8.975 1.00 81.31 299 PRO A O 1
ATOM 2270 N N . ARG A 1 300 ? -9.184 -4.653 -9.771 1.00 83.25 300 ARG A N 1
ATOM 2271 C CA . ARG A 1 300 ? -9.272 -5.539 -10.941 1.00 83.25 300 ARG A CA 1
ATOM 2272 C C . ARG A 1 300 ? -9.333 -7.025 -10.574 1.00 83.25 300 ARG A C 1
ATOM 2274 O O . ARG A 1 300 ? -9.985 -7.792 -11.272 1.00 83.25 300 ARG A O 1
ATOM 2281 N N . LEU A 1 301 ? -8.671 -7.435 -9.490 1.00 80.19 301 LEU A N 1
ATOM 2282 C CA . LEU A 1 301 ? -8.623 -8.837 -9.047 1.00 80.19 301 LEU A CA 1
ATOM 2283 C C . LEU A 1 301 ? -9.831 -9.262 -8.208 1.00 80.19 301 LEU A C 1
ATOM 2285 O O . LEU A 1 301 ? -10.216 -10.429 -8.221 1.00 80.19 301 LEU A O 1
ATOM 2289 N N . VAL A 1 302 ? -10.383 -8.352 -7.403 1.00 68.81 302 VAL A N 1
ATOM 2290 C CA . VAL A 1 302 ? -11.391 -8.707 -6.394 1.00 68.81 302 VAL A CA 1
ATOM 2291 C C . VAL A 1 302 ? -12.817 -8.592 -6.931 1.00 68.81 302 VAL A C 1
ATOM 2293 O O . VAL A 1 302 ? -13.661 -9.371 -6.492 1.00 68.81 302 VAL A O 1
ATOM 2296 N N . GLY A 1 303 ? -13.072 -7.713 -7.908 1.00 56.09 303 GLY A N 1
ATOM 2297 C CA . GLY A 1 303 ? -14.401 -7.452 -8.469 1.00 56.09 303 GLY A CA 1
ATOM 2298 C C . GLY A 1 303 ? -15.413 -6.949 -7.426 1.00 56.09 303 GLY A C 1
ATOM 2299 O O . GLY A 1 303 ? -15.329 -7.237 -6.229 1.00 56.09 303 GLY A O 1
ATOM 2300 N N . ARG A 1 304 ? -16.430 -6.197 -7.852 1.00 42.47 304 ARG A N 1
ATOM 2301 C CA . ARG A 1 304 ? -17.440 -5.632 -6.923 1.00 42.47 304 ARG A CA 1
ATOM 2302 C C . ARG A 1 304 ? -18.357 -6.674 -6.243 1.00 42.47 304 ARG A C 1
ATOM 2304 O O . ARG A 1 304 ? -19.123 -6.320 -5.353 1.00 42.47 304 ARG A O 1
ATOM 2311 N N . GLY A 1 305 ? -18.268 -7.956 -6.609 1.00 37.59 305 GLY A N 1
ATOM 2312 C CA . GLY A 1 305 ? -19.189 -9.023 -6.182 1.00 37.59 305 GLY A CA 1
ATOM 2313 C C . GLY A 1 305 ? -18.862 -9.761 -4.873 1.00 37.59 305 GLY A C 1
ATOM 2314 O O . GLY A 1 305 ? -19.604 -10.666 -4.500 1.00 37.59 305 GLY A O 1
ATOM 2315 N N . ALA A 1 306 ? -17.775 -9.420 -4.173 1.00 35.12 306 ALA A N 1
ATOM 2316 C CA . ALA A 1 306 ? -17.424 -10.021 -2.874 1.00 35.12 306 ALA A CA 1
ATOM 2317 C C . ALA A 1 306 ? -17.655 -9.073 -1.679 1.00 35.12 306 ALA A C 1
ATOM 2319 O O . ALA A 1 306 ? -17.194 -9.350 -0.570 1.00 35.12 306 ALA A O 1
ATOM 2320 N N . GLY A 1 307 ? -18.350 -7.952 -1.903 1.00 30.47 307 GLY A N 1
ATOM 2321 C CA . GLY A 1 307 ? -18.774 -7.041 -0.846 1.00 30.47 307 GLY A CA 1
ATOM 2322 C C . GLY A 1 307 ? -19.774 -7.735 0.072 1.00 30.47 307 GLY A C 1
ATOM 2323 O O . GLY A 1 307 ? -20.772 -8.283 -0.388 1.00 30.47 307 GLY A O 1
ATOM 2324 N N . ALA A 1 308 ? -19.471 -7.740 1.367 1.00 37.75 308 ALA A N 1
ATOM 2325 C CA . ALA A 1 308 ? -20.304 -8.295 2.419 1.00 37.75 308 ALA A CA 1
ATOM 2326 C C . ALA A 1 308 ? -21.765 -7.823 2.286 1.00 37.75 308 ALA A C 1
ATOM 2328 O O . ALA A 1 308 ? -22.100 -6.684 2.609 1.00 37.75 308 ALA A O 1
ATOM 2329 N N . GLY A 1 309 ? -22.628 -8.722 1.815 1.00 29.16 309 GLY A N 1
ATOM 2330 C CA . GLY A 1 309 ? -24.070 -8.587 1.922 1.00 29.16 309 GLY A CA 1
ATOM 2331 C C . GLY A 1 309 ? -24.484 -8.801 3.371 1.00 29.16 309 GLY A C 1
ATOM 2332 O O . GLY A 1 309 ? -24.140 -9.811 3.987 1.00 29.16 309 GLY A O 1
ATOM 2333 N N . ALA A 1 310 ? -25.183 -7.805 3.899 1.00 31.67 310 ALA A N 1
ATOM 2334 C CA . ALA A 1 310 ? -25.850 -7.825 5.184 1.00 31.67 310 ALA A CA 1
ATOM 2335 C C . ALA A 1 310 ? -26.824 -9.018 5.333 1.00 31.67 310 ALA A C 1
ATOM 2337 O O . ALA A 1 310 ? -27.310 -9.586 4.360 1.00 31.67 310 ALA A O 1
ATOM 2338 N N . GLU A 1 311 ? -27.040 -9.370 6.598 1.00 36.69 311 GLU A N 1
ATOM 2339 C CA . GLU A 1 311 ? -27.703 -10.535 7.203 1.00 36.69 311 GLU A CA 1
ATOM 2340 C C . GLU A 1 311 ? -29.155 -10.818 6.764 1.00 36.69 311 GLU A C 1
ATOM 2342 O O . GLU A 1 311 ? -29.879 -9.897 6.403 1.00 36.69 311 GLU A O 1
ATOM 2347 N N . ALA A 1 312 ? -29.633 -12.054 6.992 1.00 32.47 312 ALA A N 1
ATOM 2348 C CA . ALA A 1 312 ? -31.004 -12.274 7.472 1.00 32.47 312 ALA A CA 1
ATOM 2349 C C . ALA A 1 312 ? -31.142 -13.606 8.232 1.00 32.47 312 ALA A C 1
ATOM 2351 O O . ALA A 1 312 ? -31.121 -14.692 7.650 1.00 32.47 312 ALA A O 1
ATOM 2352 N N . GLY A 1 313 ? -31.303 -13.497 9.554 1.00 27.66 313 GLY A N 1
ATOM 2353 C CA . GLY A 1 313 ? -32.080 -14.461 10.320 1.00 27.66 313 GLY A CA 1
ATOM 2354 C C . GLY A 1 313 ? -33.542 -14.396 9.879 1.00 27.66 313 GLY A C 1
ATOM 2355 O O . GLY A 1 313 ? -34.026 -13.356 9.436 1.00 27.66 313 GLY A O 1
ATOM 2356 N N . ALA A 1 314 ? -34.215 -15.534 9.965 1.00 27.55 314 ALA A N 1
ATOM 2357 C CA . ALA A 1 314 ? -35.638 -15.647 9.716 1.00 27.55 314 ALA A CA 1
ATOM 2358 C C . ALA A 1 314 ? -36.428 -14.809 10.733 1.00 27.55 314 ALA A C 1
ATOM 2360 O O . ALA A 1 314 ? -36.253 -15.009 11.930 1.00 27.55 314 ALA A O 1
ATOM 2361 N N . GLU A 1 315 ? -37.278 -13.903 10.251 1.00 27.55 315 GLU A N 1
ATOM 2362 C CA . GLU A 1 315 ? -38.687 -13.767 10.650 1.00 27.55 315 GLU A CA 1
ATOM 2363 C C . GLU A 1 315 ? -39.402 -12.709 9.785 1.00 27.55 315 GLU A C 1
ATOM 2365 O O . GLU A 1 315 ? -38.783 -11.845 9.170 1.00 27.55 315 GLU A O 1
ATOM 2370 N N . ALA A 1 316 ? -40.714 -12.891 9.653 1.00 29.00 316 ALA A N 1
ATOM 2371 C CA . ALA A 1 316 ? -41.584 -12.443 8.568 1.00 29.00 316 ALA A CA 1
ATOM 2372 C C . ALA A 1 316 ? -42.057 -10.975 8.634 1.00 29.00 316 ALA A C 1
ATOM 2374 O O . ALA A 1 316 ? -42.110 -10.382 9.707 1.00 29.00 316 ALA A O 1
ATOM 2375 N N . GLY A 1 317 ? -42.551 -10.454 7.497 1.00 24.70 317 GLY A N 1
ATOM 2376 C CA . GLY A 1 317 ? -43.532 -9.358 7.494 1.00 24.70 317 GLY A CA 1
ATOM 2377 C C . GLY A 1 317 ? -43.544 -8.422 6.277 1.00 24.70 317 GLY A C 1
ATOM 2378 O O . GLY A 1 317 ? -42.834 -7.430 6.285 1.00 24.70 317 GLY A O 1
ATOM 2379 N N . ALA A 1 318 ? -44.444 -8.716 5.331 1.00 27.39 318 ALA A N 1
ATOM 2380 C CA . ALA A 1 318 ? -45.258 -7.807 4.501 1.00 27.39 318 ALA A CA 1
ATOM 2381 C C . ALA A 1 318 ? -44.635 -6.781 3.514 1.00 27.39 318 ALA A C 1
ATOM 2383 O O . ALA A 1 318 ? -43.622 -6.131 3.738 1.00 27.39 318 ALA A O 1
ATOM 2384 N N . GLU A 1 319 ? -45.357 -6.665 2.398 1.00 29.02 319 GLU A N 1
ATOM 2385 C CA . GLU A 1 319 ? -45.123 -5.958 1.135 1.00 29.02 319 GLU A CA 1
ATOM 2386 C C . GLU A 1 319 ? -44.992 -4.426 1.218 1.00 29.02 319 GLU A C 1
ATOM 2388 O O . GLU A 1 319 ? -45.735 -3.770 1.944 1.00 29.02 319 GLU A O 1
ATOM 2393 N N . ALA A 1 320 ? -44.157 -3.855 0.340 1.00 27.84 320 ALA A N 1
ATOM 2394 C CA . ALA A 1 320 ? -44.478 -2.663 -0.459 1.00 27.84 320 ALA A CA 1
ATOM 2395 C C . ALA A 1 320 ? -43.447 -2.503 -1.592 1.00 27.84 320 ALA A C 1
ATOM 2397 O O . ALA A 1 320 ? -42.239 -2.564 -1.365 1.00 27.84 320 ALA A O 1
ATOM 2398 N N . GLY A 1 321 ? -43.941 -2.338 -2.820 1.00 29.56 321 GLY A N 1
ATOM 2399 C CA . GLY A 1 321 ? -43.142 -2.259 -4.039 1.00 29.56 321 GLY A CA 1
ATOM 2400 C C . GLY A 1 321 ? -42.377 -0.946 -4.218 1.00 29.56 321 GLY A C 1
ATOM 2401 O O . GLY A 1 321 ? -42.834 0.125 -3.824 1.00 29.56 321 GLY A O 1
ATOM 2402 N N . ALA A 1 322 ? -41.231 -1.050 -4.887 1.00 28.53 322 ALA A N 1
ATOM 2403 C CA . ALA A 1 322 ? -40.591 0.038 -5.613 1.00 28.53 322 ALA A CA 1
ATOM 2404 C C . ALA A 1 322 ? -39.744 -0.576 -6.738 1.00 28.53 322 ALA A C 1
ATOM 2406 O O . ALA A 1 322 ? -38.802 -1.327 -6.483 1.00 28.53 322 ALA A O 1
ATOM 2407 N N . GLU A 1 323 ? -40.111 -0.279 -7.983 1.00 29.05 323 GLU A N 1
ATOM 2408 C CA . GLU A 1 323 ? -39.307 -0.564 -9.167 1.00 29.05 323 GLU A CA 1
ATOM 2409 C C . GLU A 1 323 ? -38.004 0.242 -9.089 1.00 29.05 323 GLU A C 1
ATOM 2411 O O . GLU A 1 323 ? -37.987 1.456 -9.283 1.00 29.05 323 GLU A O 1
ATOM 2416 N N . ALA A 1 324 ? -36.900 -0.439 -8.794 1.00 28.66 324 ALA A N 1
ATOM 2417 C CA . ALA A 1 324 ? -35.564 0.052 -9.087 1.00 28.66 324 ALA A CA 1
ATOM 2418 C C . ALA A 1 324 ? -35.084 -0.689 -10.334 1.00 28.66 324 ALA A C 1
ATOM 2420 O O . ALA A 1 324 ? -34.929 -1.912 -10.315 1.00 28.66 324 ALA A O 1
ATOM 2421 N N . GLY A 1 325 ? -34.892 0.055 -11.425 1.00 24.84 325 GLY A N 1
ATOM 2422 C CA . GLY A 1 325 ? -34.308 -0.458 -12.656 1.00 24.84 325 GLY A CA 1
ATOM 2423 C C . GLY A 1 325 ? -32.982 -1.147 -12.355 1.00 24.84 325 GLY A C 1
ATOM 2424 O O . GLY A 1 325 ? -32.010 -0.508 -11.957 1.00 24.84 325 GLY A O 1
ATOM 2425 N N . ALA A 1 326 ? -32.963 -2.466 -12.522 1.00 28.64 326 ALA A N 1
ATOM 2426 C CA . ALA A 1 326 ? -31.745 -3.244 -12.532 1.00 28.64 326 ALA A CA 1
ATOM 2427 C C . ALA A 1 326 ? -30.977 -2.879 -13.808 1.00 28.64 326 ALA A C 1
ATOM 2429 O O . ALA A 1 326 ? -31.233 -3.434 -14.876 1.00 28.64 326 ALA A O 1
ATOM 2430 N N . GLU A 1 327 ? -30.038 -1.936 -13.714 1.00 28.39 327 GLU A N 1
ATOM 2431 C CA . GLU A 1 327 ? -28.929 -1.915 -14.662 1.00 28.39 327 GLU A CA 1
ATOM 2432 C C . GLU A 1 327 ? -28.232 -3.271 -14.540 1.00 28.39 327 GLU A C 1
ATOM 2434 O O . GLU A 1 327 ? -27.639 -3.603 -13.510 1.00 28.39 327 GLU A O 1
ATOM 2439 N N . ALA A 1 328 ? -28.387 -4.097 -15.574 1.00 29.70 328 ALA A N 1
ATOM 2440 C CA . ALA A 1 328 ? -27.690 -5.360 -15.714 1.00 29.70 328 ALA A CA 1
ATOM 2441 C C . ALA A 1 328 ? -26.184 -5.080 -15.630 1.00 29.70 328 ALA A C 1
ATOM 2443 O O . ALA A 1 328 ? -25.582 -4.573 -16.574 1.00 29.70 328 ALA A O 1
ATOM 2444 N N . GLY A 1 329 ? -25.588 -5.351 -14.466 1.00 34.25 329 GLY A N 1
ATOM 2445 C CA . GLY A 1 329 ? -24.162 -5.168 -14.250 1.00 34.25 329 GLY A CA 1
ATOM 2446 C C . GLY A 1 329 ? -23.394 -6.001 -15.267 1.00 34.25 329 GLY A C 1
ATOM 2447 O O . GLY A 1 329 ? -23.517 -7.225 -15.274 1.00 34.25 329 GLY A O 1
ATOM 2448 N N . ALA A 1 330 ? -22.630 -5.336 -16.136 1.00 42.75 330 ALA A N 1
ATOM 2449 C CA . ALA A 1 330 ? -21.706 -6.007 -17.034 1.00 42.75 330 ALA A CA 1
ATOM 2450 C C . ALA A 1 330 ? -20.825 -6.952 -16.205 1.00 42.75 330 ALA A C 1
ATOM 2452 O O . ALA A 1 330 ? -20.206 -6.535 -15.223 1.00 42.75 330 ALA A O 1
ATOM 2453 N N . GLU A 1 331 ? -20.812 -8.235 -16.559 1.00 53.78 331 GLU A N 1
ATOM 2454 C CA . GLU A 1 331 ? -19.988 -9.227 -15.881 1.00 53.78 331 GLU A CA 1
ATOM 2455 C C . GLU A 1 331 ? -18.514 -8.844 -16.088 1.00 53.78 331 GLU A C 1
ATOM 2457 O O . GLU A 1 331 ? -17.978 -8.974 -17.188 1.00 53.78 331 GLU A O 1
ATOM 2462 N N . GLU A 1 332 ? -17.866 -8.293 -15.053 1.00 67.00 332 GLU A N 1
ATOM 2463 C CA . GLU A 1 332 ? -16.467 -7.862 -15.145 1.00 67.00 332 GLU A CA 1
ATOM 2464 C C . GLU A 1 332 ? -15.587 -9.054 -15.555 1.00 67.00 332 GLU A C 1
ATOM 2466 O O . GLU A 1 332 ? -15.619 -10.111 -14.913 1.00 67.00 332 GLU A O 1
ATOM 2471 N N . ALA A 1 333 ? -14.786 -8.890 -16.610 1.00 75.88 333 ALA A N 1
ATOM 2472 C CA . ALA A 1 333 ? -13.837 -9.909 -17.047 1.00 75.88 333 ALA A CA 1
ATOM 2473 C C . ALA A 1 333 ? -12.765 -10.162 -15.970 1.00 75.88 333 ALA A C 1
ATOM 2475 O O . ALA A 1 333 ? -12.287 -9.239 -15.306 1.00 75.88 333 ALA A O 1
ATOM 2476 N N . GLU A 1 334 ? -12.391 -11.425 -15.791 1.00 86.31 334 GLU A N 1
ATOM 2477 C CA . GLU A 1 334 ? -11.380 -11.863 -14.831 1.00 86.31 334 GLU A CA 1
ATOM 2478 C C . GLU A 1 334 ? -9.974 -11.630 -15.395 1.00 86.31 334 GLU A C 1
ATOM 2480 O O . GLU A 1 334 ? -9.673 -12.010 -16.530 1.00 86.31 334 GLU A O 1
ATOM 2485 N N . VAL A 1 335 ? -9.095 -11.019 -14.599 1.00 90.31 335 VAL A N 1
ATOM 2486 C CA . VAL A 1 335 ? -7.692 -10.824 -14.986 1.00 90.31 335 VAL A CA 1
ATOM 2487 C C . VAL A 1 335 ? -7.002 -12.183 -15.073 1.00 90.31 335 VAL A C 1
ATOM 2489 O O . VAL A 1 335 ? -6.956 -12.914 -14.088 1.00 90.31 335 VAL A O 1
ATOM 2492 N N . ALA A 1 336 ? -6.453 -12.505 -16.241 1.00 91.56 336 ALA A N 1
ATOM 2493 C CA . ALA A 1 336 ? -5.734 -13.755 -16.495 1.00 91.56 336 ALA A CA 1
ATOM 2494 C C . ALA A 1 336 ? -4.234 -13.536 -16.731 1.00 91.56 336 ALA A C 1
ATOM 2496 O O . ALA A 1 336 ? -3.414 -14.382 -16.368 1.00 91.56 336 ALA A O 1
ATOM 2497 N N . VAL A 1 337 ? -3.882 -12.383 -17.307 1.00 94.81 337 VAL A N 1
ATOM 2498 C CA . VAL A 1 337 ? -2.504 -11.982 -17.606 1.00 94.81 337 VAL A CA 1
ATOM 2499 C C . VAL A 1 337 ? -2.282 -10.542 -17.144 1.00 94.81 337 VAL A C 1
ATOM 2501 O O . VAL A 1 337 ? -3.136 -9.679 -17.343 1.00 94.81 337 VAL A O 1
ATOM 2504 N N . ALA A 1 338 ? -1.136 -10.269 -16.537 1.00 96.94 338 ALA A N 1
ATOM 2505 C CA . ALA A 1 338 ? -0.674 -8.928 -16.216 1.00 96.94 338 ALA A CA 1
ATOM 2506 C C . ALA A 1 338 ? 0.594 -8.615 -17.016 1.00 96.94 338 ALA A C 1
ATOM 2508 O O . ALA A 1 338 ? 1.509 -9.431 -17.061 1.00 96.94 338 ALA A O 1
ATOM 2509 N N . VAL A 1 339 ? 0.664 -7.433 -17.616 1.00 97.88 339 VAL A N 1
ATOM 2510 C CA . VAL A 1 339 ? 1.887 -6.877 -18.200 1.00 97.88 339 VAL A CA 1
ATOM 2511 C C . VAL A 1 339 ? 2.331 -5.727 -17.308 1.00 97.88 339 VAL A C 1
ATOM 2513 O O . VAL A 1 339 ? 1.545 -4.810 -17.066 1.00 97.88 339 VAL A O 1
ATOM 2516 N N . THR A 1 340 ? 3.548 -5.788 -16.779 1.00 97.31 340 THR A N 1
ATOM 2517 C CA . THR A 1 340 ? 4.081 -4.789 -15.842 1.00 97.31 340 THR A CA 1
ATOM 2518 C C . THR A 1 340 ? 5.316 -4.115 -16.416 1.00 97.31 340 THR A C 1
ATOM 2520 O O . THR A 1 340 ? 6.087 -4.757 -17.123 1.00 97.31 340 THR A O 1
ATOM 2523 N N . VAL A 1 341 ? 5.507 -2.836 -16.102 1.00 96.12 341 VAL A N 1
ATOM 2524 C CA . VAL A 1 341 ? 6.701 -2.062 -16.475 1.00 96.12 341 VAL A CA 1
ATOM 2525 C C . VAL A 1 341 ? 7.369 -1.536 -15.211 1.00 96.12 341 VAL A C 1
ATOM 2527 O O . VAL A 1 341 ? 6.667 -1.063 -14.314 1.00 96.12 341 VAL A O 1
ATOM 2530 N N . GLY A 1 342 ? 8.693 -1.648 -15.136 1.00 92.94 342 GLY A N 1
ATOM 2531 C CA . GLY A 1 342 ? 9.497 -1.276 -13.977 1.00 92.94 342 GLY A CA 1
ATOM 2532 C C . GLY A 1 342 ? 9.835 -2.467 -13.090 1.00 92.94 342 GLY A C 1
ATOM 2533 O O . GLY A 1 342 ? 8.991 -3.339 -12.838 1.00 92.94 342 GLY A O 1
ATOM 2534 N N . ASP A 1 343 ? 11.061 -2.493 -12.573 1.00 92.06 343 ASP A N 1
ATOM 2535 C CA . ASP A 1 343 ? 11.559 -3.529 -11.667 1.00 92.06 343 ASP A CA 1
ATOM 2536 C C . ASP A 1 343 ? 10.726 -3.627 -10.367 1.00 92.06 343 ASP A C 1
ATOM 2538 O O . ASP A 1 343 ? 10.215 -4.696 -10.002 1.00 92.06 343 ASP A O 1
ATOM 2542 N N . ASP A 1 344 ? 10.497 -2.505 -9.677 1.00 88.38 344 ASP A N 1
ATOM 2543 C CA . ASP A 1 344 ? 9.721 -2.494 -8.429 1.00 88.38 344 ASP A CA 1
ATOM 2544 C C . ASP A 1 344 ? 8.229 -2.780 -8.649 1.00 88.38 344 ASP A C 1
ATOM 2546 O O . ASP A 1 344 ? 7.614 -3.533 -7.888 1.00 88.38 344 ASP A O 1
ATOM 2550 N N . THR A 1 345 ? 7.635 -2.250 -9.721 1.00 90.62 345 THR A N 1
ATOM 2551 C CA . THR A 1 345 ? 6.248 -2.575 -10.085 1.00 90.62 345 THR A CA 1
ATOM 2552 C C . THR A 1 345 ? 6.112 -4.067 -10.377 1.00 90.62 345 THR A C 1
ATOM 2554 O O . THR A 1 345 ? 5.206 -4.713 -9.847 1.00 90.62 345 THR A O 1
ATOM 2557 N N . THR A 1 346 ? 7.033 -4.636 -11.159 1.00 94.00 346 THR A N 1
ATOM 2558 C CA . THR A 1 346 ? 7.053 -6.062 -11.512 1.00 94.00 346 THR A CA 1
ATOM 2559 C C . THR A 1 346 ? 7.217 -6.948 -10.282 1.00 94.00 346 THR A C 1
ATOM 2561 O O . THR A 1 346 ? 6.475 -7.920 -10.115 1.00 94.00 346 THR A O 1
ATOM 2564 N N . SER A 1 347 ? 8.135 -6.607 -9.379 1.00 91.88 347 SER A N 1
ATOM 2565 C CA . SER A 1 347 ? 8.382 -7.387 -8.164 1.00 91.88 347 SER A CA 1
ATOM 2566 C C . SER A 1 347 ? 7.191 -7.374 -7.196 1.00 91.88 347 SER A C 1
ATOM 2568 O O . SER A 1 347 ? 6.765 -8.430 -6.714 1.00 91.88 347 SER A O 1
ATOM 2570 N N . ILE A 1 348 ? 6.595 -6.204 -6.949 1.00 89.81 348 ILE A N 1
ATOM 2571 C CA . ILE A 1 348 ? 5.432 -6.064 -6.064 1.00 89.81 348 ILE A CA 1
ATOM 2572 C C . ILE A 1 348 ? 4.191 -6.715 -6.690 1.00 89.81 348 ILE A C 1
ATOM 2574 O O . ILE A 1 348 ? 3.466 -7.443 -6.003 1.00 89.81 348 ILE A O 1
ATOM 2578 N N . ALA A 1 349 ? 3.943 -6.491 -7.983 1.00 91.88 349 ALA A N 1
ATOM 2579 C CA . ALA A 1 349 ? 2.835 -7.118 -8.694 1.00 91.88 349 ALA A CA 1
ATOM 2580 C C . ALA A 1 349 ? 2.986 -8.643 -8.713 1.00 91.88 349 ALA A C 1
ATOM 2582 O O . ALA A 1 349 ? 2.029 -9.342 -8.388 1.00 91.88 349 ALA A O 1
ATOM 2583 N N . GLY A 1 350 ? 4.180 -9.164 -9.004 1.00 91.06 350 GLY A N 1
ATOM 2584 C CA . GLY A 1 350 ? 4.473 -10.596 -8.975 1.00 91.06 350 GLY A CA 1
ATOM 2585 C C . GLY A 1 350 ? 4.183 -11.225 -7.612 1.00 91.06 350 GLY A C 1
ATOM 2586 O O . GLY A 1 350 ? 3.492 -12.248 -7.541 1.00 91.06 350 GLY A O 1
ATOM 2587 N N . ASP A 1 351 ? 4.602 -10.567 -6.519 1.00 88.06 351 ASP A N 1
ATOM 2588 C CA . ASP A 1 351 ? 4.255 -11.014 -5.169 1.00 88.06 351 ASP A CA 1
ATOM 2589 C C . ASP A 1 351 ? 2.732 -11.091 -5.000 1.00 88.06 351 ASP A C 1
ATOM 2591 O O . ASP A 1 351 ? 2.219 -12.130 -4.592 1.00 88.06 351 ASP A O 1
ATOM 2595 N N . ILE A 1 352 ? 1.974 -10.057 -5.364 1.00 88.75 352 ILE A N 1
ATOM 2596 C CA . ILE A 1 352 ? 0.509 -10.044 -5.216 1.00 88.75 352 ILE A CA 1
ATOM 2597 C C . ILE A 1 352 ? -0.157 -11.122 -6.085 1.00 88.75 352 ILE A C 1
ATOM 2599 O O . ILE A 1 352 ? -0.934 -11.935 -5.576 1.00 88.75 352 ILE A O 1
ATOM 2603 N N . LEU A 1 353 ? 0.152 -11.149 -7.380 1.00 89.88 353 LEU A N 1
ATOM 2604 C CA . LEU A 1 353 ? -0.562 -11.908 -8.410 1.00 89.88 353 LEU A CA 1
ATOM 2605 C C . LEU A 1 353 ? -0.429 -13.426 -8.252 1.00 89.88 353 LEU A C 1
ATOM 2607 O O . LEU A 1 353 ? -1.376 -14.155 -8.557 1.00 89.88 353 LEU A O 1
ATOM 2611 N N . LYS A 1 354 ? 0.666 -13.925 -7.660 1.00 87.19 354 LYS A N 1
ATOM 2612 C CA . LYS A 1 354 ? 0.846 -15.372 -7.410 1.00 87.19 354 LYS A CA 1
ATOM 2613 C C . LYS A 1 354 ? -0.217 -15.970 -6.483 1.00 87.19 354 LYS A C 1
ATOM 2615 O O . LYS A 1 354 ? -0.452 -17.179 -6.494 1.00 87.19 354 LYS A O 1
ATOM 2620 N N . ARG A 1 355 ? -0.879 -15.129 -5.679 1.00 85.25 355 ARG A N 1
ATOM 2621 C CA . ARG A 1 355 ? -1.999 -15.520 -4.801 1.00 85.25 355 ARG A CA 1
ATOM 2622 C C . ARG A 1 355 ? -3.289 -15.763 -5.579 1.00 85.25 355 ARG A C 1
ATOM 2624 O O . ARG A 1 355 ? -4.126 -16.532 -5.119 1.00 85.25 355 ARG A O 1
ATOM 2631 N N . PHE A 1 356 ? -3.411 -15.134 -6.743 1.00 85.56 356 PHE A N 1
ATOM 2632 C CA . PHE A 1 356 ? -4.580 -15.181 -7.615 1.00 85.56 356 PHE A CA 1
ATOM 2633 C C . PHE A 1 356 ? -4.370 -16.079 -8.840 1.00 85.56 356 PHE A C 1
ATOM 2635 O O . PHE A 1 356 ? -5.313 -16.307 -9.585 1.00 85.56 356 PHE A O 1
ATOM 2642 N N . GLY A 1 357 ? -3.157 -16.607 -9.039 1.00 86.19 357 GLY A N 1
ATOM 2643 C CA . GLY A 1 357 ? -2.829 -17.445 -10.196 1.00 86.19 357 GLY A CA 1
ATOM 2644 C C . GLY A 1 357 ? -2.817 -16.681 -11.519 1.00 86.19 357 GLY A C 1
ATOM 2645 O O . GLY A 1 357 ? -3.025 -17.272 -12.571 1.00 86.19 357 GLY A O 1
ATOM 2646 N N . VAL A 1 358 ? -2.594 -15.366 -11.463 1.00 91.12 358 VAL A N 1
ATOM 2647 C CA . VAL A 1 358 ? -2.499 -14.512 -12.649 1.00 91.12 358 VAL A CA 1
ATOM 2648 C C . VAL A 1 358 ? -1.065 -14.544 -13.159 1.00 91.12 358 VAL A C 1
ATOM 2650 O O . VAL A 1 358 ? -0.140 -14.257 -12.397 1.00 91.12 358 VAL A O 1
ATOM 2653 N N . ARG A 1 359 ? -0.887 -14.886 -14.438 1.00 93.88 359 ARG A N 1
ATOM 2654 C CA . ARG A 1 359 ? 0.429 -14.893 -15.089 1.00 93.88 359 ARG A CA 1
ATOM 2655 C C . ARG A 1 359 ? 0.913 -13.470 -15.321 1.00 93.88 359 ARG A C 1
ATOM 2657 O O . ARG A 1 359 ? 0.106 -12.580 -15.580 1.00 93.88 359 ARG A O 1
ATOM 2664 N N . LEU A 1 360 ? 2.220 -13.264 -15.276 1.00 96.12 360 LEU A N 1
ATOM 2665 C CA . LEU A 1 360 ? 2.840 -11.956 -15.434 1.00 96.12 360 LEU A CA 1
ATOM 2666 C C . LEU A 1 360 ? 3.866 -11.950 -16.578 1.00 96.12 360 LEU A C 1
ATOM 2668 O O . LEU A 1 360 ? 4.612 -12.909 -16.756 1.00 96.12 360 LEU A O 1
ATOM 2672 N N . ILE A 1 361 ? 3.893 -10.862 -17.343 1.00 97.81 361 ILE A N 1
ATOM 2673 C CA . ILE A 1 361 ? 4.955 -10.488 -18.280 1.00 97.81 361 ILE A CA 1
ATOM 2674 C C . ILE A 1 361 ? 5.556 -9.187 -17.743 1.00 97.81 361 ILE A C 1
ATOM 2676 O O . ILE A 1 361 ? 4.947 -8.126 -17.874 1.00 97.81 361 ILE A O 1
ATOM 2680 N N . GLY A 1 362 ? 6.712 -9.273 -17.093 1.00 97.31 362 GLY A N 1
ATOM 2681 C CA . GLY A 1 362 ? 7.417 -8.109 -16.558 1.00 97.31 362 GLY A CA 1
ATOM 2682 C C . GLY A 1 362 ? 8.390 -7.530 -17.571 1.00 97.31 362 GLY A C 1
ATOM 2683 O O . GLY A 1 362 ? 9.121 -8.287 -18.198 1.00 97.31 362 GLY A O 1
ATOM 2684 N N . ILE A 1 363 ? 8.399 -6.212 -17.727 1.00 97.88 363 ILE A N 1
ATOM 2685 C CA . ILE A 1 363 ? 9.336 -5.456 -18.559 1.00 97.88 363 ILE A CA 1
ATOM 2686 C C . ILE A 1 363 ? 10.195 -4.626 -17.610 1.00 97.88 363 ILE A C 1
ATOM 2688 O O . ILE A 1 363 ? 9.659 -3.807 -16.864 1.00 97.88 363 ILE A O 1
ATOM 2692 N N . THR A 1 364 ? 11.498 -4.891 -17.592 1.00 95.94 364 THR A N 1
ATOM 2693 C CA . THR A 1 364 ? 12.411 -4.388 -16.556 1.00 95.94 364 THR A CA 1
ATOM 2694 C C . THR A 1 364 ? 13.780 -4.055 -17.165 1.00 95.94 364 THR A C 1
ATOM 2696 O O . THR A 1 364 ? 14.170 -4.685 -18.146 1.00 95.94 364 THR A O 1
ATOM 2699 N N . ASP A 1 365 ? 14.556 -3.119 -16.609 1.00 93.75 365 ASP A N 1
ATOM 2700 C CA . ASP A 1 365 ? 15.827 -2.626 -17.193 1.00 93.75 365 ASP A CA 1
ATOM 2701 C C . ASP A 1 365 ? 17.081 -2.858 -16.316 1.00 93.75 365 ASP A C 1
ATOM 2703 O O . ASP A 1 365 ? 18.177 -3.060 -16.828 1.00 93.75 365 ASP A O 1
ATOM 2707 N N . GLY A 1 366 ? 16.916 -2.979 -15.003 1.00 90.69 366 GLY A N 1
ATOM 2708 C CA . GLY A 1 366 ? 17.912 -3.512 -14.066 1.00 90.69 366 GLY A CA 1
ATOM 2709 C C . GLY A 1 366 ? 18.049 -2.674 -12.813 1.00 90.69 366 GLY A C 1
ATOM 2710 O O . GLY A 1 366 ? 19.038 -2.839 -12.103 1.00 90.69 366 GLY A O 1
ATOM 2711 N N . ASP A 1 367 ? 17.110 -1.762 -12.570 1.00 88.81 367 ASP A N 1
ATOM 2712 C CA . ASP A 1 367 ? 17.280 -0.641 -11.652 1.00 88.81 367 ASP A CA 1
ATOM 2713 C C . ASP A 1 367 ? 16.508 -0.786 -10.331 1.00 88.81 367 ASP A C 1
ATOM 2715 O O . ASP A 1 367 ? 16.251 0.204 -9.653 1.00 88.81 367 ASP A O 1
ATOM 2719 N N . ALA A 1 368 ? 16.166 -2.019 -9.932 1.00 87.62 368 ALA A N 1
ATOM 2720 C CA . ALA A 1 368 ? 15.308 -2.263 -8.774 1.00 87.62 368 ALA A CA 1
ATOM 2721 C C . ALA A 1 368 ? 15.787 -1.528 -7.511 1.00 87.62 368 ALA A C 1
ATOM 2723 O O . ALA A 1 368 ? 16.904 -1.746 -7.031 1.00 87.62 368 ALA A O 1
ATOM 2724 N N . ASP A 1 369 ? 14.889 -0.775 -6.871 1.00 85.06 369 ASP A N 1
ATOM 2725 C CA . ASP A 1 369 ? 15.185 -0.130 -5.594 1.00 85.06 369 ASP A CA 1
ATOM 2726 C C . ASP A 1 369 ? 15.195 -1.146 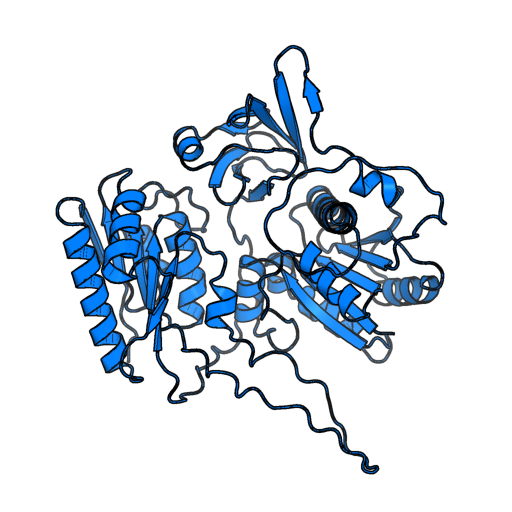-4.445 1.00 85.06 369 ASP A C 1
ATOM 2728 O O . ASP A 1 369 ? 15.688 -0.865 -3.351 1.00 85.06 369 ASP A O 1
ATOM 2732 N N . GLY A 1 370 ? 14.624 -2.334 -4.659 1.00 84.06 370 GLY A N 1
ATOM 2733 C CA . GLY A 1 370 ? 14.628 -3.485 -3.756 1.00 84.06 370 GLY A CA 1
ATOM 2734 C C . GLY A 1 370 ? 13.480 -3.481 -2.748 1.00 84.06 370 GLY A C 1
ATOM 2735 O O . GLY A 1 370 ? 13.662 -3.768 -1.558 1.00 84.06 370 GLY A O 1
ATOM 2736 N N . LEU A 1 371 ? 12.310 -2.970 -3.147 1.00 82.88 371 LEU A N 1
ATOM 2737 C CA . LEU A 1 371 ? 11.154 -2.775 -2.258 1.00 82.88 371 LEU A CA 1
ATOM 2738 C C . LEU A 1 371 ? 10.557 -4.088 -1.712 1.00 82.88 371 LEU A C 1
ATOM 2740 O O . LEU A 1 371 ? 9.786 -4.058 -0.744 1.00 82.88 371 LEU A O 1
ATOM 2744 N N . ILE A 1 372 ? 10.951 -5.227 -2.278 1.00 81.94 372 ILE A N 1
ATOM 2745 C CA . ILE A 1 372 ? 10.579 -6.583 -1.871 1.00 81.94 372 ILE A CA 1
ATOM 2746 C C . ILE A 1 372 ? 11.775 -7.272 -1.207 1.00 81.94 372 ILE A C 1
ATOM 2748 O O . ILE A 1 372 ? 12.879 -7.267 -1.740 1.00 81.94 372 ILE A O 1
ATOM 2752 N N . ASP A 1 373 ? 11.552 -7.918 -0.059 1.00 80.06 373 ASP A N 1
ATOM 2753 C CA . ASP A 1 373 ? 12.585 -8.738 0.582 1.00 80.06 373 ASP A CA 1
ATOM 2754 C C . ASP A 1 373 ? 13.044 -9.864 -0.359 1.00 80.06 373 ASP A C 1
ATOM 2756 O O . ASP A 1 373 ? 12.236 -10.699 -0.761 1.00 80.06 373 ASP A O 1
ATOM 2760 N N . GLY A 1 374 ? 14.336 -9.879 -0.693 1.00 80.12 374 GLY A N 1
ATOM 2761 C CA . GLY A 1 374 ? 14.967 -10.844 -1.599 1.00 80.12 374 GLY A CA 1
ATOM 2762 C C . GLY A 1 374 ? 15.106 -10.401 -3.060 1.00 80.12 374 GLY A C 1
ATOM 2763 O O . GLY A 1 374 ? 15.739 -11.130 -3.817 1.00 80.12 374 GLY A O 1
ATOM 2764 N N . ILE A 1 375 ? 14.607 -9.216 -3.428 1.00 83.50 375 ILE A N 1
ATOM 2765 C CA . ILE A 1 375 ? 14.982 -8.511 -4.664 1.00 83.50 375 ILE A CA 1
ATOM 2766 C C . ILE A 1 375 ? 15.763 -7.277 -4.230 1.00 83.50 375 ILE A C 1
ATOM 2768 O O . ILE A 1 375 ? 15.232 -6.432 -3.512 1.00 83.50 375 ILE A O 1
ATOM 2772 N N . LYS A 1 376 ? 17.047 -7.210 -4.576 1.00 82.38 376 LYS A N 1
ATOM 2773 C CA . LYS A 1 376 ? 17.955 -6.154 -4.110 1.00 82.38 376 LYS A CA 1
ATOM 2774 C C . LYS A 1 376 ? 18.470 -5.307 -5.249 1.00 82.38 376 LYS A C 1
ATOM 2776 O O . LYS A 1 376 ? 18.479 -4.094 -5.115 1.00 82.38 376 LYS A O 1
ATOM 2781 N N . THR A 1 377 ? 18.938 -5.956 -6.308 1.00 81.31 377 THR A N 1
ATOM 2782 C CA . THR A 1 377 ? 19.553 -5.278 -7.453 1.00 81.31 377 THR A CA 1
ATOM 2783 C C . THR A 1 377 ? 18.716 -5.423 -8.711 1.00 81.31 377 THR A C 1
ATOM 2785 O O . THR A 1 377 ? 19.084 -4.872 -9.735 1.00 81.31 377 THR A O 1
ATOM 2788 N N . GLY A 1 378 ? 17.657 -6.239 -8.677 1.00 82.75 378 GLY A N 1
ATOM 2789 C CA . GLY A 1 378 ? 16.910 -6.574 -9.882 1.00 82.75 378 GLY A CA 1
ATOM 2790 C C . GLY A 1 378 ? 17.674 -7.551 -10.773 1.00 82.75 378 GLY A C 1
ATOM 2791 O O . GLY A 1 378 ? 17.417 -7.622 -11.970 1.00 82.75 378 GLY A O 1
ATOM 2792 N N . ALA A 1 379 ? 18.613 -8.337 -10.242 1.00 87.12 379 ALA A N 1
ATOM 2793 C CA . ALA A 1 379 ? 19.195 -9.413 -11.046 1.00 87.12 379 ALA A CA 1
ATOM 2794 C C . ALA A 1 379 ? 18.085 -10.396 -11.464 1.00 87.12 379 ALA A C 1
ATOM 2796 O O . ALA A 1 379 ? 17.150 -10.643 -10.698 1.00 87.12 379 ALA A O 1
ATOM 2797 N N . LEU A 1 380 ? 18.139 -10.928 -12.690 1.00 85.50 380 LEU A N 1
ATOM 2798 C CA . LEU A 1 380 ? 17.058 -11.771 -13.221 1.00 85.50 380 LEU A CA 1
ATOM 2799 C C . LEU A 1 380 ? 16.787 -12.974 -12.307 1.00 85.50 380 LEU A C 1
ATOM 2801 O O . LEU A 1 380 ? 15.638 -13.291 -12.023 1.00 85.50 380 LEU A O 1
ATOM 2805 N N . GLU A 1 381 ? 17.831 -13.586 -11.762 1.00 84.69 381 GLU A N 1
ATOM 2806 C CA . GLU A 1 381 ? 17.741 -14.747 -10.875 1.00 84.69 381 GLU A CA 1
ATOM 2807 C C . GLU A 1 381 ? 16.996 -14.428 -9.568 1.00 84.69 381 GLU A C 1
ATOM 2809 O O . GLU A 1 381 ? 16.394 -15.316 -8.961 1.00 84.69 381 GLU A O 1
ATOM 2814 N N . GLU A 1 382 ? 16.988 -13.161 -9.134 1.00 87.44 382 GLU A N 1
ATOM 2815 C CA . GLU A 1 382 ? 16.231 -12.744 -7.951 1.00 87.44 382 GLU A CA 1
ATOM 2816 C C . GLU A 1 382 ? 14.727 -12.911 -8.177 1.00 87.44 382 GLU A C 1
ATOM 2818 O O . GLU A 1 382 ? 14.031 -13.307 -7.246 1.00 87.44 382 GLU A O 1
ATOM 2823 N N . TYR A 1 383 ? 14.220 -12.706 -9.400 1.00 84.69 383 TYR A N 1
ATOM 2824 C CA . TYR A 1 383 ? 12.788 -12.779 -9.713 1.00 84.69 383 TYR A CA 1
ATOM 2825 C C . TYR A 1 383 ? 12.216 -14.203 -9.698 1.00 84.69 383 TYR A C 1
ATOM 2827 O O . TYR A 1 383 ? 11.018 -14.372 -9.452 1.00 84.69 383 TYR A O 1
ATOM 2835 N N . GLU A 1 384 ? 13.039 -15.237 -9.899 1.00 78.56 384 GLU A N 1
ATOM 2836 C CA . GLU A 1 384 ? 12.589 -16.631 -10.057 1.00 78.56 384 GLU A CA 1
ATOM 2837 C C . GLU A 1 384 ? 11.706 -17.103 -8.887 1.00 78.56 384 GLU A C 1
ATOM 2839 O O . GLU A 1 384 ? 10.706 -17.795 -9.075 1.00 78.56 384 GLU A O 1
ATOM 2844 N N . LYS A 1 385 ? 12.023 -16.664 -7.664 1.00 72.56 385 LYS A N 1
ATOM 2845 C CA . LYS A 1 385 ? 11.318 -17.068 -6.434 1.00 72.56 385 LYS A CA 1
ATOM 2846 C C . LYS A 1 385 ? 10.046 -16.266 -6.147 1.00 72.56 385 LYS A C 1
ATOM 2848 O O . LYS A 1 385 ? 9.304 -16.608 -5.219 1.00 72.56 385 LYS A O 1
ATOM 2853 N N . PHE A 1 386 ? 9.794 -15.193 -6.895 1.00 77.38 386 PHE A N 1
ATOM 2854 C CA . PHE A 1 386 ? 8.695 -14.259 -6.626 1.00 77.38 386 PHE A CA 1
ATOM 2855 C C . PHE A 1 386 ? 7.572 -14.343 -7.641 1.00 77.38 386 PHE A C 1
ATOM 2857 O O . PHE A 1 386 ? 6.426 -14.059 -7.279 1.00 77.38 386 PHE A O 1
ATOM 2864 N N . LEU A 1 387 ? 7.892 -14.729 -8.873 1.00 83.19 387 LEU A N 1
ATOM 2865 C CA . LEU A 1 387 ? 6.944 -14.717 -9.971 1.00 83.19 387 LEU A CA 1
ATOM 2866 C C . LEU A 1 387 ? 5.811 -15.741 -9.776 1.00 83.19 387 LEU A C 1
ATOM 2868 O O . LEU A 1 387 ? 6.027 -16.834 -9.244 1.00 83.19 387 LEU A O 1
ATOM 2872 N N . PRO A 1 388 ? 4.585 -15.413 -10.221 1.00 86.94 388 PRO A N 1
ATOM 2873 C CA . PRO A 1 388 ? 3.535 -16.409 -10.390 1.00 86.94 388 PRO A CA 1
ATOM 2874 C C . PRO A 1 388 ? 4.009 -17.514 -11.352 1.00 86.94 388 PRO A C 1
ATOM 2876 O O . PRO A 1 388 ? 4.655 -17.181 -12.344 1.00 86.94 388 PRO A O 1
ATOM 2879 N N . PRO A 1 389 ? 3.670 -18.796 -11.135 1.00 87.31 389 PRO A N 1
ATOM 2880 C CA . PRO A 1 389 ? 4.052 -19.857 -12.064 1.00 87.31 389 PRO A CA 1
ATOM 2881 C C . PRO A 1 389 ? 3.579 -19.585 -13.500 1.00 87.31 389 PRO A C 1
ATOM 2883 O O . PRO A 1 389 ? 2.474 -19.079 -13.709 1.00 87.31 389 PRO A O 1
ATOM 2886 N N . GLY A 1 390 ? 4.407 -19.926 -14.490 1.00 89.38 390 GLY A N 1
ATOM 2887 C CA . GLY A 1 390 ? 4.131 -19.660 -15.908 1.00 89.38 390 GLY A CA 1
ATOM 2888 C C . GLY A 1 390 ? 4.199 -18.179 -16.305 1.00 89.38 390 GLY A C 1
ATOM 2889 O O . GLY A 1 390 ? 3.584 -17.788 -17.292 1.00 89.38 390 GLY A O 1
ATOM 2890 N N . SER A 1 391 ? 4.906 -17.357 -15.529 1.00 95.00 391 SER A N 1
ATOM 2891 C CA . SER A 1 391 ? 5.219 -15.952 -15.828 1.00 95.00 391 SER A CA 1
ATOM 2892 C C . SER A 1 391 ? 6.616 -15.782 -16.424 1.00 95.00 391 SER A C 1
ATOM 2894 O O . SER A 1 391 ? 7.472 -16.660 -16.275 1.00 95.00 391 SER A O 1
ATOM 2896 N N . VAL A 1 392 ? 6.860 -14.621 -17.031 1.00 96.38 392 VAL A N 1
ATOM 2897 C CA . VAL A 1 392 ? 8.125 -14.236 -17.662 1.00 96.38 392 VAL A CA 1
ATOM 2898 C C . VAL A 1 392 ? 8.554 -12.830 -17.227 1.00 96.38 392 VAL A C 1
ATOM 2900 O O . VAL A 1 392 ? 7.711 -11.965 -16.990 1.00 96.38 392 VAL A O 1
ATOM 2903 N N . VAL A 1 393 ? 9.861 -12.589 -17.154 1.00 96.94 393 VAL A N 1
ATOM 2904 C CA . VAL A 1 393 ? 10.461 -11.250 -17.072 1.00 96.94 393 VAL A CA 1
ATOM 2905 C C . VAL A 1 393 ? 11.366 -11.054 -18.282 1.00 96.94 393 VAL A C 1
ATOM 2907 O O . VAL A 1 393 ? 12.244 -11.876 -18.545 1.00 96.94 393 VAL A O 1
ATOM 2910 N N . VAL A 1 394 ? 11.126 -9.980 -19.024 1.00 97.38 394 VAL A N 1
ATOM 2911 C CA . VAL A 1 394 ? 11.919 -9.509 -20.156 1.00 97.38 394 VAL A CA 1
ATOM 2912 C C . VAL A 1 394 ? 12.827 -8.399 -19.641 1.00 97.38 394 VAL A C 1
ATOM 2914 O O . VAL A 1 394 ? 12.362 -7.298 -19.350 1.00 97.38 394 VAL A O 1
ATOM 2917 N N . ARG A 1 395 ? 14.120 -8.708 -19.524 1.00 97.00 395 ARG A N 1
ATOM 2918 C CA . ARG A 1 395 ? 15.154 -7.742 -19.157 1.00 97.00 395 ARG A CA 1
ATOM 2919 C C . ARG A 1 395 ? 15.598 -6.989 -20.399 1.00 97.00 395 ARG A C 1
ATOM 2921 O O . ARG A 1 395 ? 15.983 -7.605 -21.398 1.00 97.00 395 ARG A O 1
ATOM 2928 N N . LEU A 1 396 ? 15.586 -5.672 -20.299 1.00 97.06 396 LEU A N 1
ATOM 2929 C CA . LEU A 1 396 ? 16.006 -4.744 -21.330 1.00 97.06 396 LEU A CA 1
ATOM 2930 C C . LEU A 1 396 ? 17.351 -4.094 -20.994 1.00 97.06 396 LEU A C 1
ATOM 2932 O O . LEU A 1 396 ? 17.898 -4.306 -19.910 1.00 97.06 396 LEU A O 1
ATOM 2936 N N . LYS A 1 397 ? 17.889 -3.305 -21.926 1.00 95.56 397 LYS A N 1
ATOM 2937 C CA . LYS A 1 397 ? 19.016 -2.412 -21.649 1.00 95.56 397 LYS A CA 1
ATOM 2938 C C . LYS A 1 397 ? 18.621 -1.383 -20.574 1.00 95.56 397 LYS A C 1
ATOM 2940 O O . LYS A 1 397 ? 17.446 -1.012 -20.519 1.00 95.56 397 LYS A O 1
ATOM 2945 N N . PRO A 1 398 ? 19.577 -0.890 -19.767 1.00 92.81 398 PRO A N 1
ATOM 2946 C CA . PRO A 1 398 ? 19.302 0.125 -18.750 1.00 92.81 398 PRO A CA 1
ATOM 2947 C C . PRO A 1 398 ? 18.546 1.338 -19.309 1.00 92.81 398 PRO A C 1
ATOM 2949 O O . PRO A 1 398 ? 18.863 1.794 -20.408 1.00 92.81 398 PRO A O 1
ATOM 2952 N N . GLU A 1 399 ? 17.582 1.850 -18.542 1.00 89.12 399 GLU A N 1
ATOM 2953 C CA . GLU A 1 399 ? 16.763 3.042 -18.810 1.00 89.12 399 GLU A CA 1
ATOM 2954 C C . GLU A 1 399 ? 15.820 2.930 -20.028 1.00 89.12 399 GLU A C 1
ATOM 2956 O O . GLU A 1 399 ? 15.358 3.938 -20.569 1.00 89.12 399 GLU A O 1
ATOM 2961 N N . THR A 1 400 ? 15.518 1.712 -20.498 1.00 93.31 400 THR A N 1
ATOM 2962 C CA . THR A 1 400 ? 14.683 1.507 -21.703 1.00 93.31 400 THR A CA 1
ATOM 2963 C C . THR A 1 400 ? 13.299 0.910 -21.443 1.00 93.31 400 THR A C 1
ATOM 2965 O O . THR A 1 400 ? 12.472 0.865 -22.361 1.00 93.31 400 THR A O 1
ATOM 2968 N N . ASP A 1 401 ? 12.998 0.478 -20.220 1.00 94.06 401 ASP A N 1
ATOM 2969 C CA . ASP A 1 401 ? 11.725 -0.160 -19.871 1.00 94.06 401 ASP A CA 1
ATOM 2970 C C . ASP A 1 401 ? 10.524 0.778 -19.972 1.00 94.06 401 ASP A C 1
ATOM 2972 O O . ASP A 1 401 ? 9.500 0.376 -20.528 1.00 94.06 401 ASP A O 1
ATOM 2976 N N . ASP A 1 402 ? 10.653 2.038 -19.563 1.00 92.25 402 ASP A N 1
ATOM 2977 C CA . ASP A 1 402 ? 9.603 3.043 -19.736 1.00 92.25 402 ASP A CA 1
ATOM 2978 C C . ASP A 1 402 ? 9.287 3.282 -21.224 1.00 92.25 402 ASP A C 1
ATOM 2980 O O . ASP A 1 402 ? 8.115 3.332 -21.620 1.00 92.25 402 ASP A O 1
ATOM 2984 N N . LEU A 1 403 ? 10.319 3.360 -22.074 1.00 93.88 403 LEU A N 1
ATOM 2985 C CA . LEU A 1 403 ? 10.180 3.563 -23.522 1.00 93.88 403 LEU A CA 1
ATOM 2986 C C . LEU A 1 403 ? 9.506 2.365 -24.202 1.00 93.88 403 LEU A C 1
ATOM 2988 O O . LEU A 1 403 ? 8.548 2.525 -24.967 1.00 93.88 403 LEU A O 1
ATOM 2992 N N . VAL A 1 404 ? 9.977 1.149 -23.913 1.00 97.00 404 VAL A N 1
ATOM 2993 C CA . VAL A 1 404 ? 9.373 -0.082 -24.441 1.00 97.00 404 VAL A CA 1
ATOM 2994 C C . VAL A 1 404 ? 7.961 -0.263 -23.886 1.00 97.00 404 VAL A C 1
ATOM 2996 O O . VAL A 1 404 ? 7.043 -0.594 -24.638 1.00 97.00 404 VAL A O 1
ATOM 2999 N N . GLY A 1 405 ? 7.748 0.036 -22.607 1.00 96.50 405 GLY A N 1
ATOM 3000 C CA . GLY A 1 405 ? 6.445 0.036 -21.957 1.00 96.50 405 GLY A CA 1
ATOM 3001 C C . GLY A 1 405 ? 5.440 0.942 -22.666 1.00 96.50 405 GLY A C 1
ATOM 3002 O O . GLY A 1 405 ? 4.306 0.525 -22.910 1.00 96.50 405 GLY A O 1
ATOM 3003 N N . GLN A 1 406 ? 5.856 2.149 -23.074 1.00 95.94 406 GLN A N 1
ATOM 3004 C CA . GLN A 1 406 ? 4.986 3.084 -23.802 1.00 95.94 406 GLN A CA 1
ATOM 3005 C C . GLN A 1 406 ? 4.582 2.521 -25.164 1.00 95.94 406 GLN A C 1
ATOM 3007 O O . GLN A 1 406 ? 3.409 2.588 -25.541 1.00 95.94 406 GLN A O 1
ATOM 3012 N N . ARG A 1 407 ? 5.527 1.894 -25.874 1.00 97.38 407 ARG A N 1
ATOM 3013 C CA . ARG A 1 407 ? 5.252 1.207 -27.144 1.00 97.38 407 ARG A CA 1
ATOM 3014 C C . ARG A 1 407 ? 4.302 0.030 -26.950 1.00 97.38 407 ARG A C 1
ATOM 3016 O O . ARG A 1 407 ? 3.357 -0.114 -27.718 1.00 97.38 407 ARG A O 1
ATOM 3023 N N . VAL A 1 408 ? 4.491 -0.776 -25.905 1.00 97.88 408 VAL A N 1
ATOM 3024 C CA . VAL A 1 408 ? 3.581 -1.878 -25.553 1.00 97.88 408 VAL A CA 1
ATOM 3025 C C . VAL A 1 408 ? 2.176 -1.352 -25.257 1.00 97.88 408 VAL A C 1
ATOM 3027 O O . VAL A 1 408 ? 1.199 -1.881 -25.795 1.00 97.88 408 VAL A O 1
ATOM 3030 N N . LYS A 1 409 ? 2.050 -0.278 -24.472 1.00 97.19 409 LYS A N 1
ATOM 3031 C CA . LYS A 1 409 ? 0.754 0.347 -24.186 1.00 97.19 409 LYS A CA 1
ATOM 3032 C C . LYS A 1 409 ? 0.078 0.861 -25.459 1.00 97.19 409 LYS A C 1
ATOM 3034 O O . LYS A 1 409 ? -1.112 0.617 -25.658 1.00 97.19 409 LYS A O 1
ATOM 3039 N N . ALA A 1 410 ? 0.818 1.529 -26.341 1.00 97.12 410 ALA A N 1
ATOM 3040 C CA . ALA A 1 410 ? 0.288 2.055 -27.597 1.00 97.12 410 ALA A CA 1
ATOM 3041 C C . ALA A 1 410 ? -0.116 0.942 -28.583 1.00 97.12 410 ALA A C 1
ATOM 3043 O O . ALA A 1 410 ? -1.224 0.954 -29.117 1.00 97.12 410 ALA A O 1
ATOM 3044 N N . GLU A 1 411 ? 0.744 -0.054 -28.797 1.00 97.38 411 GLU A N 1
ATOM 3045 C CA . GLU A 1 411 ? 0.575 -1.031 -29.877 1.00 97.38 411 GLU A CA 1
ATOM 3046 C C . GLU A 1 411 ? -0.238 -2.264 -29.474 1.00 97.38 411 GLU A C 1
ATOM 3048 O O . GLU A 1 411 ? -1.039 -2.769 -30.273 1.00 97.38 411 GLU A O 1
ATOM 3053 N N . ILE A 1 412 ? -0.062 -2.750 -28.240 1.00 97.12 412 ILE A N 1
ATOM 3054 C CA . ILE A 1 412 ? -0.767 -3.928 -27.714 1.00 97.12 412 ILE A CA 1
ATOM 3055 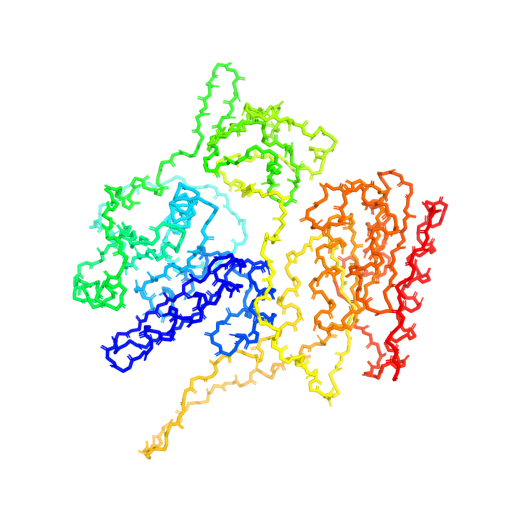C C . ILE A 1 412 ? -2.080 -3.523 -27.058 1.00 97.12 412 ILE A C 1
ATOM 3057 O O . ILE A 1 412 ? -3.122 -4.066 -27.420 1.00 97.12 412 ILE A O 1
ATOM 3061 N N . PHE A 1 413 ? -2.039 -2.541 -26.156 1.00 96.62 413 PHE A N 1
ATOM 3062 C CA . PHE A 1 413 ? -3.207 -2.111 -25.379 1.00 96.62 413 PHE A CA 1
ATOM 3063 C C . PHE A 1 413 ? -3.976 -0.938 -26.007 1.00 96.62 413 PHE A C 1
ATOM 3065 O O . PHE A 1 413 ? -4.962 -0.481 -25.433 1.00 96.62 413 PHE A O 1
ATOM 3072 N N . LYS A 1 414 ? -3.557 -0.445 -27.183 1.00 96.12 414 LYS A N 1
ATOM 3073 C CA . LYS A 1 414 ? -4.214 0.655 -27.920 1.00 96.12 414 LYS A CA 1
ATOM 3074 C C . LYS A 1 414 ? -4.423 1.915 -27.071 1.00 96.12 414 LYS A C 1
ATOM 3076 O O . LYS A 1 414 ? -5.446 2.586 -27.165 1.00 96.12 414 LYS A O 1
ATOM 3081 N N . GLY A 1 415 ? -3.447 2.215 -26.213 1.00 93.00 415 GLY A N 1
ATOM 3082 C CA . GLY A 1 415 ? -3.473 3.333 -25.265 1.00 93.00 415 GLY A CA 1
ATOM 3083 C C . GLY A 1 415 ? -4.269 3.064 -23.982 1.00 93.00 415 GLY A C 1
ATOM 3084 O O . GLY A 1 415 ? -4.146 3.834 -23.029 1.00 93.00 415 GLY A O 1
ATOM 3085 N N . GLY A 1 416 ? -5.043 1.977 -23.930 1.00 93.25 416 GLY A N 1
ATOM 3086 C CA . GLY A 1 416 ? -5.784 1.536 -22.753 1.00 93.25 416 GLY A CA 1
ATOM 3087 C C . GLY A 1 416 ? -4.917 0.808 -21.723 1.00 93.25 416 GLY A C 1
ATOM 3088 O O . GLY A 1 416 ? -3.693 0.741 -21.828 1.00 93.25 416 GLY A O 1
ATOM 3089 N N . GLU A 1 417 ? -5.573 0.255 -20.705 1.00 92.12 417 GLU A N 1
ATOM 3090 C CA . GLU A 1 417 ? -4.927 -0.521 -19.633 1.00 92.12 417 GLU A CA 1
ATOM 3091 C C . GLU A 1 417 ? -5.419 -1.968 -19.573 1.00 92.12 417 GLU A C 1
ATOM 3093 O O . GLU A 1 417 ? -4.966 -2.751 -18.741 1.00 92.12 417 GLU A O 1
ATOM 3098 N N . GLU A 1 418 ? -6.367 -2.332 -20.434 1.00 94.06 418 GLU A N 1
ATOM 3099 C CA . GLU A 1 418 ? -7.002 -3.641 -20.444 1.00 94.06 418 GLU A CA 1
ATOM 3100 C C . GLU A 1 418 ? -7.325 -4.051 -21.880 1.00 94.06 418 GLU A C 1
ATOM 3102 O O . GLU A 1 418 ? -7.715 -3.214 -22.695 1.00 94.06 418 GLU A O 1
ATOM 3107 N N . ILE A 1 419 ? -7.188 -5.341 -22.173 1.00 94.25 419 ILE A N 1
ATOM 3108 C CA . ILE A 1 419 ? -7.684 -5.962 -23.404 1.00 94.25 419 ILE A CA 1
ATOM 3109 C C . ILE A 1 419 ? -8.446 -7.236 -23.044 1.00 94.25 419 ILE A C 1
ATOM 3111 O O . ILE A 1 419 ? -8.030 -7.990 -22.160 1.00 94.25 419 ILE A O 1
ATOM 3115 N N . GLU A 1 420 ? -9.573 -7.473 -23.709 1.00 92.50 420 GLU A N 1
ATOM 3116 C CA . GLU A 1 420 ? -10.309 -8.731 -23.580 1.00 92.50 420 GLU A CA 1
ATOM 3117 C C . GLU A 1 420 ? -9.531 -9.847 -24.290 1.00 92.50 420 GLU A C 1
ATOM 3119 O O . GLU A 1 420 ? -8.993 -9.647 -25.379 1.00 92.50 420 GLU A O 1
ATOM 3124 N N . LEU A 1 421 ? -9.445 -11.012 -23.652 1.00 90.88 421 LEU A N 1
ATOM 3125 C CA . LEU A 1 421 ? -8.853 -12.212 -24.226 1.00 90.88 421 LEU A CA 1
ATOM 3126 C C . LEU A 1 421 ? -9.995 -13.112 -24.685 1.00 90.88 421 LEU A C 1
ATOM 3128 O O . LEU A 1 421 ? -10.845 -13.503 -23.882 1.00 90.88 421 LEU A O 1
ATOM 3132 N N . GLU A 1 422 ? -10.020 -13.430 -25.975 1.00 84.56 422 GLU A N 1
ATOM 3133 C CA . GLU A 1 422 ? -11.010 -14.353 -26.520 1.00 84.56 422 GLU A CA 1
ATOM 3134 C C . GLU A 1 422 ? -10.776 -15.763 -25.972 1.00 84.56 422 GLU A C 1
ATOM 3136 O O . GLU A 1 422 ? -9.655 -16.277 -26.011 1.00 84.56 422 GLU A O 1
ATOM 3141 N N . GLY A 1 423 ? -11.845 -16.387 -25.480 1.00 79.81 423 GLY A N 1
ATOM 3142 C CA . GLY A 1 423 ? -11.772 -17.677 -24.806 1.00 79.81 423 GLY A CA 1
ATOM 3143 C C . GLY A 1 423 ? -11.781 -17.571 -23.277 1.00 79.81 423 GLY A C 1
ATOM 3144 O O . GLY A 1 423 ? -11.474 -16.540 -22.683 1.00 79.81 423 GLY A O 1
ATOM 3145 N N . VAL A 1 424 ? -12.197 -18.651 -22.620 1.00 77.44 424 VAL A N 1
ATOM 3146 C CA . VAL A 1 424 ? -12.345 -18.732 -21.155 1.00 77.44 424 VAL A CA 1
ATOM 3147 C C . VAL A 1 424 ? -11.541 -19.875 -20.531 1.00 77.44 424 VAL A C 1
ATOM 3149 O O . VAL A 1 424 ? -11.469 -19.966 -19.303 1.00 77.44 424 VAL A O 1
ATOM 3152 N N . GLY A 1 425 ? -10.944 -20.745 -21.355 1.00 82.94 425 GLY A N 1
ATOM 3153 C CA . GLY A 1 425 ? -10.181 -21.913 -20.920 1.00 82.94 425 GLY A CA 1
ATOM 3154 C C . GLY A 1 425 ? -8.709 -21.618 -20.627 1.00 82.94 425 GLY A C 1
ATOM 3155 O O . GLY A 1 425 ? -8.116 -20.684 -21.160 1.00 82.94 425 GLY A O 1
ATOM 3156 N N . GLU A 1 426 ? -8.090 -22.466 -19.807 1.00 84.50 426 GLU A N 1
ATOM 3157 C CA . GLU A 1 426 ? -6.676 -22.337 -19.431 1.00 84.50 426 GLU A CA 1
ATOM 3158 C C . GLU A 1 426 ? -5.729 -22.441 -20.641 1.00 84.50 426 GLU A C 1
ATOM 3160 O O . GLU A 1 426 ? -4.746 -21.711 -20.731 1.00 84.50 426 GLU A O 1
ATOM 3165 N N . GLU A 1 427 ? -6.059 -23.293 -21.614 1.00 86.81 427 GLU A N 1
ATOM 3166 C CA . GLU A 1 427 ? -5.302 -23.436 -22.865 1.00 86.81 427 GLU A CA 1
ATOM 3167 C C . GLU A 1 427 ? -5.393 -22.186 -23.755 1.00 86.81 427 GLU A C 1
ATOM 3169 O O . GLU A 1 427 ? -4.434 -21.823 -24.435 1.00 86.81 427 GLU A O 1
ATOM 3174 N N . GLU A 1 428 ? -6.542 -21.506 -23.764 1.00 89.75 428 GLU A N 1
ATOM 3175 C CA . GLU A 1 428 ? -6.731 -20.238 -24.482 1.00 89.75 428 GLU A CA 1
ATOM 3176 C C . GLU A 1 428 ? -5.932 -19.121 -23.816 1.00 89.75 428 GLU A C 1
ATOM 3178 O O . GLU A 1 428 ? -5.219 -18.388 -24.500 1.00 89.75 428 GLU A O 1
ATOM 3183 N N . VAL A 1 429 ? -5.970 -19.046 -22.482 1.00 89.38 429 VAL A N 1
ATOM 3184 C CA . VAL A 1 429 ? -5.146 -18.109 -21.707 1.00 89.38 429 VAL A CA 1
ATOM 3185 C C . VAL A 1 429 ? -3.657 -18.353 -21.955 1.00 89.38 429 VAL A C 1
ATOM 3187 O O . VAL A 1 429 ? -2.916 -17.391 -22.141 1.00 89.38 429 VAL A O 1
ATOM 3190 N N . ALA A 1 430 ? -3.210 -19.611 -22.005 1.00 91.44 430 ALA A N 1
ATOM 3191 C CA . ALA A 1 430 ? -1.818 -19.948 -22.301 1.00 91.44 430 ALA A CA 1
ATOM 3192 C C . ALA A 1 430 ? -1.398 -19.508 -23.716 1.00 91.44 430 ALA A C 1
ATOM 3194 O O . ALA A 1 430 ? -0.325 -18.930 -23.884 1.00 91.44 430 ALA A O 1
ATOM 3195 N N . ARG A 1 431 ? -2.260 -19.706 -24.726 1.00 93.25 431 ARG A N 1
ATOM 3196 C CA . ARG A 1 431 ? -2.015 -19.216 -26.095 1.00 93.25 431 ARG A CA 1
ATOM 3197 C C . ARG A 1 431 ? -1.929 -17.692 -26.152 1.00 93.25 431 ARG A C 1
ATOM 3199 O O . ARG A 1 431 ? -0.995 -17.160 -26.745 1.00 93.25 431 ARG A O 1
ATOM 3206 N N . TRP A 1 432 ? -2.860 -16.996 -25.500 1.00 94.81 432 TRP A N 1
ATOM 3207 C CA . TRP A 1 432 ? -2.828 -15.536 -25.397 1.00 94.81 432 TRP A CA 1
ATOM 3208 C C . TRP A 1 432 ? -1.589 -15.027 -24.667 1.00 94.81 432 TRP A C 1
ATOM 3210 O O . TRP A 1 432 ? -1.020 -14.015 -25.066 1.00 94.81 432 TRP A O 1
ATOM 3220 N N . PHE A 1 433 ? -1.152 -15.721 -23.617 1.00 95.81 433 PHE A N 1
ATOM 3221 C CA . PHE A 1 433 ? 0.058 -15.370 -22.886 1.00 95.81 433 PHE A CA 1
ATOM 3222 C C . PHE A 1 433 ? 1.301 -15.431 -23.783 1.00 95.81 433 PHE A C 1
ATOM 3224 O O . PHE A 1 433 ? 2.060 -14.463 -23.830 1.00 95.81 433 PHE A O 1
ATOM 3231 N N . GLU A 1 434 ? 1.487 -16.520 -24.537 1.00 96.25 434 GLU A N 1
ATOM 3232 C CA . GLU A 1 434 ? 2.616 -16.637 -25.472 1.00 96.25 434 GLU A CA 1
ATOM 3233 C C . GLU A 1 434 ? 2.537 -15.610 -26.609 1.00 96.25 434 GLU A C 1
ATOM 3235 O O . GLU A 1 434 ? 3.558 -15.035 -26.985 1.00 96.25 434 GLU A O 1
ATOM 3240 N N . GLU A 1 435 ? 1.338 -15.302 -27.108 1.00 96.50 435 GLU A N 1
ATOM 3241 C CA . GLU A 1 435 ? 1.149 -14.257 -28.119 1.00 96.50 435 GLU A CA 1
ATOM 3242 C C . GLU A 1 435 ? 1.508 -12.862 -27.584 1.00 96.50 435 GLU A C 1
ATOM 3244 O O . GLU A 1 435 ? 2.227 -12.103 -28.238 1.00 96.50 435 GLU A O 1
ATOM 3249 N N . LEU A 1 436 ? 1.068 -12.517 -26.370 1.00 97.50 436 LEU A N 1
ATOM 3250 C CA . LEU A 1 436 ? 1.432 -11.249 -25.732 1.00 97.50 436 LEU A CA 1
ATOM 3251 C C . LEU A 1 436 ? 2.937 -11.159 -25.489 1.00 97.50 436 LEU A C 1
ATOM 3253 O O . LEU A 1 436 ? 3.543 -10.136 -25.800 1.00 97.50 436 LEU A O 1
ATOM 3257 N N . LYS A 1 437 ? 3.552 -12.237 -24.998 1.00 97.69 437 LYS A N 1
ATOM 3258 C CA . LYS A 1 437 ? 5.002 -12.332 -24.804 1.00 97.69 437 LYS A CA 1
ATOM 3259 C C . LYS A 1 437 ? 5.757 -12.128 -26.118 1.00 97.69 437 LYS A C 1
ATOM 3261 O O . LYS A 1 437 ? 6.688 -11.326 -26.149 1.00 97.69 437 LYS A O 1
ATOM 3266 N N . ARG A 1 438 ? 5.341 -12.787 -27.206 1.00 97.94 438 ARG A N 1
ATOM 3267 C CA . ARG A 1 438 ? 5.931 -12.613 -28.545 1.00 97.94 438 ARG A CA 1
ATOM 3268 C C . ARG A 1 438 ? 5.860 -11.155 -28.994 1.00 97.94 438 ARG A C 1
ATOM 3270 O O . ARG A 1 438 ? 6.876 -10.588 -29.378 1.00 97.94 438 ARG A O 1
ATOM 3277 N N . ARG A 1 439 ? 4.686 -10.526 -28.887 1.00 98.12 439 ARG A N 1
ATOM 3278 C CA . ARG A 1 439 ? 4.493 -9.119 -29.275 1.00 98.12 439 ARG A CA 1
ATOM 3279 C C . ARG A 1 439 ? 5.315 -8.151 -28.422 1.00 98.12 439 ARG A C 1
ATOM 3281 O O . ARG A 1 439 ? 5.842 -7.180 -28.953 1.00 98.12 439 ARG A O 1
ATOM 3288 N N . VAL A 1 440 ? 5.443 -8.405 -27.117 1.00 98.12 440 VAL A N 1
ATOM 3289 C CA . VAL A 1 440 ? 6.314 -7.614 -26.229 1.00 98.12 440 VAL A CA 1
ATOM 3290 C C . VAL A 1 440 ? 7.776 -7.731 -26.668 1.00 98.12 440 VAL A C 1
ATOM 3292 O O . VAL A 1 440 ? 8.443 -6.709 -26.803 1.00 98.12 440 VAL A O 1
ATOM 3295 N N . LEU A 1 441 ? 8.256 -8.945 -26.959 1.00 97.94 441 LEU A N 1
ATOM 3296 C CA . LEU A 1 441 ? 9.620 -9.172 -27.451 1.00 97.94 441 LEU A CA 1
ATOM 3297 C C . LEU A 1 441 ? 9.874 -8.494 -28.805 1.00 97.94 441 LEU A C 1
ATOM 3299 O O . LEU A 1 441 ? 10.929 -7.899 -28.992 1.00 97.94 441 LEU A O 1
ATOM 3303 N N . GLU A 1 442 ? 8.910 -8.521 -29.726 1.00 97.81 442 GLU A N 1
ATOM 3304 C CA . GLU A 1 442 ? 9.018 -7.835 -31.024 1.00 97.81 442 GLU A CA 1
ATOM 3305 C C . GLU A 1 442 ? 9.105 -6.315 -30.881 1.00 97.81 442 GLU A C 1
ATOM 3307 O O . GLU A 1 442 ? 9.878 -5.665 -31.585 1.00 97.81 442 GLU A O 1
ATOM 3312 N N . LEU A 1 443 ? 8.337 -5.736 -29.955 1.00 97.69 443 LEU A N 1
ATOM 3313 C CA . LEU A 1 443 ? 8.399 -4.303 -29.676 1.00 97.69 443 LEU A CA 1
ATOM 3314 C C . LEU A 1 443 ? 9.700 -3.911 -28.970 1.00 97.69 443 LEU A C 1
ATOM 3316 O O . LEU A 1 443 ? 10.236 -2.842 -29.260 1.00 97.69 443 LEU A O 1
ATOM 3320 N N . ALA A 1 444 ? 10.212 -4.762 -28.082 1.00 96.88 444 ALA A N 1
ATOM 3321 C CA . ALA A 1 444 ? 11.491 -4.551 -27.415 1.00 96.88 444 ALA A CA 1
ATOM 3322 C C . ALA A 1 444 ? 12.682 -4.684 -28.384 1.00 96.88 444 ALA A C 1
ATOM 3324 O O . ALA A 1 444 ? 13.617 -3.891 -28.318 1.00 96.88 444 ALA A O 1
ATOM 3325 N N . GLY A 1 445 ? 12.634 -5.640 -29.317 1.00 96.25 445 GLY A N 1
ATOM 3326 C CA . GLY A 1 445 ? 13.641 -5.826 -30.362 1.00 96.25 445 GLY A CA 1
ATOM 3327 C C . GLY A 1 445 ? 15.059 -5.963 -29.801 1.00 96.25 445 GLY A C 1
ATOM 3328 O O . GLY A 1 445 ? 15.327 -6.807 -28.949 1.00 96.25 445 GLY A O 1
ATOM 3329 N N . GLU A 1 446 ? 15.966 -5.107 -30.272 1.00 95.25 446 GLU A N 1
ATOM 3330 C CA . GLU A 1 446 ? 17.377 -5.088 -29.861 1.00 95.25 446 GLU A CA 1
ATOM 3331 C C . GLU A 1 446 ? 17.603 -4.592 -28.424 1.00 95.25 446 GLU A C 1
ATOM 3333 O O . GLU A 1 446 ? 18.739 -4.616 -27.946 1.00 95.25 446 GLU A O 1
ATOM 3338 N N . GLU A 1 447 ? 16.564 -4.122 -27.725 1.00 97.00 447 GLU A N 1
ATOM 3339 C CA . GLU A 1 447 ? 16.680 -3.738 -26.317 1.00 97.00 447 GLU A CA 1
ATOM 3340 C C . GLU A 1 447 ? 16.690 -4.938 -25.372 1.00 97.00 447 GLU A C 1
ATOM 3342 O O . GLU A 1 447 ? 17.123 -4.798 -24.236 1.00 97.00 447 GLU A O 1
ATOM 3347 N N . VAL A 1 448 ? 16.267 -6.126 -25.815 1.00 97.12 448 VAL A N 1
ATOM 3348 C CA . VAL A 1 448 ? 16.241 -7.323 -24.963 1.00 97.12 448 VAL A CA 1
ATOM 3349 C C . VAL A 1 448 ? 17.660 -7.814 -24.673 1.00 97.12 448 VAL A C 1
ATOM 3351 O O . VAL A 1 448 ? 18.405 -8.165 -25.585 1.00 97.12 448 VAL A O 1
ATOM 3354 N N . VAL A 1 449 ? 18.006 -7.923 -23.389 1.00 95.69 449 VAL A N 1
ATOM 3355 C CA . VAL A 1 449 ? 19.283 -8.501 -22.930 1.00 95.69 449 VAL A CA 1
ATOM 3356 C C . VAL A 1 449 ? 19.106 -9.849 -22.227 1.00 95.69 449 VAL A C 1
ATOM 3358 O O . VAL A 1 449 ? 20.068 -10.601 -22.092 1.00 95.69 449 VAL A O 1
ATOM 3361 N N . GLY A 1 450 ? 17.887 -10.192 -21.798 1.00 94.31 450 GLY A N 1
ATOM 3362 C CA . GLY A 1 450 ? 17.612 -11.484 -21.176 1.00 94.31 450 GLY A CA 1
ATOM 3363 C C . GLY A 1 450 ? 16.128 -11.759 -20.974 1.00 94.31 450 GLY A C 1
ATOM 3364 O O . GLY A 1 450 ? 15.305 -10.847 -20.934 1.00 94.31 450 GLY A O 1
ATOM 3365 N N . VAL A 1 451 ? 15.780 -13.037 -20.835 1.00 95.06 451 VAL A N 1
ATOM 3366 C CA . VAL A 1 451 ? 14.410 -13.479 -20.559 1.00 95.06 451 VAL A CA 1
ATOM 3367 C C . VAL A 1 451 ? 14.447 -14.562 -19.489 1.00 95.06 451 VAL A C 1
ATOM 3369 O O . VAL A 1 451 ? 15.063 -15.608 -19.685 1.00 95.06 451 VAL A O 1
ATOM 3372 N N . LEU A 1 452 ? 13.760 -14.329 -18.374 1.00 93.19 452 LEU A N 1
ATOM 3373 C CA . LEU A 1 452 ? 13.562 -15.317 -17.317 1.00 93.19 452 LEU A CA 1
ATOM 3374 C C . LEU A 1 452 ? 12.146 -15.871 -17.402 1.00 93.19 452 LEU A C 1
ATOM 3376 O O . LEU A 1 452 ? 11.190 -15.104 -17.375 1.00 93.19 452 LEU A O 1
ATOM 3380 N N . SER A 1 453 ? 12.007 -17.193 -17.428 1.00 91.81 453 SER A N 1
ATOM 3381 C CA . SER A 1 453 ? 10.711 -17.863 -17.283 1.00 91.81 453 SER A CA 1
ATOM 3382 C C . SER A 1 453 ? 10.640 -18.555 -15.927 1.00 91.81 453 SER A C 1
ATOM 3384 O O . SER A 1 453 ? 11.555 -19.279 -15.548 1.00 91.81 453 SER A O 1
ATOM 3386 N N . SER A 1 454 ? 9.555 -18.326 -15.194 1.00 86.00 454 SER A N 1
ATOM 3387 C CA . SER A 1 454 ? 9.273 -19.042 -13.944 1.00 86.00 454 SER A CA 1
ATOM 3388 C C . SER A 1 454 ? 8.809 -20.476 -14.210 1.00 86.00 454 SER A C 1
ATOM 3390 O O . SER A 1 454 ? 8.339 -20.797 -15.305 1.00 86.00 454 SER A O 1
ATOM 3392 N N . SER A 1 455 ? 8.907 -21.339 -13.195 1.00 77.56 455 SER A N 1
ATOM 3393 C CA . SER A 1 455 ? 8.407 -22.711 -13.279 1.00 77.56 455 SER A CA 1
ATOM 3394 C C . SER A 1 455 ? 6.912 -22.750 -13.609 1.00 77.56 455 SER A C 1
ATOM 3396 O O . SER A 1 455 ? 6.137 -21.872 -13.227 1.00 77.56 455 SER A O 1
ATOM 3398 N N . THR A 1 456 ? 6.484 -23.772 -14.344 1.00 70.56 456 THR A N 1
ATOM 3399 C CA . THR A 1 456 ? 5.063 -24.029 -14.596 1.00 70.56 456 THR A CA 1
ATOM 3400 C C . THR A 1 456 ? 4.413 -24.650 -13.361 1.00 70.56 456 THR A C 1
ATOM 3402 O O . THR A 1 456 ? 5.098 -25.244 -12.529 1.00 70.56 456 THR A O 1
ATOM 3405 N N . TYR A 1 457 ? 3.087 -24.540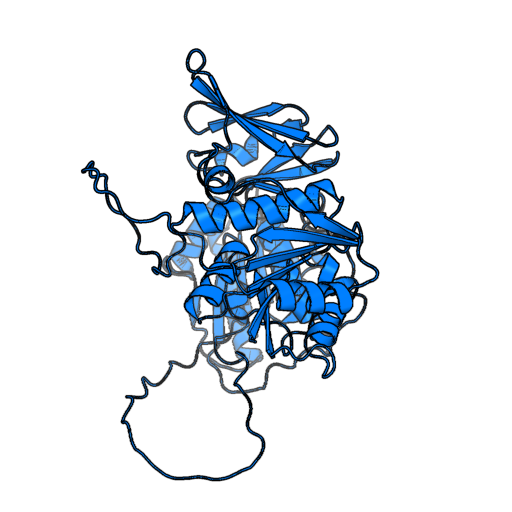 -13.226 1.00 56.47 457 TYR A N 1
ATOM 3406 C CA . TYR A 1 457 ? 2.363 -25.347 -12.242 1.00 56.47 457 TYR A CA 1
ATOM 3407 C C . TYR A 1 457 ? 2.675 -26.828 -12.509 1.00 56.47 457 TYR A C 1
ATOM 3409 O O . TYR A 1 457 ? 2.372 -27.321 -13.594 1.00 56.47 457 TYR A O 1
ATOM 3417 N N . GLU A 1 458 ? 3.314 -27.519 -11.561 1.00 43.69 458 GLU A N 1
ATOM 3418 C CA . GLU A 1 458 ? 3.346 -28.983 -11.579 1.00 43.69 458 GLU A CA 1
ATOM 3419 C C . GLU A 1 458 ? 1.888 -29.460 -11.503 1.00 43.69 458 GLU A C 1
ATOM 3421 O O . GLU A 1 458 ? 1.143 -29.032 -10.613 1.00 43.69 458 GLU A O 1
ATOM 3426 N N . GLY A 1 459 ? 1.474 -30.217 -12.523 1.00 35.25 459 GLY A N 1
ATOM 3427 C CA . GLY A 1 459 ? 0.097 -30.673 -12.734 1.00 35.25 459 GLY A CA 1
ATOM 3428 C C . GLY A 1 459 ? -0.389 -31.678 -11.704 1.00 35.25 459 GLY A C 1
ATOM 3429 O O . GLY A 1 459 ? 0.447 -32.457 -11.194 1.00 35.25 459 GLY A O 1
#

Radius of gyration: 23.8 Å; chains: 1; bounding box: 66×67×60 Å

pLDDT: mean 82.34, std 20.55, range [24.7, 98.44]

Foldseek 3Di:
DEEEEEEEALPCLQVVNSVVLLCLCPDVLNPYHYAAEYEDDRNVLSCQQSVVCLPYPDQDHDHSLVSQLVCVQVVNQEYEYEYEDPDPWVQVVVLLVSLLVNPLVPLDDDDDDDDDDDDDDDDDDDDDPQRSHWYWYQHPNQLAIEGADDDPPCVVNVVSSCVSSVVGHYDYDPDDSCCSNPDFQWDADPVQQKIKGKDFQADFQWFKAWQRFGFWTAHDHGIKIFIDHQQFTDDIHRTGTDPVSSVVDDRDDPRDIDIDIGNASHPHDRPGGDPLPDDPQDLAWEKEFEDAALRPVSNQAPDPPSPDDDDDDDDDDDDDDDDDDPPPPDRRHHYQEYEYFELQRQQSSQQSCLSVLHAYEYEYAFPDVCNHVQCHGSDVVSCQVRGRAFHKYFYFHHPCRVVLSVVLCCPVVVVDGMDTQPGRDPVSSNVVRVVSNVVSCVSRDPRTPDMDHYHHPPD

Sequence (459 aa):
MKIGVVIHGPEVVDEGEAEEAVKRLKAANAGFKVEAALGGITGKTAVVDAGLRRLIDISKDLRPSEVVRDFVARGIDFVVLVNRAKTSESGFRLGEGILRNFFATGGTGGTGGTGGTGGTGGTEGGATATAKISFLQLEFCGRRILRWVVKPGDEEVCKRLTRVFSEFRVEEVAESKHELGSRSRCRRDARSGLVYREIRGVSPGEKIVVDGVVVGVASQANAVTLVAREGRLVEILGGTLIKHNLEKLPSLDLEREMVKTASVIRRTRPRRRGKKEKSKGGKRKKKACFFYTVEGIFPRLVGRGAGAGAEAGAEAGAEAGAEAGAEAGAEEAEVAVAVTVGDDTTSIAGDILKRFGVRLIGITDGDADGLIDGIKTGALEEYEKFLPPGSVVVRLKPETDDLVGQRVKAEIFKGGEEIELEGVGEEEVARWFEELKRRVLELAGEEVVGVLSSSTYEG